Protein AF-A0A3D0XYB6-F1 (afdb_monomer_lite)

Sequence (465 aa):
MNREQIYNKLQGMYNEFTSLILTNTILEYQELFEEKYYNTDKVIESLMEVIPKGIVIYDDKDEKFDAICAISSGEFKVGKSILNEKDYFNYVFFHEFIHAISYKRHNNVQFMGFYTIEKDEDYEFKSKAFNEAFTEFITLKRNKMFNYEPENKYLSGYDVGAHEIEIITKIIPEEELIDSYFNYPNQLEEVFKKYKMNIDEIFYCFYALEGMENEVNALETRRGLEKPQNIFKIIDAERYLYYNLLDSFGEIESKVEFDNKWVILLSELNFKYNFYNIDGIFRYGELCRDIDKLNLEKEDFIEKKISIEKINKYRLLNSIFNTEDKKSILNELYNIYSEDFDKYWELFKDEFAILAYTFLDNIKNNYQLYDIEIYPRVFKYIKNENADIKEVDFEKVSCEEENIKFYIFNINNNKYIESNYDDTFIFKINNDEFEVKYGNESGILNIKNGTYEINNKKFLVKKLY

Structure (mmCIF, N/CA/C/O backbone):
data_AF-A0A3D0XYB6-F1
#
_entry.id   AF-A0A3D0XYB6-F1
#
loop_
_atom_site.group_PDB
_atom_site.id
_atom_site.type_symbol
_atom_site.label_atom_id
_atom_site.label_alt_id
_atom_site.label_comp_id
_atom_site.label_asym_id
_atom_site.label_entity_id
_atom_site.label_seq_id
_atom_site.pdbx_PDB_ins_code
_atom_site.Cartn_x
_atom_site.Cartn_y
_atom_site.Cartn_z
_atom_site.occupancy
_atom_site.B_iso_or_equiv
_atom_site.auth_seq_id
_atom_site.auth_comp_id
_atom_site.auth_asym_id
_atom_site.auth_atom_id
_atom_site.pdbx_PDB_model_num
ATOM 1 N N . MET A 1 1 ? -12.717 0.118 36.401 1.00 89.12 1 MET A N 1
ATOM 2 C CA . MET A 1 1 ? -13.475 -0.876 37.219 1.00 89.12 1 MET A CA 1
ATOM 3 C C . MET A 1 1 ? -12.615 -2.129 37.424 1.00 89.12 1 MET A C 1
ATOM 5 O O . MET A 1 1 ? -11.768 -2.372 36.578 1.00 89.12 1 MET A O 1
ATOM 9 N N . ASN A 1 2 ? -12.757 -2.906 38.509 1.00 91.88 2 ASN A N 1
ATOM 10 C CA . ASN A 1 2 ? -11.946 -4.125 38.690 1.00 91.88 2 ASN A CA 1
ATOM 11 C C . ASN A 1 2 ? -12.546 -5.353 37.968 1.00 91.88 2 ASN A C 1
ATOM 13 O O . ASN A 1 2 ? -13.724 -5.364 37.610 1.00 91.88 2 ASN A O 1
ATOM 17 N N . ARG A 1 3 ? -11.737 -6.404 37.776 1.00 96.00 3 ARG A N 1
ATOM 18 C CA . ARG A 1 3 ? -12.122 -7.634 37.058 1.00 96.00 3 ARG A CA 1
ATOM 19 C C . ARG A 1 3 ? -13.420 -8.270 37.565 1.00 96.00 3 ARG A C 1
ATOM 21 O O . ARG A 1 3 ? -14.263 -8.671 36.770 1.00 96.00 3 ARG A O 1
ATOM 28 N N . GLU A 1 4 ? -13.567 -8.391 38.881 1.00 96.12 4 GLU A N 1
ATOM 29 C CA . GLU A 1 4 ? -14.716 -9.056 39.507 1.00 96.12 4 GLU A CA 1
ATOM 30 C C . GLU A 1 4 ? -16.004 -8.245 39.319 1.00 96.12 4 GLU A C 1
ATOM 32 O O . GLU A 1 4 ? -17.060 -8.802 39.031 1.00 96.12 4 GLU A O 1
ATOM 37 N N . GLN A 1 5 ? -15.908 -6.918 39.401 1.00 96.06 5 GLN A N 1
ATOM 38 C CA . GLN A 1 5 ? -17.020 -6.010 39.126 1.00 96.06 5 GLN A CA 1
ATOM 39 C C . GLN A 1 5 ? -17.496 -6.113 37.669 1.00 96.06 5 GLN A C 1
ATOM 41 O O . GLN A 1 5 ? -18.702 -6.209 37.440 1.00 96.06 5 GLN A O 1
ATOM 46 N N . ILE A 1 6 ? -16.569 -6.153 36.702 1.00 96.25 6 ILE A N 1
ATOM 47 C CA . ILE A 1 6 ? -16.892 -6.324 35.273 1.00 96.25 6 ILE A CA 1
ATOM 48 C C . ILE A 1 6 ? -17.602 -7.663 35.050 1.00 96.25 6 ILE A C 1
ATOM 50 O O . ILE A 1 6 ? -18.696 -7.699 34.484 1.00 96.25 6 ILE A O 1
ATOM 54 N N . TYR A 1 7 ? -17.021 -8.752 35.561 1.00 97.31 7 TYR A N 1
ATOM 55 C CA . TYR A 1 7 ? -17.579 -10.097 35.434 1.00 97.31 7 TYR A CA 1
ATOM 56 C C . TYR A 1 7 ? -18.995 -10.194 36.013 1.00 97.31 7 TYR A C 1
ATOM 58 O O . TYR A 1 7 ? -19.906 -10.677 35.342 1.00 97.31 7 TYR A O 1
ATOM 66 N N . ASN A 1 8 ? -19.209 -9.669 37.223 1.00 95.62 8 ASN A N 1
ATOM 67 C CA . ASN A 1 8 ? -20.518 -9.683 37.877 1.00 95.62 8 ASN A CA 1
ATOM 68 C C . ASN A 1 8 ? -21.568 -8.877 37.101 1.00 95.62 8 ASN A C 1
ATOM 70 O O . ASN A 1 8 ? -22.728 -9.284 37.039 1.00 95.62 8 ASN A O 1
ATOM 74 N N . LYS A 1 9 ? -21.175 -7.756 36.479 1.00 95.19 9 LYS A N 1
ATOM 75 C CA . LYS A 1 9 ? -22.079 -6.962 35.637 1.00 95.19 9 LYS A CA 1
ATOM 76 C C . LYS A 1 9 ? -22.475 -7.725 34.366 1.00 95.19 9 LYS A C 1
ATOM 78 O O . LYS A 1 9 ? -23.643 -7.709 33.989 1.00 95.19 9 LYS A O 1
ATOM 83 N N . LEU A 1 10 ? -21.533 -8.437 33.745 1.00 96.00 10 LEU A N 1
ATOM 84 C CA . LEU A 1 10 ? -21.774 -9.240 32.538 1.00 96.00 10 LEU A CA 1
ATOM 85 C C . LEU A 1 10 ? -22.598 -10.508 32.809 1.00 96.00 10 LEU A C 1
ATOM 87 O O . LEU A 1 10 ? -23.439 -10.866 31.987 1.00 96.00 10 LEU A O 1
ATOM 91 N N . GLN A 1 11 ? -22.416 -11.155 33.964 1.00 93.31 11 GLN A N 1
ATOM 92 C CA . GLN A 1 11 ? -23.191 -12.336 34.381 1.00 93.31 11 GLN A CA 1
ATOM 93 C C . GLN A 1 11 ? -24.696 -12.071 34.498 1.00 93.31 11 GLN A C 1
ATOM 95 O O . GLN A 1 11 ? -25.496 -13.000 34.420 1.00 93.31 11 GLN A O 1
ATOM 100 N N . GLY A 1 12 ? -25.105 -10.809 34.664 1.00 86.00 12 GLY A N 1
ATOM 101 C CA . GLY A 1 12 ? -26.519 -10.434 34.657 1.00 86.00 12 GLY A CA 1
ATOM 102 C C . GLY A 1 12 ? -27.221 -10.673 33.313 1.00 86.00 12 GLY A C 1
ATOM 103 O O . GLY A 1 12 ? -28.449 -10.707 33.281 1.00 86.00 12 GLY A O 1
ATOM 104 N N . MET A 1 13 ? -26.466 -10.844 32.222 1.00 89.75 13 MET A N 1
ATOM 105 C CA . MET A 1 13 ? -26.992 -10.968 30.858 1.00 89.75 13 MET A CA 1
ATOM 106 C C . MET A 1 13 ? -26.424 -12.166 30.095 1.00 89.75 13 MET A C 1
ATOM 108 O O . MET A 1 13 ? -27.126 -12.779 29.293 1.00 89.75 13 MET A O 1
ATOM 112 N N . TYR A 1 14 ? -25.165 -12.512 30.347 1.00 96.38 14 TYR A N 1
ATOM 113 C CA . TYR A 1 14 ? -24.430 -13.503 29.576 1.00 96.38 14 TYR A CA 1
ATOM 114 C C . TYR A 1 14 ? -24.112 -14.763 30.382 1.00 96.38 14 TYR A C 1
ATOM 116 O O . TYR A 1 14 ? -24.051 -14.749 31.610 1.00 96.38 14 TYR A O 1
ATOM 124 N N . ASN A 1 15 ? -23.864 -15.869 29.674 1.00 95.19 15 ASN A N 1
ATOM 125 C CA . ASN A 1 15 ? -23.373 -17.102 30.289 1.00 95.19 15 ASN A CA 1
ATOM 126 C C . ASN A 1 15 ? -21.924 -16.950 30.803 1.00 95.19 15 ASN A C 1
ATOM 128 O O . ASN A 1 15 ? -21.207 -16.032 30.407 1.00 95.19 15 ASN A O 1
ATOM 132 N N . GLU A 1 16 ? -21.492 -17.871 31.673 1.00 96.00 16 GLU A N 1
ATOM 133 C CA . GLU A 1 16 ? -20.136 -17.908 32.258 1.00 96.00 16 GLU A CA 1
ATOM 134 C C . GLU A 1 16 ? -19.029 -17.755 31.213 1.00 96.00 16 GLU A C 1
ATOM 136 O O . GLU A 1 16 ? -18.151 -16.906 31.359 1.00 96.00 16 GLU A O 1
ATOM 141 N N . PHE A 1 17 ? -19.112 -18.526 30.129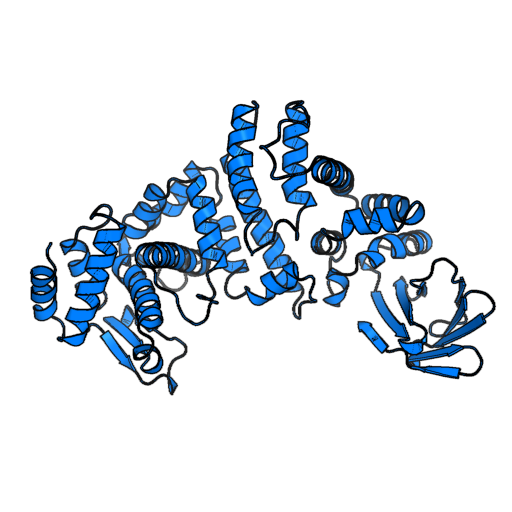 1.00 94.25 17 PHE A N 1
ATOM 142 C CA . PHE A 1 17 ? -18.134 -18.502 29.046 1.00 94.25 17 PHE A CA 1
ATOM 143 C C . PHE A 1 17 ? -17.995 -17.104 28.423 1.00 94.25 17 PHE A C 1
ATOM 145 O O . PHE A 1 17 ? -16.900 -16.545 28.371 1.00 94.25 17 PHE A O 1
ATOM 152 N N . THR A 1 18 ? -19.117 -16.504 28.025 1.00 96.38 18 THR A N 1
ATOM 153 C CA . THR A 1 18 ? -19.163 -15.165 27.430 1.00 96.38 18 THR A CA 1
ATOM 154 C C . THR A 1 18 ? -18.683 -14.106 28.415 1.00 96.38 18 THR A C 1
ATOM 156 O O . THR A 1 18 ? -17.868 -13.260 28.056 1.00 96.38 18 THR A O 1
ATOM 159 N N . SER A 1 19 ? -19.154 -14.146 29.667 1.00 97.81 19 SER A N 1
ATOM 160 C CA . SER A 1 19 ? -18.736 -13.174 30.681 1.00 97.81 19 SER A CA 1
ATOM 161 C C . SER A 1 19 ? -17.239 -13.238 30.942 1.00 97.81 19 SER A C 1
ATOM 163 O O . SER A 1 19 ? -16.617 -12.193 31.109 1.00 97.81 19 SER A O 1
ATOM 165 N N . LEU A 1 20 ? -16.648 -14.435 30.965 1.00 96.12 20 LEU A N 1
ATOM 166 C CA . LEU A 1 20 ? -15.220 -14.608 31.196 1.00 96.12 20 LEU A CA 1
ATOM 167 C C . LEU A 1 20 ? -14.387 -13.999 30.064 1.00 96.12 20 LEU A C 1
ATOM 169 O O . LEU A 1 20 ? -13.457 -13.242 30.344 1.00 96.12 20 LEU A O 1
ATOM 173 N N . ILE A 1 21 ? -14.738 -14.307 28.812 1.00 96.31 21 ILE A N 1
ATOM 174 C CA . ILE A 1 21 ? -14.035 -13.791 27.633 1.00 96.31 21 ILE A CA 1
ATOM 175 C C . ILE A 1 21 ? -14.161 -12.270 27.579 1.00 96.31 21 ILE A C 1
ATOM 177 O O . ILE A 1 21 ? -13.144 -11.582 27.628 1.00 96.31 21 ILE A O 1
ATOM 181 N N . LEU A 1 22 ? -15.390 -11.740 27.606 1.00 97.44 22 LEU A N 1
ATOM 182 C CA . LEU A 1 22 ? -15.625 -10.296 27.551 1.00 97.44 22 LEU A CA 1
ATOM 183 C C . LEU A 1 22 ? -14.941 -9.558 28.703 1.00 97.44 22 LEU A C 1
ATOM 185 O O . LEU A 1 22 ? -14.392 -8.487 28.486 1.00 97.44 22 LEU A O 1
ATOM 189 N N . THR A 1 23 ? -14.913 -10.119 29.915 1.00 98.00 23 THR A N 1
ATOM 190 C CA . THR A 1 23 ? -14.203 -9.488 31.039 1.00 98.00 23 THR A CA 1
ATOM 191 C C . THR A 1 23 ? -12.722 -9.301 30.730 1.00 98.00 23 THR A C 1
ATOM 193 O O . THR A 1 23 ? -12.180 -8.229 30.985 1.00 98.00 23 THR A O 1
ATOM 196 N N . ASN A 1 24 ? -12.063 -10.330 30.194 1.00 96.06 24 ASN A N 1
ATOM 197 C CA . ASN A 1 24 ? -10.642 -10.248 29.874 1.00 96.06 24 ASN A CA 1
ATOM 198 C C . ASN A 1 24 ? -10.403 -9.266 28.713 1.00 96.06 24 ASN A C 1
ATOM 200 O O . ASN A 1 24 ? -9.550 -8.396 28.835 1.00 96.06 24 ASN A O 1
ATOM 204 N N . THR A 1 25 ? -11.209 -9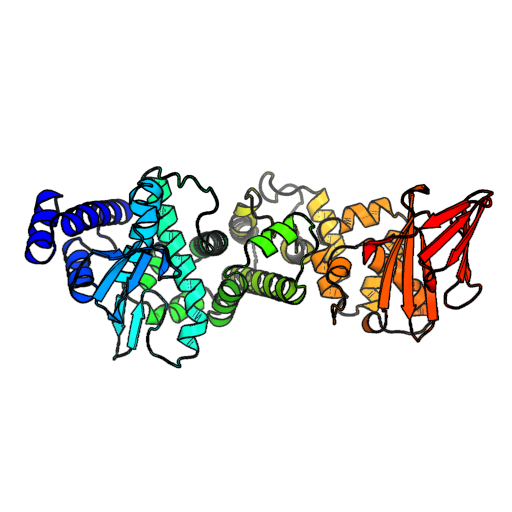.328 27.649 1.00 97.19 25 THR A N 1
ATOM 205 C CA . THR A 1 25 ? -11.108 -8.423 26.490 1.00 97.19 25 THR A CA 1
ATOM 206 C C . THR A 1 25 ? -11.351 -6.959 26.868 1.00 97.19 25 THR A C 1
ATOM 208 O O . THR A 1 25 ? -10.624 -6.075 26.425 1.00 97.19 25 THR A O 1
ATOM 211 N N . ILE A 1 26 ? -12.326 -6.685 27.743 1.00 97.62 26 ILE A N 1
ATOM 212 C CA . ILE A 1 26 ? -12.587 -5.334 28.257 1.00 97.62 26 ILE A CA 1
ATOM 213 C C . ILE A 1 26 ? -11.395 -4.836 29.072 1.00 97.62 26 ILE A C 1
ATOM 215 O O . ILE A 1 26 ? -11.013 -3.683 28.919 1.00 97.62 26 ILE A O 1
ATOM 219 N N . LEU A 1 27 ? -10.797 -5.671 29.926 1.00 96.62 27 LEU A N 1
ATOM 220 C CA . LEU A 1 27 ? -9.608 -5.273 30.685 1.00 96.62 27 LEU A CA 1
ATOM 221 C C . LEU A 1 27 ? -8.438 -4.926 29.763 1.00 96.62 27 LEU A C 1
ATOM 223 O O . LEU A 1 27 ? -7.811 -3.897 29.980 1.00 96.62 27 LEU A O 1
ATOM 227 N N . GLU A 1 28 ? -8.196 -5.720 28.719 1.00 96.38 28 GLU A N 1
ATOM 228 C CA . GLU A 1 28 ? -7.159 -5.426 27.723 1.00 96.38 28 GLU A CA 1
ATOM 229 C C . GLU A 1 28 ? -7.438 -4.112 26.977 1.00 96.38 28 GLU A C 1
ATOM 231 O O . GLU A 1 28 ? -6.530 -3.303 26.805 1.00 96.38 28 GLU A O 1
ATOM 236 N N . TYR A 1 29 ? -8.694 -3.851 26.594 1.00 96.88 29 TYR A N 1
ATOM 237 C CA . TYR A 1 29 ? -9.094 -2.565 26.009 1.00 96.88 29 TYR A CA 1
ATOM 238 C C . TYR A 1 29 ? -8.832 -1.395 26.969 1.00 96.88 29 TYR A C 1
ATOM 240 O O . TYR A 1 29 ? -8.334 -0.348 26.556 1.00 96.88 29 TYR A O 1
ATOM 248 N N . GLN A 1 30 ? -9.150 -1.562 28.257 1.00 95.38 30 GLN A N 1
ATOM 249 C CA . GLN A 1 30 ? -8.926 -0.515 29.253 1.00 95.38 30 GLN A CA 1
ATOM 250 C C . GLN A 1 30 ? -7.445 -0.302 29.565 1.00 95.38 30 GLN A C 1
ATOM 252 O O . GLN A 1 30 ? -7.057 0.819 29.868 1.00 95.38 30 GLN A O 1
ATOM 257 N N . GLU A 1 31 ? -6.612 -1.335 29.471 1.00 95.12 31 GLU A N 1
ATOM 258 C CA . GLU A 1 31 ? -5.160 -1.182 29.577 1.00 95.12 31 GLU A CA 1
ATOM 259 C C . GLU A 1 31 ? -4.590 -0.459 28.352 1.00 95.12 31 GLU A C 1
ATOM 261 O O . GLU A 1 31 ? -3.728 0.400 28.494 1.00 95.12 31 GLU A O 1
ATOM 266 N N . LEU A 1 32 ? -5.115 -0.760 27.159 1.00 95.19 32 LEU A N 1
ATOM 267 C CA . LEU A 1 32 ? -4.681 -0.142 25.908 1.00 95.19 32 LEU A CA 1
ATOM 268 C C . LEU A 1 32 ? -5.011 1.355 25.832 1.00 95.19 32 LEU A C 1
ATOM 270 O O . LEU A 1 32 ? -4.226 2.126 25.281 1.00 95.19 32 LEU A O 1
ATOM 274 N N . PHE A 1 33 ? -6.177 1.764 26.340 1.00 94.81 33 PHE A N 1
ATOM 275 C CA . PHE A 1 33 ? -6.690 3.127 26.165 1.00 94.81 33 PHE A CA 1
ATOM 276 C C . PHE A 1 33 ? -6.887 3.923 27.454 1.00 94.81 33 PHE A C 1
ATOM 278 O O . PHE A 1 33 ? -7.259 5.090 27.371 1.00 94.81 33 PHE A O 1
ATOM 285 N N . GLU A 1 34 ? -6.665 3.333 28.626 1.00 90.75 34 GLU A N 1
ATOM 286 C CA . GLU A 1 34 ? -6.754 4.007 29.931 1.00 90.75 34 GLU A CA 1
ATOM 287 C C . GLU A 1 34 ? -8.069 4.799 30.134 1.00 90.75 34 GLU A C 1
ATOM 289 O O . GLU A 1 34 ? -8.073 5.935 30.603 1.00 90.75 34 GLU A O 1
ATOM 294 N N . GLU A 1 35 ? -9.210 4.213 29.749 1.00 87.25 35 GLU A N 1
ATOM 295 C CA . GLU A 1 35 ? -10.551 4.833 29.751 1.00 87.25 35 GLU A CA 1
ATOM 296 C C . GLU A 1 35 ? -10.709 6.107 28.885 1.00 87.25 35 GLU A C 1
ATOM 298 O O . GLU A 1 35 ? -11.737 6.783 28.972 1.00 87.25 35 GLU A O 1
ATOM 303 N N . LYS A 1 36 ? -9.737 6.440 28.023 1.00 91.94 36 LYS A N 1
ATOM 304 C CA . LYS A 1 36 ? -9.711 7.696 27.253 1.00 91.94 36 LYS A CA 1
ATOM 305 C C . LYS A 1 36 ? -10.897 7.877 26.303 1.00 91.94 36 LYS A C 1
ATOM 307 O O . LYS A 1 36 ? -11.479 8.958 26.270 1.00 91.94 36 LYS A O 1
ATOM 312 N N . TYR A 1 37 ? -11.238 6.846 25.527 1.00 92.62 37 TYR A N 1
ATOM 313 C CA . TYR A 1 37 ? -12.319 6.916 24.531 1.00 92.62 37 TYR A CA 1
ATOM 314 C C . TYR A 1 37 ? -13.629 6.374 25.096 1.00 92.62 37 TYR A C 1
ATOM 316 O O . TYR A 1 37 ? -14.656 7.046 25.016 1.00 92.62 37 TYR A O 1
ATOM 324 N N . TYR A 1 38 ? -13.576 5.204 25.745 1.00 93.00 38 TYR A N 1
ATOM 325 C CA . TYR A 1 38 ? -14.665 4.673 26.557 1.00 93.00 38 TYR A CA 1
ATOM 326 C C . TYR A 1 38 ? -14.200 4.193 27.916 1.00 93.00 38 TYR A C 1
ATOM 328 O O . TYR A 1 38 ? -13.344 3.317 28.034 1.00 93.00 38 TYR A O 1
ATOM 336 N N . ASN A 1 39 ? -14.889 4.674 28.947 1.00 94.06 39 ASN A N 1
ATOM 337 C CA . ASN A 1 39 ? -14.828 4.044 30.252 1.00 94.06 39 ASN A CA 1
ATOM 338 C C . ASN A 1 39 ? -15.459 2.643 30.223 1.00 94.06 39 ASN A C 1
ATOM 340 O O . ASN A 1 39 ? -16.219 2.275 29.320 1.00 94.06 39 ASN A O 1
ATOM 344 N N . THR A 1 40 ? -15.158 1.863 31.258 1.00 95.56 40 THR A N 1
ATOM 345 C CA . THR A 1 40 ? -15.585 0.462 31.343 1.00 95.56 40 THR A CA 1
ATOM 346 C C . THR A 1 40 ? -17.110 0.287 31.243 1.00 95.56 40 THR A C 1
ATOM 348 O O . THR A 1 40 ? -17.591 -0.656 30.614 1.00 95.56 40 THR A O 1
ATOM 351 N N . ASP A 1 41 ? -17.886 1.187 31.854 1.00 94.94 41 ASP A N 1
ATOM 352 C CA . ASP A 1 41 ? -19.349 1.108 31.829 1.00 94.94 41 ASP A CA 1
ATOM 353 C C . ASP A 1 41 ? -19.899 1.296 30.418 1.00 94.94 41 ASP A C 1
ATOM 355 O O . ASP A 1 41 ? -20.768 0.528 30.002 1.00 94.94 41 ASP A O 1
ATOM 359 N N . LYS A 1 42 ? -19.350 2.258 29.670 1.00 94.38 42 LYS A N 1
ATOM 360 C CA . LYS A 1 42 ? -19.784 2.552 28.309 1.00 94.38 42 LYS A CA 1
ATOM 361 C C . LYS A 1 42 ? -19.483 1.407 27.350 1.00 94.38 42 LYS A C 1
ATOM 363 O O . LYS A 1 42 ? -20.323 1.089 26.515 1.00 94.38 42 LYS A O 1
ATOM 368 N N . VAL A 1 43 ? -18.329 0.755 27.509 1.00 95.94 43 VAL A N 1
ATOM 369 C CA . VAL A 1 43 ? -17.987 -0.459 26.754 1.00 95.94 43 VAL A CA 1
ATOM 370 C C . VAL A 1 43 ? -19.026 -1.556 26.994 1.00 95.94 43 VAL A C 1
ATOM 372 O O . VAL A 1 43 ? -19.552 -2.127 26.043 1.00 95.94 43 VAL A O 1
ATOM 375 N N . ILE A 1 44 ? -19.369 -1.823 28.259 1.00 95.75 44 ILE A N 1
ATOM 376 C CA . ILE A 1 44 ? -20.365 -2.845 28.614 1.00 95.75 44 ILE A CA 1
ATOM 377 C C . ILE A 1 44 ? -21.740 -2.496 28.034 1.00 95.75 44 ILE A C 1
ATOM 379 O O . ILE A 1 44 ? -22.390 -3.370 27.470 1.00 95.75 44 ILE A O 1
ATOM 383 N N . GLU A 1 45 ? -22.173 -1.238 28.143 1.00 93.94 45 GLU A N 1
ATOM 384 C CA . GLU A 1 45 ? -23.436 -0.772 27.558 1.00 93.94 45 GLU A CA 1
ATOM 385 C C . GLU A 1 45 ? -23.485 -0.998 26.044 1.00 93.94 45 GLU A C 1
ATOM 387 O O . GLU A 1 45 ? -24.459 -1.570 25.557 1.00 93.94 45 GLU A O 1
ATOM 392 N N . SER A 1 46 ? -22.428 -0.616 25.316 1.00 93.25 46 SER A N 1
ATOM 393 C CA . SER A 1 46 ? -22.341 -0.836 23.867 1.00 93.25 46 SER A CA 1
ATOM 394 C C . SER A 1 46 ? -22.450 -2.322 23.518 1.00 93.25 46 SER A C 1
ATOM 396 O O . SER A 1 46 ? -23.222 -2.694 22.640 1.00 93.25 46 SER A O 1
ATOM 398 N N . LEU A 1 47 ? -21.745 -3.201 24.237 1.00 94.81 47 LEU A N 1
ATOM 399 C CA . LEU A 1 47 ? -21.829 -4.646 23.997 1.00 94.81 47 LEU A CA 1
ATOM 400 C C . LEU A 1 47 ? -23.242 -5.179 24.253 1.00 94.81 47 LEU A C 1
ATOM 402 O O . LEU A 1 47 ? -23.759 -5.955 23.462 1.00 94.81 47 LEU A O 1
ATOM 406 N N . MET A 1 48 ? -23.892 -4.769 25.342 1.00 93.38 48 MET A N 1
ATOM 407 C CA . MET A 1 48 ? -25.263 -5.202 25.649 1.00 93.38 48 MET A CA 1
ATOM 408 C C . MET A 1 48 ? -26.275 -4.767 24.583 1.00 93.38 48 MET A C 1
ATOM 410 O O . MET A 1 48 ? -27.250 -5.477 24.341 1.00 93.38 48 MET A O 1
ATOM 414 N N . GLU A 1 49 ? -26.045 -3.621 23.942 1.00 92.06 49 GLU A N 1
ATOM 415 C CA . GLU A 1 49 ? -26.863 -3.148 22.826 1.00 92.06 49 GLU A CA 1
ATOM 416 C C . GLU A 1 49 ? -26.606 -3.950 21.541 1.00 92.06 49 GLU A C 1
ATOM 418 O O . GLU A 1 49 ? -27.556 -4.353 20.869 1.00 92.06 49 GLU A O 1
ATOM 423 N N . VAL A 1 50 ? -25.336 -4.189 21.207 1.00 92.12 50 VAL A N 1
ATOM 424 C CA . VAL A 1 50 ? -24.925 -4.710 19.892 1.00 92.12 50 VAL A CA 1
ATOM 425 C C . VAL A 1 50 ? -24.941 -6.234 19.827 1.00 92.12 50 VAL A C 1
ATOM 427 O O . VAL A 1 50 ? -25.326 -6.799 18.807 1.00 92.12 50 VAL A O 1
ATOM 430 N N . ILE A 1 51 ? -24.563 -6.913 20.910 1.00 94.81 51 ILE A N 1
ATOM 431 C CA . ILE A 1 51 ? -24.436 -8.375 20.976 1.00 94.81 51 ILE A CA 1
ATOM 432 C C . ILE A 1 51 ? -25.249 -8.989 22.132 1.00 94.81 51 ILE A C 1
ATOM 434 O O . ILE A 1 51 ? -24.709 -9.769 22.918 1.00 94.81 51 ILE A O 1
ATOM 438 N N . PRO A 1 52 ? -26.558 -8.709 22.266 1.00 94.69 52 PRO A N 1
ATOM 439 C CA . PRO A 1 52 ? -27.349 -9.120 23.427 1.00 94.69 52 PRO A CA 1
ATOM 440 C C . PRO A 1 52 ? -27.373 -10.633 23.711 1.00 94.69 52 PRO A C 1
ATOM 442 O O . PRO A 1 52 ? -27.719 -11.042 24.818 1.00 94.69 52 PRO A O 1
ATOM 445 N N . LYS A 1 53 ? -27.021 -11.488 22.746 1.00 94.69 53 LYS A N 1
ATOM 446 C CA . LYS A 1 53 ? -26.918 -12.941 22.949 1.00 94.69 53 LYS A CA 1
ATOM 447 C C . LYS A 1 53 ? -25.536 -13.410 23.413 1.00 94.69 53 LYS A C 1
ATOM 449 O O . LYS A 1 53 ? -25.406 -14.555 23.843 1.00 94.69 53 LYS A O 1
ATOM 454 N N . GLY A 1 54 ? -24.517 -12.558 23.340 1.00 94.94 54 GLY A N 1
ATOM 455 C CA . GLY A 1 54 ? -23.148 -12.897 23.705 1.00 94.94 54 GLY A CA 1
ATOM 456 C C . GLY A 1 54 ? -22.410 -13.675 22.616 1.00 94.94 54 GLY A C 1
ATOM 457 O O . GLY A 1 54 ? -22.576 -13.401 21.428 1.00 94.94 54 GLY A O 1
ATOM 458 N N . ILE A 1 55 ? -21.575 -14.631 23.035 1.00 96.06 55 ILE A N 1
ATOM 459 C CA . ILE A 1 55 ? -20.744 -15.443 22.138 1.00 96.06 55 ILE A CA 1
ATOM 460 C C . ILE A 1 55 ? -21.452 -16.761 21.814 1.00 96.06 55 ILE A C 1
ATOM 462 O O . ILE A 1 55 ? -21.844 -17.509 22.715 1.00 96.06 55 ILE A O 1
ATOM 466 N N . VAL A 1 56 ? -21.561 -17.065 20.523 1.00 93.88 56 VAL A N 1
ATOM 467 C CA . VAL A 1 56 ? -22.141 -18.290 19.970 1.00 93.88 56 VAL A CA 1
ATOM 468 C C . VAL A 1 56 ? -21.065 -19.048 19.195 1.00 93.88 56 VAL A C 1
ATOM 470 O O . VAL A 1 56 ? -20.432 -18.502 18.295 1.00 93.88 56 VAL A O 1
ATOM 473 N N . ILE A 1 57 ? -20.871 -20.323 19.540 1.00 92.50 57 ILE A N 1
ATOM 474 C CA . ILE A 1 57 ? -19.922 -21.206 18.852 1.00 92.50 57 ILE A CA 1
ATOM 475 C C . ILE A 1 57 ? -20.636 -21.953 17.723 1.00 92.50 57 ILE A C 1
ATOM 477 O O . ILE A 1 57 ? -21.677 -22.567 17.974 1.00 92.50 57 ILE A O 1
ATOM 481 N N . TYR A 1 58 ? -20.069 -21.949 16.516 1.00 89.06 58 TYR A N 1
ATOM 482 C CA . TYR A 1 58 ? -20.586 -22.699 15.361 1.00 89.06 58 TYR A CA 1
ATOM 483 C C . TYR A 1 58 ? -19.585 -23.744 14.843 1.00 89.06 58 TYR A C 1
ATOM 485 O O . TYR A 1 58 ? -18.430 -23.779 15.258 1.00 89.06 58 TYR A O 1
ATOM 493 N N . ASP A 1 59 ? -20.061 -24.656 13.989 1.00 85.06 59 ASP A N 1
ATOM 494 C CA . ASP A 1 59 ? -19.215 -25.628 13.282 1.00 85.06 59 ASP A CA 1
ATOM 495 C C . ASP A 1 59 ? -18.743 -25.002 11.962 1.00 85.06 59 ASP A C 1
ATOM 497 O O . ASP A 1 59 ? -19.561 -24.581 11.143 1.00 85.06 59 ASP A O 1
ATOM 501 N N . ASP A 1 60 ? -17.428 -24.936 11.760 1.00 74.31 60 ASP A N 1
ATOM 502 C CA . ASP A 1 60 ? -16.771 -24.132 10.713 1.00 74.31 60 ASP A CA 1
ATOM 503 C C . ASP A 1 60 ? -17.105 -24.586 9.286 1.00 74.31 60 ASP A C 1
ATOM 505 O O . ASP A 1 60 ? -16.794 -23.910 8.311 1.00 74.31 60 ASP A O 1
ATOM 509 N N . LYS A 1 61 ? -17.752 -25.745 9.136 1.00 68.81 61 LYS A N 1
ATOM 510 C CA . LYS A 1 61 ? -18.135 -26.303 7.832 1.00 68.81 61 LYS A CA 1
ATOM 511 C C . LYS A 1 61 ? -19.186 -25.476 7.089 1.00 68.81 61 LYS A C 1
ATOM 513 O O . LYS A 1 61 ? -19.318 -25.658 5.879 1.00 68.81 61 LYS A O 1
ATOM 518 N N . ASP A 1 62 ? -19.907 -24.608 7.796 1.00 58.91 62 ASP A N 1
ATOM 519 C CA . ASP A 1 62 ? -21.068 -23.891 7.265 1.00 58.91 62 ASP A CA 1
ATOM 520 C C . ASP A 1 62 ? -20.826 -22.386 7.019 1.00 58.91 62 ASP A C 1
ATOM 522 O O . ASP A 1 62 ? -21.642 -21.749 6.351 1.00 58.91 62 ASP A O 1
ATOM 526 N N . GLU A 1 63 ? -19.715 -21.804 7.494 1.00 62.19 63 GLU A N 1
ATOM 527 C CA . GLU A 1 63 ? -19.426 -20.367 7.348 1.00 62.19 63 GLU A CA 1
ATOM 528 C C . GLU A 1 63 ? -18.023 -20.081 6.774 1.00 62.19 63 GLU A C 1
ATOM 530 O O . GLU A 1 63 ? -17.146 -20.937 6.734 1.00 62.19 63 GLU A O 1
ATOM 535 N N . LYS A 1 64 ? -17.842 -18.862 6.246 1.00 69.81 64 LYS A N 1
ATOM 536 C CA . LYS A 1 64 ? -16.634 -18.415 5.521 1.00 69.81 64 LYS A CA 1
ATOM 537 C C . LYS A 1 64 ? -15.597 -17.692 6.387 1.00 69.81 64 LYS A C 1
ATOM 539 O O . LYS A 1 64 ? -14.541 -17.346 5.868 1.00 69.81 64 LYS A O 1
ATOM 544 N N . PHE A 1 65 ? -15.928 -17.407 7.639 1.00 76.50 65 PHE A N 1
ATOM 545 C CA . PHE A 1 65 ? -15.140 -16.571 8.542 1.00 76.50 65 PHE A CA 1
ATOM 546 C C . PHE A 1 65 ? -14.747 -17.386 9.776 1.00 76.50 65 PHE A C 1
ATOM 548 O O . PHE A 1 65 ? -15.405 -18.385 10.066 1.00 76.50 65 PHE A O 1
ATOM 555 N N . ASP A 1 66 ? -13.699 -16.968 10.486 1.00 85.12 66 ASP A N 1
ATOM 556 C CA . ASP A 1 66 ? -13.262 -17.587 11.748 1.00 85.12 66 ASP A CA 1
ATOM 557 C C . ASP A 1 66 ? -13.987 -16.991 12.967 1.00 85.12 66 ASP A C 1
ATOM 559 O O . ASP A 1 66 ? -14.277 -17.686 13.943 1.00 85.12 66 ASP A O 1
ATOM 563 N N . ALA A 1 67 ? -14.341 -15.707 12.893 1.00 88.56 67 ALA A N 1
ATOM 564 C CA . ALA A 1 67 ? -15.345 -15.080 13.739 1.00 88.56 67 ALA A CA 1
ATOM 565 C C . ALA A 1 67 ? -16.007 -13.910 13.002 1.00 88.56 67 ALA A C 1
ATOM 567 O O . ALA A 1 67 ? -15.516 -13.468 11.965 1.00 88.56 67 ALA A O 1
ATOM 568 N N . ILE A 1 68 ? -17.127 -13.424 13.537 1.00 90.81 68 ILE A N 1
ATOM 569 C CA . ILE A 1 68 ? -17.794 -12.216 13.047 1.00 90.81 68 ILE A CA 1
ATOM 570 C C . ILE A 1 68 ? -18.663 -11.563 14.133 1.00 90.81 68 ILE A C 1
ATOM 572 O O . ILE A 1 68 ? -19.411 -12.235 14.857 1.00 90.81 68 ILE A O 1
ATOM 576 N N . CYS A 1 69 ? -18.619 -10.233 14.206 1.00 91.31 69 CYS A N 1
ATOM 577 C CA . CYS A 1 69 ? -19.590 -9.390 14.890 1.00 91.31 69 CYS A CA 1
ATOM 578 C C . CYS A 1 69 ? -20.885 -9.312 14.074 1.00 91.31 69 CYS A C 1
ATOM 580 O O . CYS A 1 69 ? -21.079 -8.459 13.205 1.00 91.31 69 CYS A O 1
ATOM 582 N N . ALA A 1 70 ? -21.813 -10.229 14.335 1.00 88.44 70 ALA A N 1
ATOM 583 C CA . ALA A 1 70 ? -23.051 -10.314 13.581 1.00 88.44 70 ALA A CA 1
ATOM 584 C C . ALA A 1 70 ? -24.129 -9.404 14.195 1.00 88.44 70 ALA A C 1
ATOM 586 O O . ALA A 1 70 ? -25.053 -9.877 14.864 1.00 88.44 70 ALA A O 1
ATOM 587 N N . ILE A 1 71 ? -24.036 -8.093 13.924 1.00 85.06 71 ILE A N 1
ATOM 588 C CA . ILE A 1 71 ? -24.947 -7.047 14.444 1.00 85.06 71 ILE A CA 1
ATOM 589 C C . ILE A 1 71 ? -26.422 -7.406 14.203 1.00 85.06 71 ILE A C 1
ATOM 591 O O . ILE A 1 71 ? -27.258 -7.277 15.095 1.00 85.06 71 ILE A O 1
ATOM 595 N N . SER A 1 72 ? -26.756 -7.918 13.013 1.00 85.31 72 SER A N 1
ATOM 596 C CA . SER A 1 72 ? -28.139 -8.283 12.658 1.00 85.31 72 SER A CA 1
ATOM 597 C C . SER A 1 72 ? -28.729 -9.399 13.529 1.00 85.31 72 SER A C 1
ATOM 599 O O . SER A 1 72 ? -29.931 -9.404 13.800 1.00 85.31 72 SER A O 1
ATOM 601 N N . SER A 1 73 ? -27.898 -10.341 13.979 1.00 88.38 73 SER A N 1
ATOM 602 C CA . SER A 1 73 ? -28.297 -11.420 14.885 1.00 88.38 73 SER A CA 1
ATOM 603 C C . SER A 1 73 ? -28.030 -11.103 16.353 1.00 88.38 73 SER A C 1
ATOM 605 O O . SER A 1 73 ? -28.534 -11.837 17.204 1.00 88.38 73 SER A O 1
ATOM 607 N N . GLY A 1 74 ? -27.300 -10.030 16.656 1.00 93.0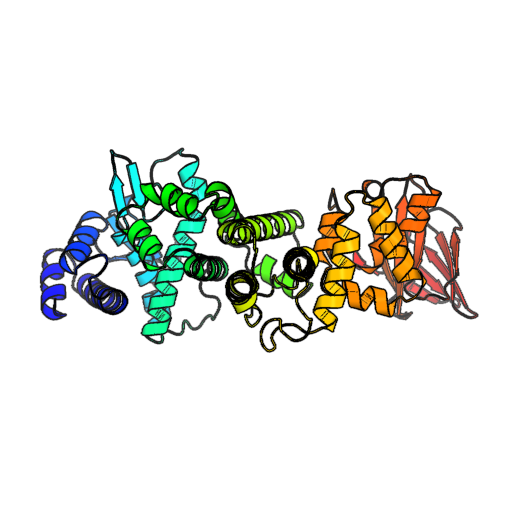0 74 GLY A N 1
ATOM 608 C CA . GLY A 1 74 ? -26.995 -9.599 18.012 1.00 93.00 74 GLY A CA 1
ATOM 609 C C . GLY A 1 74 ? -26.076 -10.560 18.765 1.00 93.00 74 GLY A C 1
ATOM 610 O O . GLY A 1 74 ? -26.333 -10.859 19.932 1.00 93.00 74 GLY A O 1
ATOM 611 N N . GLU A 1 75 ? -25.050 -11.092 18.101 1.00 95.00 75 GLU A N 1
ATOM 612 C CA . GLU A 1 75 ? -24.125 -12.084 18.665 1.00 95.00 75 GLU A CA 1
ATOM 613 C C . GLU A 1 75 ? -22.725 -11.975 18.052 1.00 95.00 75 GLU A C 1
ATOM 615 O O . GLU A 1 75 ? -22.575 -11.572 16.898 1.00 95.00 75 GLU A O 1
ATOM 620 N N . PHE A 1 76 ? -21.714 -12.399 18.811 1.00 94.88 76 PHE A N 1
ATOM 621 C CA . PHE A 1 76 ? -20.438 -12.808 18.231 1.00 94.88 76 PHE A CA 1
ATOM 622 C C . PHE A 1 76 ? -20.531 -14.262 17.821 1.00 94.88 76 PHE A C 1
ATOM 624 O O . PHE A 1 76 ? -20.763 -15.130 18.665 1.00 94.88 76 PHE A O 1
ATOM 631 N N . LYS A 1 77 ? -20.305 -14.537 16.544 1.00 93.56 77 LYS A N 1
ATOM 632 C CA . LYS A 1 77 ? -20.136 -15.904 16.068 1.00 93.56 77 LYS A CA 1
ATOM 633 C C . LYS A 1 77 ? -18.655 -16.230 16.067 1.00 93.56 77 LYS A C 1
ATOM 635 O O . LYS A 1 77 ? -17.875 -15.464 15.517 1.00 93.56 77 LYS A O 1
ATOM 640 N N . VAL A 1 78 ? -18.281 -17.350 16.675 1.00 92.62 78 VAL A N 1
ATOM 641 C CA . VAL A 1 78 ? -16.891 -17.814 16.756 1.00 92.62 78 VAL A CA 1
ATOM 642 C C . VAL A 1 78 ? -16.816 -19.260 16.284 1.00 92.62 78 VAL A C 1
ATOM 644 O O . VAL A 1 78 ? -17.554 -20.121 16.776 1.00 92.62 78 VAL A O 1
ATOM 647 N N . GLY A 1 79 ? -15.908 -19.519 15.351 1.00 91.38 79 GLY A N 1
ATOM 648 C CA . GLY A 1 79 ? -15.633 -20.846 14.835 1.00 91.38 79 GLY A CA 1
ATOM 649 C C . GLY A 1 79 ? -15.062 -21.777 15.901 1.00 91.38 79 GLY A C 1
ATOM 650 O O . GLY A 1 79 ? -14.303 -21.378 16.789 1.00 91.38 79 GLY A O 1
ATOM 651 N N . LYS A 1 80 ? -15.431 -23.055 15.852 1.00 90.88 80 LYS A N 1
ATOM 652 C CA . LYS A 1 80 ? -14.961 -24.040 16.832 1.00 90.88 80 LYS A CA 1
ATOM 653 C C . LYS A 1 80 ? -13.486 -24.389 16.631 1.00 90.88 80 LYS A C 1
ATOM 655 O O . LYS A 1 80 ? -12.822 -24.725 17.616 1.00 90.88 80 LYS A O 1
ATOM 660 N N . SER A 1 81 ? -12.981 -24.331 15.399 1.00 87.69 81 SER A N 1
ATOM 661 C CA . SER A 1 81 ? -11.580 -24.590 15.042 1.00 87.69 81 SER A CA 1
ATOM 662 C C . SER A 1 81 ? -10.612 -23.719 15.838 1.00 87.69 81 SER A C 1
ATOM 664 O O . SER A 1 81 ? -9.636 -24.238 16.384 1.00 87.69 81 SER A O 1
ATOM 666 N N . ILE A 1 82 ? -10.922 -22.427 15.970 1.00 87.69 82 ILE A N 1
ATOM 667 C CA . ILE A 1 82 ? -10.001 -21.431 16.524 1.00 87.69 82 ILE A CA 1
ATOM 668 C C . ILE A 1 82 ? -9.932 -21.444 18.052 1.00 87.69 82 ILE A C 1
ATOM 670 O O . ILE A 1 82 ? -8.963 -20.963 18.628 1.00 87.69 82 ILE A O 1
ATOM 674 N N . LEU A 1 83 ? -10.903 -22.063 18.736 1.00 87.88 83 LEU A N 1
ATOM 675 C CA . LEU A 1 83 ? -10.948 -22.121 20.206 1.00 87.88 83 LEU A CA 1
ATOM 676 C C . LEU A 1 83 ? -9.744 -22.837 20.840 1.00 87.88 83 LEU A C 1
ATOM 678 O O . LEU A 1 83 ? -9.480 -22.651 22.029 1.00 87.88 83 LEU A O 1
ATOM 682 N N . ASN A 1 84 ? -9.040 -23.677 20.078 1.00 85.88 84 ASN A N 1
ATOM 683 C CA . ASN A 1 84 ? -7.864 -24.400 20.564 1.00 85.88 84 ASN A CA 1
ATOM 684 C C . ASN A 1 84 ? -6.561 -23.595 20.418 1.00 85.88 84 ASN A C 1
ATOM 686 O O . ASN A 1 84 ? -5.566 -23.942 21.052 1.00 85.88 84 ASN A O 1
ATOM 690 N N . GLU A 1 85 ? -6.566 -22.519 19.630 1.00 86.88 85 GLU A N 1
ATOM 691 C CA . GLU A 1 85 ? -5.415 -21.652 19.381 1.00 86.88 85 GLU A CA 1
ATOM 692 C C . GLU A 1 85 ? -5.595 -20.350 20.160 1.00 86.88 85 GLU A C 1
ATOM 694 O O . GLU A 1 85 ? -6.124 -19.366 19.654 1.00 86.88 85 GLU A O 1
ATOM 699 N N . LYS A 1 86 ? -5.189 -20.349 21.435 1.00 87.19 86 LYS A N 1
ATOM 700 C CA . LYS A 1 86 ? -5.504 -19.263 22.379 1.00 87.19 86 LYS A CA 1
ATOM 701 C C . LYS A 1 86 ? -5.153 -17.866 21.849 1.00 87.19 86 LYS A C 1
ATOM 703 O O . LYS A 1 86 ? -5.980 -16.964 21.953 1.00 87.19 86 LYS A O 1
ATOM 708 N N . ASP A 1 87 ? -3.952 -17.690 21.308 1.00 87.31 87 ASP A N 1
ATOM 709 C CA . ASP A 1 87 ? -3.478 -16.379 20.851 1.00 87.31 87 ASP A CA 1
ATOM 710 C C . ASP A 1 87 ? -4.212 -15.933 19.583 1.00 87.31 87 ASP A C 1
ATOM 712 O O . ASP A 1 87 ? -4.599 -14.770 19.475 1.00 87.31 87 ASP A O 1
ATOM 716 N N . TYR A 1 88 ? -4.493 -16.867 18.670 1.00 87.38 88 TYR A N 1
ATOM 717 C CA . TYR A 1 88 ? -5.270 -16.591 17.466 1.00 87.38 88 TYR A CA 1
ATOM 718 C C . TYR A 1 88 ? -6.737 -16.274 17.789 1.00 87.38 88 TYR A C 1
ATOM 720 O O . TYR A 1 88 ? -7.262 -15.266 17.323 1.00 87.38 88 TYR A O 1
ATOM 728 N N . PHE A 1 89 ? -7.374 -17.051 18.671 1.00 90.06 89 PHE A N 1
ATOM 729 C CA . PHE A 1 89 ? -8.708 -16.749 19.189 1.00 90.06 89 PHE A CA 1
ATOM 730 C C . PHE A 1 89 ? -8.754 -15.365 19.841 1.00 90.06 89 PHE A C 1
ATOM 732 O O . PHE A 1 89 ? -9.642 -14.572 19.542 1.00 90.06 89 PHE A O 1
ATOM 739 N N . ASN A 1 90 ? -7.790 -15.052 20.711 1.00 90.62 90 ASN A N 1
ATOM 740 C CA . ASN A 1 90 ? -7.723 -13.752 21.370 1.00 90.62 90 ASN A CA 1
ATOM 741 C C . ASN A 1 90 ? -7.535 -12.610 20.368 1.00 90.62 90 ASN A C 1
ATOM 743 O O . ASN A 1 90 ? -8.066 -11.527 20.600 1.00 90.62 90 ASN A O 1
ATOM 747 N N . TYR A 1 91 ? -6.758 -12.814 19.305 1.00 90.44 91 TYR A N 1
ATOM 748 C CA . TYR A 1 91 ? -6.595 -11.863 18.208 1.00 90.44 91 TYR A CA 1
ATOM 749 C C . TYR A 1 91 ? -7.927 -11.626 17.478 1.00 90.44 91 TYR A C 1
ATOM 751 O O . TYR A 1 91 ? -8.448 -10.513 17.526 1.00 90.44 91 TYR A O 1
ATOM 759 N N . VAL A 1 92 ? -8.516 -12.679 16.902 1.00 89.88 92 VAL A N 1
ATOM 760 C CA . VAL A 1 92 ? -9.757 -12.594 16.116 1.00 89.88 92 VAL A CA 1
ATOM 761 C C . VAL A 1 92 ? -10.899 -12.026 16.961 1.00 89.88 92 VAL A C 1
ATOM 763 O O . VAL A 1 92 ? -11.641 -11.151 16.524 1.00 89.88 92 VAL A O 1
ATOM 766 N N . PHE A 1 93 ? -11.026 -12.474 18.212 1.00 93.88 93 PHE A N 1
ATOM 767 C CA . PHE A 1 93 ? -12.077 -11.993 19.100 1.00 93.88 93 PHE A CA 1
ATOM 768 C C . PHE A 1 93 ? -11.928 -10.506 19.435 1.00 93.88 93 PHE A C 1
ATOM 770 O O . PHE A 1 93 ? -12.930 -9.803 19.538 1.00 93.88 93 PHE A O 1
ATOM 777 N N . PHE A 1 94 ? -10.699 -10.014 19.621 1.00 95.50 94 PHE A N 1
ATOM 778 C CA . PHE A 1 94 ? -10.477 -8.596 19.895 1.00 95.50 94 PHE A CA 1
ATOM 779 C C . PHE A 1 94 ? -10.802 -7.729 18.676 1.00 95.50 94 PHE A C 1
ATOM 781 O O . PHE A 1 94 ? -11.420 -6.683 18.847 1.00 95.50 94 PHE A O 1
ATOM 788 N N . HIS A 1 95 ? -10.477 -8.188 17.464 1.00 94.19 95 HIS A N 1
ATOM 789 C CA . HIS A 1 95 ? -10.855 -7.511 16.218 1.00 94.19 95 HIS A CA 1
ATOM 790 C C . HIS A 1 95 ? -12.369 -7.299 16.127 1.00 94.19 95 HIS A C 1
ATOM 792 O O . HIS A 1 95 ? -12.850 -6.169 16.043 1.00 94.19 95 HIS A O 1
ATOM 798 N N . GLU A 1 96 ? -13.139 -8.378 16.284 1.00 94.75 96 GLU A N 1
ATOM 799 C CA . GLU A 1 96 ? -14.604 -8.307 16.272 1.00 94.75 96 GLU A CA 1
ATOM 800 C C . GLU A 1 96 ? -15.166 -7.510 17.457 1.00 94.75 96 GLU A C 1
ATOM 802 O O . GLU A 1 96 ? -16.186 -6.824 17.345 1.00 94.75 96 GLU A O 1
ATOM 807 N N . PHE A 1 97 ? -14.492 -7.557 18.607 1.00 97.19 97 PHE A N 1
ATOM 808 C CA . PHE A 1 97 ? -14.837 -6.738 19.760 1.00 97.19 97 PHE A CA 1
ATOM 809 C C . PHE A 1 97 ? -14.734 -5.242 19.456 1.00 97.19 97 PHE A C 1
ATOM 811 O O . PHE A 1 97 ? -15.650 -4.505 19.829 1.00 97.19 97 PHE A O 1
ATOM 818 N N . ILE A 1 98 ? -13.679 -4.797 18.765 1.00 97.00 98 ILE A N 1
ATOM 819 C CA . ILE A 1 98 ? -13.523 -3.396 18.354 1.00 97.00 98 ILE A CA 1
ATOM 820 C C . ILE A 1 98 ? -14.674 -2.969 17.438 1.00 97.00 98 ILE A C 1
ATOM 822 O O . ILE A 1 98 ? -15.290 -1.938 17.718 1.00 97.00 98 ILE A O 1
ATOM 826 N N . HIS A 1 99 ? -15.035 -3.791 16.444 1.00 94.31 99 HIS A N 1
ATOM 827 C CA . HIS A 1 99 ? -16.216 -3.566 15.595 1.00 94.31 99 HIS A CA 1
ATOM 828 C C . HIS A 1 99 ? -17.500 -3.397 16.415 1.00 94.31 99 HIS A C 1
ATOM 830 O O . HIS A 1 99 ? -18.288 -2.481 16.187 1.00 94.31 99 HIS A O 1
ATOM 836 N N . ALA A 1 100 ? -17.724 -4.252 17.416 1.00 94.50 100 ALA A N 1
ATOM 837 C CA . ALA A 1 100 ? -18.929 -4.161 18.237 1.00 94.50 100 ALA A CA 1
ATOM 838 C C . ALA A 1 100 ? -19.005 -2.860 19.046 1.00 94.50 100 ALA A C 1
ATOM 840 O O . ALA A 1 100 ? -20.068 -2.247 19.136 1.00 94.50 100 ALA A O 1
ATOM 841 N N . ILE A 1 101 ? -17.902 -2.429 19.661 1.00 95.50 101 ILE A N 1
ATOM 842 C CA . ILE A 1 101 ? -17.921 -1.253 20.544 1.00 95.50 101 ILE A CA 1
ATOM 843 C C . ILE A 1 101 ? -17.846 0.074 19.777 1.00 95.50 101 ILE A C 1
ATOM 845 O O . ILE A 1 101 ? -18.229 1.107 20.334 1.00 95.50 101 ILE A O 1
ATOM 849 N N . SER A 1 102 ? -17.388 0.052 18.521 1.00 94.31 102 SER A N 1
ATOM 850 C CA . SER A 1 102 ? -17.384 1.202 17.608 1.00 94.31 102 SER A CA 1
ATOM 851 C C . SER A 1 102 ? -18.730 1.433 16.922 1.00 94.31 102 SER A C 1
ATOM 853 O O . SER A 1 102 ? -18.906 2.432 16.225 1.00 94.31 102 SER A O 1
ATOM 855 N N . TYR A 1 103 ? -19.714 0.558 17.142 1.00 91.50 103 TYR A N 1
ATOM 856 C CA . TYR A 1 103 ? -21.046 0.739 16.590 1.00 91.50 103 TYR A CA 1
ATOM 857 C C . TYR A 1 103 ? -21.754 1.981 17.162 1.00 91.50 103 TYR A C 1
ATOM 859 O O . TYR A 1 103 ? -21.845 2.179 18.382 1.00 91.50 103 TYR A O 1
ATOM 867 N N . LYS A 1 104 ? -22.298 2.817 16.270 1.00 86.69 104 LYS A N 1
ATOM 868 C CA . LYS A 1 104 ? -23.015 4.059 16.586 1.00 86.69 104 LYS A CA 1
ATOM 869 C C . LYS A 1 104 ? -24.226 4.270 15.704 1.00 86.69 104 LYS A C 1
ATOM 871 O O . LYS A 1 104 ? -24.277 3.843 14.558 1.00 86.69 104 LYS A O 1
ATOM 876 N N . ARG A 1 105 ? -25.185 5.035 16.226 1.00 82.88 105 ARG A N 1
ATOM 877 C CA . ARG A 1 105 ? -26.273 5.609 15.436 1.00 82.88 105 ARG A CA 1
ATOM 878 C C . ARG A 1 105 ? -26.191 7.132 15.472 1.00 82.88 105 ARG A C 1
ATOM 880 O O . ARG A 1 105 ? -26.260 7.720 16.550 1.00 82.88 105 ARG A O 1
ATOM 887 N N . HIS A 1 106 ? -26.093 7.765 14.307 1.00 78.75 106 HIS A N 1
ATOM 888 C CA . HIS A 1 106 ? -26.075 9.218 14.148 1.00 78.75 106 HIS A CA 1
ATOM 889 C C . HIS A 1 106 ? -27.134 9.641 13.124 1.00 78.75 106 HIS A C 1
ATOM 891 O O . HIS A 1 106 ? -27.093 9.213 11.980 1.00 78.75 106 HIS A O 1
ATOM 897 N N . ASN A 1 107 ? -28.107 10.468 13.525 1.00 78.00 107 ASN A N 1
ATOM 898 C CA . ASN A 1 107 ? -29.195 10.944 12.649 1.00 78.00 107 ASN A CA 1
ATOM 899 C C . ASN A 1 107 ? -29.912 9.832 11.849 1.00 78.00 107 ASN A C 1
ATOM 901 O O . ASN A 1 107 ? -30.283 10.035 10.698 1.00 78.00 107 ASN A O 1
ATOM 905 N N . ASN A 1 108 ? -30.147 8.683 12.495 1.00 78.69 108 ASN A N 1
ATOM 906 C CA . ASN A 1 108 ? -30.688 7.424 11.950 1.00 78.69 108 ASN A CA 1
ATOM 907 C C . ASN A 1 108 ? -29.707 6.544 11.162 1.00 78.69 108 ASN A C 1
ATOM 909 O O . ASN A 1 108 ? -29.967 5.347 11.106 1.00 78.69 108 ASN A O 1
ATOM 913 N N . VAL A 1 109 ? -28.567 7.077 10.719 1.00 81.62 109 VAL A N 1
ATOM 914 C CA . VAL A 1 109 ? -27.510 6.304 10.053 1.00 81.62 109 VAL A CA 1
ATOM 915 C C . VAL A 1 109 ? -26.743 5.469 11.069 1.00 81.62 109 VAL A C 1
ATOM 917 O O . VAL A 1 109 ? -26.398 5.945 12.156 1.00 81.62 109 VAL A O 1
ATOM 920 N N . GLN A 1 110 ? -26.513 4.203 10.735 1.00 86.31 110 GLN A N 1
ATOM 921 C CA . GLN A 1 110 ? -25.766 3.256 11.556 1.00 86.31 110 GLN A CA 1
ATOM 922 C C . GLN A 1 110 ? -24.333 3.138 11.048 1.00 86.31 110 GLN A C 1
ATOM 924 O O . GLN A 1 110 ? -24.114 2.876 9.869 1.00 86.31 110 GLN A O 1
ATOM 929 N N . PHE A 1 111 ? -23.380 3.289 11.959 1.00 87.44 111 PHE A N 1
ATOM 930 C CA . PHE A 1 111 ? -21.953 3.169 11.707 1.00 87.44 111 PHE A CA 1
ATOM 931 C C . PHE A 1 111 ? -21.383 2.022 12.537 1.00 87.44 111 PHE A C 1
ATOM 933 O O . PHE A 1 111 ? -21.816 1.820 13.669 1.00 87.44 111 PHE A O 1
ATOM 940 N N . MET A 1 112 ? -20.409 1.306 11.995 1.00 89.81 112 MET A N 1
ATOM 941 C CA . MET A 1 112 ? -19.504 0.407 12.708 1.00 89.81 112 MET A CA 1
ATOM 942 C C . MET A 1 112 ? -18.101 0.932 12.455 1.00 89.81 112 MET A C 1
ATOM 944 O O . MET A 1 112 ? -17.559 0.728 11.371 1.00 89.81 112 MET A O 1
ATOM 948 N N . GLY A 1 113 ? -17.570 1.709 13.401 1.00 91.62 113 GLY A N 1
ATOM 949 C CA . GLY A 1 113 ? -16.380 2.506 13.136 1.00 91.62 113 GLY A CA 1
ATOM 950 C C . GLY A 1 113 ? -16.641 3.460 11.973 1.00 91.62 113 GLY A C 1
ATOM 951 O O . GLY A 1 113 ? -17.641 4.175 11.966 1.00 91.62 113 GLY A O 1
ATOM 952 N N . PHE A 1 114 ? -15.787 3.427 10.954 1.00 91.12 114 PHE A N 1
ATOM 953 C CA . PHE A 1 114 ? -15.922 4.274 9.765 1.00 91.12 114 PHE A CA 1
ATOM 954 C C . PHE A 1 114 ? -16.853 3.712 8.686 1.00 91.12 114 PHE A C 1
ATOM 956 O O . PHE A 1 114 ? -17.111 4.394 7.699 1.00 91.12 114 PHE A O 1
ATOM 963 N N . TYR A 1 115 ? -17.364 2.494 8.857 1.00 86.19 115 TYR A N 1
ATOM 964 C CA . TYR A 1 115 ? -18.232 1.838 7.883 1.00 86.19 115 TYR A CA 1
ATOM 965 C C . TYR A 1 115 ? -19.714 2.142 8.142 1.00 86.19 115 TYR A C 1
ATOM 967 O O . TYR A 1 115 ? -20.181 1.984 9.272 1.00 86.19 115 TYR A O 1
ATOM 975 N N . THR A 1 116 ? -20.474 2.544 7.115 1.00 83.44 116 THR A N 1
ATOM 976 C CA . THR A 1 116 ? -21.942 2.671 7.207 1.00 83.44 116 THR A CA 1
ATOM 977 C C . THR A 1 116 ? -22.617 1.323 6.963 1.00 83.44 116 THR A C 1
ATOM 979 O O . THR A 1 116 ? -22.224 0.575 6.079 1.00 83.44 116 THR A O 1
ATOM 982 N N . ILE A 1 117 ? -23.641 0.991 7.754 1.00 72.25 117 ILE A N 1
ATOM 983 C CA . ILE A 1 117 ? -24.373 -0.293 7.668 1.00 72.25 117 ILE A CA 1
ATOM 984 C C . ILE A 1 117 ? -25.692 -0.139 6.877 1.00 72.25 117 ILE A C 1
ATOM 986 O O . ILE A 1 117 ? -26.462 -1.091 6.712 1.00 72.25 117 ILE A O 1
ATOM 990 N N . GLU A 1 118 ? -25.998 1.069 6.399 1.00 70.19 118 GLU A N 1
ATOM 991 C CA . GLU A 1 118 ? -27.163 1.308 5.548 1.00 70.19 118 GLU A CA 1
ATOM 992 C C . GLU A 1 118 ? -26.896 0.808 4.126 1.00 70.19 118 GLU A C 1
ATOM 994 O O . GLU A 1 118 ? -25.901 1.168 3.509 1.00 70.19 118 GLU A O 1
ATOM 999 N N . LYS A 1 119 ? -27.802 -0.035 3.612 1.00 57.69 119 LYS A N 1
ATOM 1000 C CA . LYS A 1 119 ? -27.690 -0.609 2.267 1.00 57.69 119 LYS A CA 1
ATOM 1001 C C . LYS A 1 119 ? -27.823 0.472 1.197 1.00 57.69 119 LYS A C 1
ATOM 1003 O O . LYS A 1 119 ? -28.741 1.286 1.275 1.00 57.69 119 LYS A O 1
ATOM 1008 N N . ASP A 1 120 ? -27.007 0.347 0.153 1.00 58.97 120 ASP A N 1
ATOM 1009 C CA . ASP A 1 120 ? -27.040 1.137 -1.090 1.00 58.97 120 ASP A CA 1
ATOM 1010 C C . ASP A 1 120 ? -26.399 2.540 -0.997 1.00 58.97 120 ASP A C 1
ATOM 1012 O O . ASP A 1 120 ? -26.614 3.374 -1.881 1.00 58.97 120 ASP A O 1
ATOM 1016 N N . GLU A 1 121 ? -25.578 2.813 0.022 1.00 57.81 121 GLU A N 1
ATOM 1017 C CA . GLU A 1 121 ? -24.754 4.028 0.050 1.00 57.81 121 GLU A CA 1
ATOM 1018 C C . GLU A 1 121 ? -23.400 3.803 -0.639 1.00 57.81 121 GLU A C 1
ATOM 1020 O O . GLU A 1 121 ? -22.656 2.895 -0.287 1.00 57.81 121 GLU A O 1
ATOM 1025 N N . ASP A 1 122 ? -22.999 4.686 -1.561 1.00 61.84 122 ASP A N 1
ATOM 1026 C CA . ASP A 1 122 ? -21.645 4.645 -2.150 1.00 61.84 122 ASP A CA 1
ATOM 1027 C C . ASP A 1 122 ? -20.542 4.709 -1.072 1.00 61.84 122 ASP A C 1
ATOM 1029 O O . ASP A 1 122 ? -19.439 4.194 -1.260 1.00 61.84 122 ASP A O 1
ATOM 1033 N N . TYR A 1 123 ? -20.838 5.330 0.074 1.00 63.56 123 TYR A N 1
ATOM 1034 C CA . TYR A 1 123 ? -19.938 5.418 1.223 1.00 63.56 123 TYR A CA 1
ATOM 1035 C C . TYR A 1 123 ? -19.703 4.056 1.904 1.00 63.56 123 TYR A C 1
ATOM 1037 O O . TYR A 1 123 ? -18.588 3.799 2.368 1.00 63.56 123 TYR A O 1
ATOM 1045 N N . GLU A 1 124 ? -20.705 3.165 1.900 1.00 63.12 124 GLU A N 1
ATOM 1046 C CA . GLU A 1 124 ? -20.634 1.794 2.435 1.00 63.12 124 GLU A CA 1
ATOM 1047 C C . GLU A 1 124 ? -19.466 1.042 1.782 1.00 63.12 124 GLU A C 1
ATOM 1049 O O . GLU A 1 124 ? -18.576 0.506 2.445 1.00 63.12 124 GLU A O 1
ATOM 1054 N N . PHE A 1 125 ? -19.424 1.057 0.450 1.00 61.66 125 PHE A N 1
ATOM 1055 C CA . PHE A 1 125 ? -18.402 0.355 -0.318 1.00 61.66 125 PHE A CA 1
ATOM 1056 C C . PHE A 1 125 ? -17.011 0.977 -0.159 1.00 61.66 125 PHE A C 1
ATOM 1058 O O . PHE A 1 125 ? -16.019 0.257 -0.055 1.00 61.66 125 PHE A O 1
ATOM 1065 N N . LYS A 1 126 ? -16.932 2.311 -0.130 1.00 67.81 126 LYS A N 1
ATOM 1066 C CA . LYS A 1 126 ? -15.655 3.033 -0.080 1.00 67.81 126 LYS A CA 1
ATOM 1067 C C . LYS A 1 126 ? -14.946 2.888 1.271 1.00 67.81 126 LYS A C 1
ATOM 1069 O O . LYS A 1 126 ? -13.728 2.762 1.314 1.00 67.81 126 LYS A O 1
ATOM 1074 N N . SER A 1 127 ? -15.697 2.885 2.368 1.00 81.62 127 SER A N 1
ATOM 1075 C CA . SER A 1 127 ? -15.131 2.913 3.723 1.00 81.62 127 SER A CA 1
ATOM 1076 C C . SER A 1 127 ? -14.799 1.533 4.293 1.00 81.62 127 SER A C 1
ATOM 1078 O O . SER A 1 127 ? -14.008 1.451 5.229 1.00 81.62 127 SER A O 1
ATOM 1080 N N . LYS A 1 128 ? -15.356 0.444 3.743 1.00 86.88 128 LYS A N 1
ATOM 1081 C CA . LYS A 1 128 ? -15.216 -0.903 4.320 1.00 86.88 128 LYS A CA 1
ATOM 1082 C C . LYS A 1 128 ? -13.757 -1.335 4.503 1.00 86.88 128 LYS A C 1
ATOM 1084 O O . LYS A 1 128 ? -13.367 -1.690 5.611 1.00 86.88 128 LYS A O 1
ATOM 1089 N N . ALA A 1 129 ? -12.951 -1.281 3.443 1.00 87.88 129 ALA A N 1
ATOM 1090 C CA . ALA A 1 129 ? -11.550 -1.707 3.504 1.00 87.88 129 ALA A CA 1
ATOM 1091 C C . ALA A 1 129 ? -10.724 -0.833 4.466 1.00 87.88 129 ALA A C 1
ATOM 1093 O O . ALA A 1 129 ? -9.882 -1.341 5.204 1.00 87.88 129 ALA A O 1
ATOM 1094 N N . PHE A 1 130 ? -11.006 0.474 4.505 1.00 91.56 130 PHE A N 1
ATOM 1095 C CA . PHE A 1 130 ? -10.386 1.394 5.459 1.00 91.56 130 PHE A CA 1
ATOM 1096 C C . PHE A 1 130 ? -10.790 1.075 6.906 1.00 91.56 130 PHE A C 1
ATOM 1098 O O . PHE A 1 130 ? -9.947 1.077 7.799 1.00 91.56 130 PHE A O 1
ATOM 1105 N N . ASN A 1 131 ? -12.065 0.757 7.144 1.00 93.19 131 ASN A N 1
ATOM 1106 C CA . ASN A 1 131 ? -12.577 0.373 8.455 1.00 93.19 131 ASN A CA 1
ATOM 1107 C C . ASN A 1 131 ? -11.920 -0.912 8.976 1.00 93.19 131 ASN A C 1
ATOM 1109 O O . ASN A 1 131 ? -11.494 -0.950 10.130 1.00 93.19 131 ASN A O 1
ATOM 1113 N N . GLU A 1 132 ? -11.804 -1.946 8.140 1.00 90.38 132 GLU A N 1
ATOM 1114 C CA . GLU A 1 132 ? -11.109 -3.185 8.517 1.00 90.38 132 GLU A CA 1
ATOM 1115 C C . GLU A 1 132 ? -9.631 -2.930 8.819 1.00 90.38 132 GLU A C 1
ATOM 1117 O O . GLU A 1 132 ? -9.145 -3.350 9.865 1.00 90.38 132 GLU A O 1
ATOM 1122 N N . ALA A 1 133 ? -8.939 -2.157 7.978 1.00 90.69 133 ALA A N 1
ATOM 1123 C CA . ALA A 1 133 ? -7.544 -1.798 8.212 1.00 90.69 133 ALA A CA 1
ATOM 1124 C C . ALA A 1 133 ? -7.334 -0.993 9.506 1.00 90.69 133 ALA A C 1
ATOM 1126 O O . ALA A 1 133 ? -6.368 -1.225 10.232 1.00 90.69 133 ALA A O 1
ATOM 1127 N N . PHE A 1 134 ? -8.244 -0.070 9.834 1.00 94.88 134 PHE A N 1
ATOM 1128 C CA . PHE A 1 134 ? -8.183 0.685 11.088 1.00 94.88 134 PHE A CA 1
ATOM 1129 C C . PHE A 1 134 ? -8.449 -0.202 12.313 1.00 94.88 134 PHE A C 1
ATOM 1131 O O . PHE A 1 134 ? -7.813 -0.051 13.358 1.00 94.88 134 PHE A O 1
ATOM 1138 N N . THR A 1 135 ? -9.364 -1.162 12.175 1.00 94.81 135 THR A N 1
ATOM 1139 C CA . THR A 1 135 ? -9.662 -2.159 13.212 1.00 94.81 135 THR A CA 1
ATOM 1140 C C . THR A 1 135 ? -8.461 -3.077 13.439 1.00 94.81 135 THR A C 1
ATOM 1142 O O . THR A 1 135 ? -8.060 -3.298 14.584 1.00 94.81 135 THR A O 1
ATOM 1145 N N . GLU A 1 136 ? -7.821 -3.529 12.359 1.00 91.50 136 GLU A N 1
ATOM 1146 C CA . GLU A 1 136 ? -6.594 -4.325 12.401 1.00 91.50 136 GLU A CA 1
ATOM 1147 C C . GLU A 1 136 ? -5.454 -3.531 13.057 1.00 91.50 136 GLU A C 1
ATOM 1149 O O . GLU A 1 136 ? -4.796 -4.040 13.959 1.00 91.50 136 GLU A O 1
ATOM 1154 N N . PHE A 1 137 ? -5.282 -2.246 12.724 1.00 93.06 137 PHE A N 1
ATOM 1155 C CA . PHE A 1 137 ? -4.309 -1.361 13.379 1.00 93.06 137 PHE A CA 1
ATOM 1156 C C . PHE A 1 137 ? -4.478 -1.323 14.910 1.00 93.06 137 PHE A C 1
ATOM 1158 O O . PHE A 1 137 ? -3.505 -1.508 15.652 1.00 93.06 137 PHE A O 1
ATOM 1165 N N . ILE A 1 138 ? -5.708 -1.152 15.410 1.00 95.38 138 ILE A N 1
ATOM 1166 C CA . ILE A 1 138 ? -5.992 -1.181 16.855 1.00 95.38 138 ILE A CA 1
ATOM 1167 C C . ILE A 1 138 ? -5.685 -2.567 17.448 1.00 95.38 138 ILE A C 1
ATOM 1169 O O . ILE A 1 138 ? -5.089 -2.672 18.528 1.00 95.38 138 ILE A O 1
ATOM 1173 N N . THR A 1 139 ? -6.057 -3.634 16.745 1.00 93.44 139 THR A N 1
ATOM 1174 C CA . THR A 1 139 ? -5.843 -5.019 17.181 1.00 93.44 139 THR A CA 1
ATOM 1175 C C . THR A 1 139 ? -4.355 -5.375 17.259 1.00 93.44 139 THR A C 1
ATOM 1177 O O . THR A 1 139 ? -3.903 -5.951 18.253 1.00 93.44 139 THR A O 1
ATOM 1180 N N . LEU A 1 140 ? -3.552 -4.971 16.275 1.00 89.00 140 LEU A N 1
ATOM 1181 C CA . LEU A 1 140 ? -2.103 -5.167 16.276 1.00 89.00 140 LEU A CA 1
ATOM 1182 C C . LEU A 1 140 ? -1.422 -4.358 17.385 1.00 89.00 140 LEU A C 1
ATOM 1184 O O . LEU A 1 140 ? -0.503 -4.860 18.043 1.00 89.00 140 LEU A O 1
ATOM 1188 N N . LYS A 1 141 ? -1.911 -3.144 17.670 1.00 91.06 141 LYS A N 1
ATOM 1189 C CA . LYS A 1 141 ? -1.436 -2.340 18.804 1.00 91.06 141 LYS A CA 1
ATOM 1190 C C . LYS A 1 141 ? -1.654 -3.063 20.136 1.00 91.06 141 LYS A C 1
ATOM 1192 O O . LYS A 1 141 ? -0.724 -3.149 20.943 1.00 91.06 141 LYS A O 1
ATOM 1197 N N . ARG A 1 142 ? -2.837 -3.656 20.337 1.00 92.88 142 ARG A N 1
ATOM 1198 C CA . ARG A 1 142 ? -3.126 -4.542 21.478 1.00 92.88 142 ARG A CA 1
ATOM 1199 C C . ARG A 1 142 ? -2.170 -5.733 21.500 1.00 92.88 142 ARG A C 1
ATOM 1201 O O . ARG A 1 142 ? -1.538 -5.992 22.520 1.00 92.88 142 ARG A O 1
ATOM 1208 N N . ASN A 1 143 ? -2.016 -6.451 20.391 1.00 89.62 143 ASN A N 1
ATOM 1209 C CA . ASN A 1 143 ? -1.174 -7.650 20.345 1.00 89.62 143 ASN A CA 1
ATOM 1210 C C . ASN A 1 143 ? 0.279 -7.369 20.737 1.00 89.62 143 ASN A C 1
ATOM 1212 O O . ASN A 1 143 ? 0.856 -8.127 21.518 1.00 89.62 143 ASN A O 1
ATOM 1216 N N . LYS A 1 144 ? 0.841 -6.246 20.278 1.00 87.62 144 LYS A N 1
ATOM 1217 C CA . LYS A 1 144 ? 2.185 -5.795 20.659 1.00 87.62 144 LYS A CA 1
ATOM 1218 C C . LYS A 1 144 ? 2.310 -5.518 22.159 1.00 87.62 144 LYS A C 1
ATOM 1220 O O . LYS A 1 144 ? 3.339 -5.831 22.746 1.00 87.62 144 LYS A O 1
ATOM 1225 N N . MET A 1 145 ? 1.277 -4.949 22.780 1.00 91.00 145 MET A N 1
ATOM 1226 C CA . MET A 1 145 ? 1.257 -4.661 24.219 1.00 91.00 145 MET A CA 1
ATOM 1227 C C . MET A 1 145 ? 1.233 -5.939 25.071 1.00 91.00 145 MET A C 1
ATOM 1229 O O . MET A 1 145 ? 1.911 -6.012 26.095 1.00 91.00 145 MET A O 1
ATOM 1233 N N . PHE A 1 146 ? 0.501 -6.961 24.624 1.00 88.56 146 PHE A N 1
ATOM 1234 C CA . PHE A 1 146 ? 0.304 -8.214 25.364 1.00 88.56 146 PHE A CA 1
ATOM 1235 C C . PHE A 1 146 ? 1.214 -9.372 24.915 1.00 88.56 146 PHE A C 1
ATOM 1237 O O . PHE A 1 146 ? 1.144 -10.455 25.492 1.00 88.56 146 PHE A O 1
ATOM 1244 N N . ASN A 1 147 ? 2.111 -9.141 23.948 1.00 85.00 147 ASN A N 1
ATOM 1245 C CA . ASN A 1 147 ? 3.000 -10.142 23.338 1.00 85.00 147 ASN A CA 1
ATOM 1246 C C . ASN A 1 147 ? 2.254 -11.352 22.746 1.00 85.00 147 ASN A C 1
ATOM 1248 O O . ASN A 1 147 ? 2.689 -12.491 22.911 1.00 85.00 147 ASN A O 1
ATOM 1252 N N . TYR A 1 148 ? 1.129 -11.111 22.070 1.00 82.81 148 TYR A N 1
ATOM 1253 C CA . TYR A 1 148 ? 0.449 -12.163 21.314 1.00 82.81 148 TYR A CA 1
ATOM 1254 C C . TYR A 1 148 ? 1.212 -12.439 20.010 1.00 82.81 148 TYR A C 1
ATOM 1256 O O . TYR A 1 148 ? 1.388 -11.536 19.191 1.00 82.81 148 TYR A O 1
ATOM 1264 N N . GLU A 1 149 ? 1.651 -13.686 19.815 1.00 69.94 149 GLU A N 1
ATOM 1265 C CA . GLU A 1 149 ? 2.321 -14.158 18.597 1.00 69.94 149 GLU A CA 1
ATOM 1266 C C . GLU A 1 149 ? 1.427 -15.180 17.880 1.00 69.94 149 GLU A C 1
ATOM 1268 O O . GLU A 1 149 ? 1.493 -16.376 18.161 1.00 69.94 149 GLU A O 1
ATOM 1273 N N . PRO A 1 150 ? 0.566 -14.755 16.950 1.00 58.78 150 PRO A N 1
ATOM 1274 C CA . PRO A 1 150 ? -0.247 -15.695 16.191 1.00 58.78 150 PRO A CA 1
ATOM 1275 C C . PRO A 1 150 ? 0.654 -16.595 15.337 1.00 58.78 150 PRO A C 1
ATOM 1277 O O . PRO A 1 150 ? 1.487 -16.125 14.554 1.00 58.78 150 PRO A O 1
ATOM 1280 N N . GLU A 1 151 ? 0.481 -17.910 15.497 1.00 48.38 151 GLU A N 1
ATOM 1281 C CA . GLU A 1 151 ? 1.396 -18.946 14.992 1.00 48.38 151 GLU A CA 1
ATOM 1282 C C . GLU A 1 151 ? 1.585 -18.914 13.462 1.00 48.38 151 GLU A C 1
ATOM 1284 O O . GLU A 1 151 ? 2.610 -19.376 12.954 1.00 48.38 151 GLU A O 1
ATOM 1289 N N . ASN A 1 152 ? 0.653 -18.305 12.721 1.00 50.41 152 ASN A N 1
ATOM 1290 C CA . ASN A 1 152 ? 0.652 -18.303 11.261 1.00 50.41 152 ASN A CA 1
ATOM 1291 C C . ASN A 1 152 ? 1.373 -17.135 10.573 1.00 50.41 152 ASN A C 1
ATOM 1293 O O . ASN A 1 152 ? 1.393 -17.151 9.350 1.00 50.41 152 ASN A O 1
ATOM 1297 N N . LYS A 1 153 ? 2.005 -16.172 11.274 1.00 46.31 153 LYS A N 1
ATOM 1298 C CA . LYS A 1 153 ? 2.839 -15.058 10.716 1.00 46.31 153 LYS A CA 1
ATOM 1299 C C . LYS A 1 153 ? 2.261 -14.207 9.556 1.00 46.31 153 LYS A C 1
ATOM 1301 O O . LYS A 1 153 ? 2.917 -13.252 9.151 1.00 46.31 153 LYS A O 1
ATOM 1306 N N . TYR A 1 154 ? 1.096 -14.554 9.031 1.00 46.78 154 TYR A N 1
ATOM 1307 C CA . TYR A 1 154 ? 0.288 -13.864 8.039 1.00 46.78 154 TYR A CA 1
ATOM 1308 C C . TYR A 1 154 ? -1.000 -13.515 8.780 1.00 46.78 154 TYR A C 1
ATOM 1310 O O . TYR A 1 154 ? -1.907 -14.341 8.897 1.00 46.78 154 TYR A O 1
ATOM 1318 N N . LEU A 1 155 ? -0.991 -12.361 9.432 1.00 46.72 155 LEU A N 1
ATOM 1319 C CA . LEU A 1 155 ? -2.079 -11.887 10.269 1.00 46.72 155 LEU A CA 1
ATOM 1320 C C . LEU A 1 155 ? -3.026 -11.097 9.375 1.00 46.72 155 LEU A C 1
ATOM 1322 O O . LEU A 1 155 ? -2.739 -9.974 9.019 1.00 46.72 155 LEU A O 1
ATOM 1326 N N . SER A 1 156 ? -4.167 -11.671 9.006 1.00 54.06 156 SER A N 1
ATOM 1327 C CA . SER A 1 156 ? -5.200 -10.985 8.210 1.00 54.06 156 SER A CA 1
ATOM 1328 C C . SER A 1 156 ? -4.814 -10.592 6.774 1.00 54.06 156 SER A C 1
ATOM 1330 O O . SER A 1 156 ? -3.659 -10.375 6.418 1.00 54.06 156 SER A O 1
ATOM 1332 N N . GLY A 1 157 ? -5.831 -10.451 5.924 1.00 54.91 157 GLY A N 1
ATOM 1333 C CA . GLY A 1 157 ? -5.711 -9.757 4.636 1.00 54.91 157 GLY A CA 1
ATOM 1334 C C . GLY A 1 157 ? -5.746 -8.227 4.776 1.00 54.91 157 GLY A C 1
ATOM 1335 O O . GLY A 1 157 ? -6.305 -7.559 3.914 1.00 54.91 157 GLY A O 1
ATOM 1336 N N . TYR A 1 158 ? -5.280 -7.680 5.907 1.00 67.81 158 TYR A N 1
ATOM 1337 C CA . TYR A 1 158 ? -5.266 -6.241 6.189 1.00 67.81 158 TYR A CA 1
ATOM 1338 C C . TYR A 1 158 ? -3.978 -5.760 6.882 1.00 67.81 158 TYR A C 1
ATOM 1340 O O . TYR A 1 158 ? -3.891 -4.575 7.194 1.00 67.81 158 TYR A O 1
ATOM 1348 N N . ASP A 1 159 ? -2.952 -6.608 7.059 1.00 73.50 159 ASP A N 1
ATOM 1349 C CA . ASP A 1 159 ? -1.638 -6.223 7.619 1.00 73.50 159 ASP A CA 1
ATOM 1350 C C . ASP A 1 159 ? -1.045 -4.989 6.910 1.00 73.50 159 ASP A C 1
ATOM 1352 O O . ASP A 1 159 ? -0.547 -4.056 7.544 1.00 73.50 159 ASP A O 1
ATOM 1356 N N . VAL A 1 160 ? -1.124 -4.978 5.574 1.00 75.75 160 VAL A N 1
ATOM 1357 C CA . VAL A 1 160 ? -0.660 -3.856 4.744 1.00 75.75 160 VAL A CA 1
ATOM 1358 C C . VAL A 1 160 ? -1.488 -2.604 5.040 1.00 75.75 160 VAL A C 1
ATOM 1360 O O . VAL A 1 160 ? -0.932 -1.537 5.278 1.00 75.75 160 VAL A O 1
ATOM 1363 N N . GLY A 1 161 ? -2.815 -2.738 5.111 1.00 81.06 161 GLY A N 1
ATOM 1364 C CA . GLY A 1 161 ? -3.701 -1.628 5.451 1.00 81.06 161 GLY A CA 1
ATOM 1365 C C . GLY A 1 161 ? -3.413 -1.054 6.841 1.00 81.06 161 GLY A C 1
ATOM 1366 O O . GLY A 1 161 ? -3.299 0.158 6.992 1.00 81.06 161 GLY A O 1
ATOM 1367 N N . ALA A 1 162 ? -3.246 -1.898 7.860 1.00 85.62 162 ALA A N 1
ATOM 1368 C CA . ALA A 1 162 ? -2.935 -1.455 9.218 1.00 85.62 162 ALA A CA 1
ATOM 1369 C C . ALA A 1 162 ? -1.628 -0.647 9.287 1.00 85.62 162 ALA A C 1
ATOM 1371 O O . ALA A 1 162 ? -1.530 0.322 10.043 1.00 85.62 162 ALA A O 1
ATOM 1372 N N . HIS A 1 163 ? -0.640 -1.010 8.469 1.00 80.94 163 HIS A N 1
ATOM 1373 C CA . HIS A 1 163 ? 0.598 -0.252 8.345 1.00 80.94 163 HIS A CA 1
ATOM 1374 C C . HIS A 1 163 ? 0.389 1.122 7.697 1.00 80.94 163 HIS A C 1
ATOM 1376 O O . HIS A 1 163 ? 0.886 2.127 8.203 1.00 80.94 163 HIS A O 1
ATOM 1382 N N . GLU A 1 164 ? -0.404 1.195 6.628 1.00 83.50 164 GLU A N 1
ATOM 1383 C CA . GLU A 1 164 ? -0.743 2.479 6.010 1.00 83.50 164 GLU A CA 1
ATOM 1384 C C . GLU A 1 164 ? -1.504 3.402 6.981 1.00 83.50 164 GLU A C 1
ATOM 1386 O O . GLU A 1 164 ? -1.278 4.614 6.998 1.00 83.50 164 GLU A O 1
ATOM 1391 N N . ILE A 1 165 ? -2.332 2.847 7.878 1.00 90.69 165 ILE A N 1
ATOM 1392 C CA . ILE A 1 165 ? -2.922 3.616 8.987 1.00 90.69 165 ILE A CA 1
ATOM 1393 C C . ILE A 1 165 ? -1.839 4.166 9.927 1.00 90.69 165 ILE A C 1
ATOM 1395 O O . ILE A 1 165 ? -1.894 5.344 10.286 1.00 90.69 165 ILE A O 1
ATOM 1399 N N . GLU A 1 166 ? -0.836 3.368 10.308 1.00 86.94 166 GLU A N 1
ATOM 1400 C CA . GLU A 1 166 ? 0.283 3.825 11.147 1.00 86.94 166 GLU A CA 1
ATOM 1401 C C . GLU A 1 166 ? 1.026 5.008 10.504 1.00 86.94 166 GLU A C 1
ATOM 1403 O O . GLU A 1 166 ? 1.355 5.979 11.191 1.00 86.94 166 GLU A O 1
ATOM 1408 N N . ILE A 1 167 ? 1.220 4.994 9.184 1.00 83.31 167 ILE A N 1
ATOM 1409 C CA . ILE A 1 167 ? 1.811 6.122 8.452 1.00 83.31 167 ILE A CA 1
ATOM 1410 C C . ILE A 1 167 ? 0.912 7.361 8.531 1.00 83.31 167 ILE A C 1
ATOM 1412 O O . ILE A 1 167 ? 1.401 8.447 8.858 1.00 83.31 167 ILE A O 1
ATOM 1416 N N . ILE A 1 168 ? -0.397 7.213 8.303 1.00 90.38 168 ILE A N 1
ATOM 1417 C CA . ILE A 1 168 ? -1.358 8.320 8.430 1.00 90.38 168 ILE A CA 1
ATOM 1418 C C . ILE A 1 168 ? -1.303 8.915 9.850 1.00 90.38 168 ILE A C 1
ATOM 1420 O O . ILE A 1 168 ? -1.337 10.139 10.001 1.00 90.38 168 ILE A O 1
ATOM 1424 N N . THR A 1 169 ? -1.120 8.087 10.887 1.00 91.62 169 THR A N 1
ATOM 1425 C CA . THR A 1 169 ? -1.049 8.545 12.291 1.00 91.62 169 THR A CA 1
ATOM 1426 C C . THR A 1 169 ? 0.190 9.384 12.630 1.00 91.62 169 THR A C 1
ATOM 1428 O O . THR A 1 169 ? 0.230 10.066 13.657 1.00 91.62 169 THR A O 1
ATOM 1431 N N . LYS A 1 170 ? 1.216 9.375 11.766 1.00 85.56 170 LYS A N 1
ATOM 1432 C CA . LYS A 1 170 ? 2.389 10.257 11.902 1.00 85.56 170 LYS A CA 1
ATOM 1433 C C . LYS A 1 170 ? 2.097 11.689 11.452 1.00 85.56 170 LYS A C 1
ATOM 1435 O O . LYS A 1 170 ? 2.886 12.586 11.744 1.00 85.56 170 LYS A O 1
ATOM 1440 N N . ILE A 1 171 ? 0.989 11.895 10.744 1.00 88.75 171 ILE A N 1
ATOM 1441 C CA . ILE A 1 171 ? 0.560 13.185 10.199 1.00 88.75 171 ILE A CA 1
ATOM 1442 C C . ILE A 1 171 ? -0.682 13.671 10.943 1.00 88.75 171 ILE A C 1
ATOM 1444 O O . ILE A 1 171 ? -0.693 14.773 11.494 1.00 88.75 171 ILE A O 1
ATOM 1448 N N . ILE A 1 172 ? -1.717 12.834 10.984 1.00 93.00 172 ILE A N 1
ATOM 1449 C CA . ILE A 1 172 ? -2.928 13.072 11.763 1.00 93.00 172 ILE A CA 1
ATOM 1450 C C . ILE A 1 172 ? -2.695 12.468 13.149 1.00 93.00 172 ILE A C 1
ATOM 1452 O O . ILE A 1 172 ? -2.383 11.283 13.219 1.00 93.00 172 ILE A O 1
ATOM 1456 N N . PRO A 1 173 ? -2.849 13.217 14.255 1.00 93.25 173 PRO A N 1
ATOM 1457 C CA . PRO A 1 173 ? -2.667 12.669 15.591 1.00 93.25 173 PRO A CA 1
ATOM 1458 C C . PRO A 1 173 ? -3.473 11.382 15.773 1.00 93.25 173 PRO A C 1
ATOM 1460 O O . PRO A 1 173 ? -4.686 11.378 15.572 1.00 93.25 173 PRO A O 1
ATOM 1463 N N . GLU A 1 174 ? -2.804 10.304 16.191 1.00 94.44 174 GLU A N 1
ATOM 1464 C CA . GLU A 1 174 ? -3.437 8.996 16.417 1.00 94.44 174 GLU A CA 1
ATOM 1465 C C . GLU A 1 174 ? -4.706 9.123 17.277 1.00 94.44 174 GLU A C 1
ATOM 1467 O O . GLU A 1 174 ? -5.739 8.519 17.004 1.00 94.44 174 GLU A O 1
ATOM 1472 N N . GLU A 1 175 ? -4.638 9.989 18.287 1.00 94.19 175 GLU A N 1
ATOM 1473 C CA . GLU A 1 175 ? -5.732 10.248 19.213 1.00 94.19 175 GLU A CA 1
ATOM 1474 C C . GLU A 1 175 ? -6.982 10.819 18.537 1.00 94.19 175 GLU A C 1
ATOM 1476 O O . GLU A 1 175 ? -8.096 10.487 18.928 1.00 94.19 175 GLU A O 1
ATOM 1481 N N . GLU A 1 176 ? -6.794 11.660 17.521 1.00 95.12 176 GLU A N 1
ATOM 1482 C CA . GLU A 1 176 ? -7.873 12.286 16.757 1.00 95.12 176 GLU A CA 1
ATOM 1483 C C . GLU A 1 176 ? -8.564 11.261 15.850 1.00 95.12 176 GLU A C 1
ATOM 1485 O O . GLU A 1 176 ? -9.791 11.231 15.776 1.00 95.12 176 GLU A O 1
ATOM 1490 N N . LEU A 1 177 ? -7.793 10.365 15.223 1.00 94.81 177 LEU A N 1
ATOM 1491 C CA . LEU A 1 177 ? -8.346 9.286 14.402 1.00 94.81 177 LEU A CA 1
ATOM 1492 C C . LEU A 1 177 ? -9.108 8.258 15.239 1.00 94.81 177 LEU A C 1
ATOM 1494 O O . LEU A 1 177 ? -10.204 7.857 14.857 1.00 94.81 177 LEU A O 1
ATOM 1498 N N . ILE A 1 178 ? -8.558 7.842 16.383 1.00 95.69 178 ILE A N 1
ATOM 1499 C CA . ILE A 1 178 ? -9.218 6.862 17.256 1.00 95.69 178 ILE A CA 1
ATOM 1500 C C . ILE A 1 178 ? -10.476 7.464 17.898 1.00 95.69 178 ILE A C 1
ATOM 1502 O O . ILE A 1 178 ? -11.500 6.783 17.991 1.00 95.69 178 ILE A O 1
ATOM 1506 N N . ASP A 1 179 ? -10.443 8.740 18.297 1.00 94.25 179 ASP A N 1
ATOM 1507 C CA . ASP A 1 179 ? -11.642 9.423 18.788 1.00 94.25 179 ASP A CA 1
ATOM 1508 C C . ASP A 1 179 ? -12.708 9.540 17.693 1.00 94.25 179 ASP A C 1
ATOM 1510 O O . ASP A 1 179 ? -13.876 9.243 17.941 1.00 94.25 179 ASP A O 1
ATOM 1514 N N . SER A 1 180 ? -12.315 9.881 16.461 1.00 93.56 180 SER A N 1
ATOM 1515 C CA . SER A 1 180 ? -13.236 9.873 15.322 1.00 93.56 180 SER A CA 1
ATOM 1516 C C . SER A 1 180 ? -13.824 8.478 15.095 1.00 93.56 180 SER A C 1
ATOM 1518 O O . SER A 1 180 ? -15.036 8.360 14.965 1.00 93.56 180 SER A O 1
ATOM 1520 N N . TYR A 1 181 ? -13.018 7.417 15.149 1.00 95.19 181 TYR A N 1
ATOM 1521 C CA . TYR A 1 181 ? -13.477 6.039 14.953 1.00 95.19 181 TYR A CA 1
ATOM 1522 C C . TYR A 1 181 ? -14.541 5.607 15.969 1.00 95.19 181 TYR A C 1
ATOM 1524 O O . TYR A 1 181 ? -15.566 5.040 15.594 1.00 95.19 181 TYR A O 1
ATOM 1532 N N . PHE A 1 182 ? -14.330 5.885 17.259 1.00 94.00 182 PHE A N 1
ATOM 1533 C CA . PHE A 1 182 ? -15.281 5.483 18.296 1.00 94.00 182 PHE A CA 1
ATOM 1534 C C . PHE A 1 182 ? -16.450 6.465 18.435 1.00 94.00 182 PHE A C 1
ATOM 1536 O O . PHE A 1 182 ? -17.605 6.051 18.537 1.00 94.00 182 PHE A O 1
ATOM 1543 N N . ASN A 1 183 ? -16.182 7.769 18.479 1.00 91.12 183 ASN A N 1
ATOM 1544 C CA . ASN A 1 183 ? -17.151 8.769 18.928 1.00 91.12 183 ASN A CA 1
ATOM 1545 C C . ASN A 1 183 ? -17.793 9.573 17.795 1.00 91.12 183 ASN A C 1
ATOM 1547 O O . ASN A 1 183 ? -18.978 9.906 17.906 1.00 91.12 183 ASN A O 1
ATOM 1551 N N . TYR A 1 184 ? -17.055 9.856 16.720 1.00 90.75 184 TYR A N 1
ATOM 1552 C CA . TYR A 1 184 ? -17.495 10.762 15.652 1.00 90.75 184 TYR A CA 1
ATOM 1553 C C . TYR A 1 184 ? -17.144 10.244 14.246 1.00 90.75 184 TYR A C 1
ATOM 1555 O O . TYR A 1 184 ? -16.446 10.930 13.491 1.00 90.75 184 TYR A O 1
ATOM 1563 N N . PRO A 1 185 ? -17.617 9.046 13.852 1.00 89.25 185 PRO A N 1
ATOM 1564 C CA . PRO A 1 185 ? -17.197 8.442 12.586 1.00 89.25 185 PRO A CA 1
ATOM 1565 C C . PRO A 1 185 ? -17.682 9.233 11.368 1.00 89.25 185 PRO A C 1
ATOM 1567 O O . PRO A 1 185 ? -17.006 9.305 10.346 1.00 89.25 185 PRO A O 1
ATOM 1570 N N . ASN A 1 186 ? -18.812 9.929 11.502 1.00 86.94 186 ASN A N 1
ATOM 1571 C CA . ASN A 1 186 ? -19.363 10.813 10.478 1.00 86.94 186 ASN A CA 1
ATOM 1572 C C . ASN A 1 186 ? -18.539 12.097 10.243 1.00 86.94 186 ASN A C 1
ATOM 1574 O O . ASN A 1 186 ? -18.867 12.856 9.335 1.00 86.94 186 ASN A O 1
ATOM 1578 N N . GLN A 1 187 ? -17.514 12.364 11.059 1.00 89.06 187 GLN A N 1
ATOM 1579 C CA . GLN A 1 187 ? -16.615 13.517 10.919 1.00 89.06 187 GLN A CA 1
ATOM 1580 C C . GLN A 1 187 ? -15.269 13.153 10.281 1.00 89.06 187 GLN A C 1
ATOM 1582 O O . GLN A 1 187 ? -14.431 14.033 10.098 1.00 89.06 187 GLN A O 1
ATOM 1587 N N . LEU A 1 188 ? -15.048 11.890 9.899 1.00 91.31 188 LEU A N 1
ATOM 1588 C CA . LEU A 1 188 ? -13.769 11.442 9.338 1.00 91.31 188 LEU A CA 1
ATOM 1589 C C . LEU A 1 188 ? -13.327 12.278 8.122 1.00 91.31 188 LEU A C 1
ATOM 1591 O O . LEU A 1 188 ? -12.154 12.617 7.984 1.00 91.31 188 LEU A O 1
ATOM 1595 N N . GLU A 1 189 ? -14.266 12.666 7.257 1.00 91.69 189 GLU A N 1
ATOM 1596 C CA . GLU A 1 189 ? -13.969 13.531 6.109 1.00 91.69 189 GLU A CA 1
ATOM 1597 C C . GLU A 1 189 ? -13.464 14.916 6.542 1.00 91.69 189 GLU A C 1
ATOM 1599 O O . GLU A 1 189 ? -12.557 15.468 5.920 1.00 91.69 189 GLU A O 1
ATOM 1604 N N . GLU A 1 190 ? -14.012 15.481 7.619 1.00 93.50 190 GLU A N 1
ATOM 1605 C CA . GLU A 1 190 ? -13.555 16.759 8.171 1.00 93.50 190 GLU A CA 1
ATOM 1606 C C . GLU A 1 190 ? -12.147 16.630 8.766 1.00 93.50 190 GLU A C 1
ATOM 1608 O O . GLU A 1 190 ? -11.320 17.526 8.569 1.00 93.50 190 GLU A O 1
ATOM 1613 N N . VAL A 1 191 ? -11.853 15.496 9.417 1.00 94.94 191 VAL A N 1
ATOM 1614 C CA . VAL A 1 191 ? -10.513 15.168 9.922 1.00 94.94 191 VAL A CA 1
ATOM 1615 C C . VAL A 1 191 ? -9.514 15.117 8.767 1.00 94.94 191 VAL A C 1
ATOM 1617 O O . VAL A 1 191 ? -8.532 15.851 8.793 1.00 94.94 191 VAL A O 1
ATOM 1620 N N . PHE A 1 192 ? -9.769 14.354 7.701 1.00 94.88 192 PHE A N 1
ATOM 1621 C CA . PHE A 1 192 ? -8.853 14.307 6.552 1.00 94.88 192 PHE A CA 1
ATOM 1622 C C . PHE A 1 192 ? -8.689 15.670 5.863 1.00 94.88 192 PHE A C 1
ATOM 1624 O O . PHE A 1 192 ? -7.563 16.092 5.583 1.00 94.88 192 PHE A O 1
ATOM 1631 N N . LYS A 1 193 ? -9.781 16.424 5.674 1.00 94.44 193 LYS A N 1
ATOM 1632 C CA . LYS A 1 193 ? -9.736 17.772 5.079 1.00 94.44 193 LYS A CA 1
ATOM 1633 C C . LYS A 1 193 ? -8.871 18.744 5.878 1.00 94.44 193 LYS A C 1
ATOM 1635 O O . LYS A 1 193 ? -8.161 19.551 5.276 1.00 94.44 193 LYS A O 1
ATOM 1640 N N . LYS A 1 194 ? -8.892 18.672 7.214 1.00 95.06 194 LYS A N 1
ATOM 1641 C CA . LYS A 1 194 ? -8.032 19.489 8.092 1.00 95.06 194 LYS A CA 1
ATOM 1642 C C . LYS A 1 194 ? -6.543 19.295 7.782 1.00 95.06 194 LYS A C 1
ATOM 1644 O O . LYS A 1 194 ? -5.778 20.250 7.894 1.00 95.06 194 LYS A O 1
ATOM 1649 N N . TYR A 1 195 ? -6.158 18.100 7.337 1.00 93.88 195 TYR A N 1
ATOM 1650 C CA . TYR A 1 195 ? -4.792 17.740 6.951 1.00 93.88 195 TYR A CA 1
ATOM 1651 C C . TYR A 1 195 ? -4.588 17.702 5.431 1.00 93.88 195 TYR A C 1
ATOM 1653 O O . TYR A 1 195 ? -3.625 17.108 4.963 1.00 93.88 195 TYR A O 1
ATOM 1661 N N . LYS A 1 196 ? -5.464 18.365 4.660 1.00 94.81 196 LYS A N 1
ATOM 1662 C CA . LYS A 1 196 ? -5.393 18.473 3.191 1.00 94.81 196 LYS A CA 1
ATOM 1663 C C . LYS A 1 196 ? -5.394 17.125 2.457 1.00 94.81 196 LYS A C 1
ATOM 1665 O O . LYS A 1 196 ? -4.886 17.040 1.347 1.00 94.81 196 LYS A O 1
ATOM 1670 N N . MET A 1 197 ? -5.989 16.098 3.055 1.00 94.38 197 MET A N 1
ATOM 1671 C CA . MET A 1 197 ? -6.152 14.788 2.432 1.00 94.38 197 MET A CA 1
ATOM 1672 C C . MET A 1 197 ? -7.559 14.640 1.840 1.00 94.38 197 MET A C 1
ATOM 1674 O O . MET A 1 197 ? -8.551 15.114 2.404 1.00 94.38 197 MET A O 1
ATOM 1678 N N . ASN A 1 198 ? -7.645 13.966 0.700 1.00 93.44 198 ASN A N 1
ATOM 1679 C CA . ASN A 1 198 ? -8.861 13.587 0.004 1.00 93.44 198 ASN A CA 1
ATOM 1680 C C . ASN A 1 198 ? -9.325 12.195 0.461 1.00 93.44 198 ASN A C 1
ATOM 1682 O O . ASN A 1 198 ? -8.711 11.177 0.146 1.00 93.44 198 ASN A O 1
ATOM 1686 N N . ILE A 1 199 ? -10.453 12.147 1.172 1.00 91.88 199 ILE A N 1
ATOM 1687 C CA . ILE A 1 199 ? -10.992 10.897 1.719 1.00 91.88 199 ILE A CA 1
ATOM 1688 C C . ILE A 1 199 ? -11.350 9.864 0.640 1.00 91.88 199 ILE A C 1
ATOM 1690 O O . ILE A 1 199 ? -11.170 8.674 0.873 1.00 91.88 199 ILE A O 1
ATOM 1694 N N . ASP A 1 200 ? -11.821 10.289 -0.539 1.00 90.94 200 ASP A N 1
ATOM 1695 C CA . ASP A 1 200 ? -12.198 9.363 -1.614 1.00 90.94 200 ASP A CA 1
ATOM 1696 C C . ASP A 1 200 ? -10.969 8.642 -2.177 1.00 90.94 200 ASP A C 1
ATOM 1698 O O . ASP A 1 200 ? -11.022 7.445 -2.460 1.00 90.94 200 ASP A O 1
ATOM 1702 N N . GLU A 1 201 ? -9.854 9.361 -2.308 1.00 92.12 201 GLU A N 1
ATOM 1703 C CA . GLU A 1 201 ? -8.580 8.787 -2.736 1.00 92.12 201 GLU A CA 1
ATOM 1704 C C . GLU A 1 201 ? -8.033 7.847 -1.669 1.00 92.12 201 GLU A C 1
ATOM 1706 O O . GLU A 1 201 ? -7.705 6.711 -1.995 1.00 92.12 201 GLU A O 1
ATOM 1711 N N . ILE A 1 202 ? -8.025 8.259 -0.394 1.00 91.44 202 ILE A N 1
ATOM 1712 C CA . ILE A 1 202 ? -7.629 7.386 0.721 1.00 91.44 202 ILE A CA 1
ATOM 1713 C C . ILE A 1 202 ? -8.455 6.097 0.703 1.00 91.44 202 ILE A C 1
ATOM 1715 O O . ILE A 1 202 ? -7.892 5.009 0.668 1.00 91.44 202 ILE A O 1
ATOM 1719 N N . PHE A 1 203 ? -9.780 6.184 0.635 1.00 91.06 203 PHE A N 1
ATOM 1720 C CA . PHE A 1 203 ? -10.653 5.012 0.568 1.00 91.06 203 PHE A CA 1
ATOM 1721 C C . PHE A 1 203 ? -10.371 4.118 -0.643 1.00 91.06 203 PHE A C 1
ATOM 1723 O O . PHE A 1 203 ? -10.303 2.894 -0.501 1.00 91.06 203 PHE A O 1
ATOM 1730 N N . TYR A 1 204 ? -10.130 4.708 -1.817 1.00 88.19 204 TYR A N 1
ATOM 1731 C CA . TYR A 1 204 ? -9.698 3.955 -2.992 1.00 88.19 204 TYR A CA 1
ATOM 1732 C C . TYR A 1 204 ? -8.392 3.189 -2.740 1.00 88.19 204 TYR A C 1
ATOM 1734 O O . TYR A 1 204 ? -8.291 2.035 -3.160 1.00 88.19 204 TYR A O 1
ATOM 1742 N N . CYS A 1 205 ? -7.429 3.779 -2.022 1.00 87.94 205 CYS A N 1
ATOM 1743 C CA . CYS A 1 205 ? -6.155 3.127 -1.717 1.00 87.94 205 CYS A CA 1
ATOM 1744 C C . CYS A 1 205 ? -6.361 1.822 -0.946 1.00 87.94 205 CYS A C 1
ATOM 1746 O O . CYS A 1 205 ? -5.897 0.763 -1.362 1.00 87.94 205 CYS A O 1
ATOM 1748 N N . PHE A 1 206 ? -7.136 1.872 0.136 1.00 87.75 206 PHE A N 1
ATOM 1749 C CA . PHE A 1 206 ? -7.402 0.698 0.967 1.00 87.75 206 PHE A CA 1
ATOM 1750 C C . PHE A 1 206 ? -8.232 -0.350 0.220 1.00 87.75 206 PHE A C 1
ATOM 1752 O O . PHE A 1 206 ? -7.943 -1.542 0.297 1.00 87.75 206 PHE A O 1
ATOM 1759 N N . TYR A 1 207 ? -9.207 0.080 -0.584 1.00 85.81 207 TYR A N 1
ATOM 1760 C CA . TYR A 1 207 ? -9.972 -0.822 -1.448 1.00 85.81 207 TYR A CA 1
ATOM 1761 C C . TYR A 1 207 ? -9.114 -1.486 -2.545 1.00 85.81 207 TYR A C 1
ATOM 1763 O O . TYR A 1 207 ? -9.415 -2.579 -3.036 1.00 85.81 207 TYR A O 1
ATOM 1771 N N . ALA A 1 208 ? -8.057 -0.822 -3.003 1.00 81.31 208 ALA A N 1
ATOM 1772 C CA . ALA A 1 208 ? -7.134 -1.391 -3.974 1.00 81.31 208 ALA A CA 1
ATOM 1773 C C . ALA A 1 208 ? -6.215 -2.454 -3.384 1.00 81.31 208 ALA A C 1
ATOM 1775 O O . ALA A 1 208 ? -5.881 -3.389 -4.110 1.00 81.31 208 ALA A O 1
ATOM 1776 N N . LEU A 1 209 ? -5.858 -2.316 -2.109 1.00 76.25 209 LEU A N 1
ATOM 1777 C CA . LEU A 1 209 ? -4.964 -3.221 -1.392 1.00 76.25 209 LEU A CA 1
ATOM 1778 C C . LEU A 1 209 ? -5.694 -4.403 -0.735 1.00 76.25 209 LEU A C 1
ATOM 1780 O O . LEU A 1 209 ? -5.064 -5.424 -0.481 1.00 76.25 209 LEU A O 1
ATOM 1784 N N . GLU A 1 210 ? -7.006 -4.294 -0.502 1.00 78.00 210 GLU A N 1
ATOM 1785 C CA . GLU A 1 210 ? -7.819 -5.332 0.147 1.00 78.00 210 GLU A CA 1
ATOM 1786 C C . GLU A 1 210 ? -7.659 -6.713 -0.517 1.00 78.00 210 GLU A C 1
ATOM 1788 O O . GLU A 1 210 ? -8.058 -6.922 -1.670 1.00 78.00 210 GLU A O 1
ATOM 1793 N N . GLY A 1 211 ? -7.102 -7.672 0.234 1.00 70.19 211 GLY A N 1
ATOM 1794 C CA . GLY A 1 211 ? -6.924 -9.057 -0.209 1.00 70.19 211 GLY A CA 1
ATOM 1795 C C . GLY A 1 211 ? -5.896 -9.237 -1.331 1.00 70.19 211 GLY A C 1
ATOM 1796 O O . GLY A 1 211 ? -5.947 -10.244 -2.043 1.00 70.19 211 GLY A O 1
ATOM 1797 N N . MET A 1 212 ? -5.011 -8.254 -1.530 1.00 72.38 212 MET A N 1
ATOM 1798 C CA . MET A 1 212 ? -3.982 -8.235 -2.576 1.00 72.38 212 MET A CA 1
ATOM 1799 C C . MET A 1 212 ? -2.572 -8.472 -2.013 1.00 72.38 212 MET A C 1
ATOM 1801 O O . MET A 1 212 ? -1.579 -8.156 -2.668 1.00 72.38 212 MET A O 1
ATOM 1805 N N . GLU A 1 213 ? -2.436 -9.038 -0.811 1.00 71.31 213 GLU A N 1
ATOM 1806 C CA . GLU A 1 213 ? -1.140 -9.217 -0.138 1.00 71.31 213 GLU A CA 1
ATOM 1807 C C . GLU A 1 213 ? -0.193 -10.083 -0.970 1.00 71.31 213 GLU A C 1
ATOM 1809 O O . GLU A 1 213 ? 1.013 -9.840 -1.028 1.00 71.31 213 GLU A O 1
ATOM 1814 N N . ASN A 1 214 ? -0.724 -11.108 -1.640 1.00 69.44 214 ASN A N 1
ATOM 1815 C CA . ASN A 1 214 ? 0.067 -11.963 -2.520 1.00 69.44 214 ASN A CA 1
ATOM 1816 C C . ASN A 1 214 ? 0.566 -11.191 -3.744 1.00 69.44 214 ASN A C 1
ATOM 1818 O O . ASN A 1 214 ? 1.726 -11.346 -4.128 1.00 69.44 214 ASN A O 1
ATOM 1822 N N . GLU A 1 215 ? -0.286 -10.354 -4.337 1.00 73.56 215 GLU A N 1
ATOM 1823 C CA . GLU A 1 215 ? 0.059 -9.493 -5.459 1.00 73.56 215 GLU A CA 1
ATOM 1824 C C . GLU A 1 215 ? 1.136 -8.468 -5.089 1.00 73.56 215 GLU A C 1
ATOM 1826 O O . GLU A 1 215 ? 2.121 -8.329 -5.819 1.00 73.56 215 GLU A O 1
ATOM 1831 N N . VAL A 1 216 ? 0.996 -7.818 -3.931 1.00 69.81 216 VAL A N 1
ATOM 1832 C CA . VAL A 1 216 ? 1.990 -6.888 -3.373 1.00 69.81 216 VAL A CA 1
ATOM 1833 C C . VAL A 1 216 ? 3.330 -7.604 -3.163 1.00 69.81 216 VAL A C 1
ATOM 1835 O O . VAL A 1 216 ? 4.351 -7.182 -3.705 1.00 69.81 216 VAL A O 1
ATOM 1838 N N . ASN A 1 217 ? 3.332 -8.761 -2.494 1.00 69.19 217 ASN A N 1
ATOM 1839 C CA . ASN A 1 217 ? 4.547 -9.559 -2.277 1.00 69.19 217 ASN A CA 1
ATOM 1840 C C . ASN A 1 217 ? 5.212 -10.018 -3.593 1.00 69.19 217 ASN A C 1
ATOM 1842 O O . ASN A 1 217 ? 6.439 -10.144 -3.694 1.00 69.19 217 ASN A O 1
ATOM 1846 N N . ALA A 1 218 ? 4.424 -10.325 -4.623 1.00 68.62 218 ALA A N 1
ATOM 1847 C CA . ALA A 1 218 ? 4.962 -10.731 -5.916 1.00 68.62 218 ALA A CA 1
ATOM 1848 C C . ALA A 1 218 ? 5.540 -9.550 -6.709 1.00 68.62 218 ALA A C 1
ATOM 1850 O O . ALA A 1 218 ? 6.595 -9.727 -7.323 1.00 68.62 218 ALA A O 1
ATOM 1851 N N . LEU A 1 219 ? 4.950 -8.352 -6.624 1.00 68.81 219 LEU A N 1
ATOM 1852 C CA . LEU A 1 219 ? 5.566 -7.126 -7.143 1.00 68.81 219 LEU A CA 1
ATOM 1853 C C . LEU A 1 219 ? 6.946 -6.888 -6.512 1.00 68.81 219 LEU A C 1
ATOM 1855 O O . LEU A 1 219 ? 7.928 -6.686 -7.226 1.00 68.81 219 LEU A O 1
ATOM 1859 N N . GLU A 1 220 ? 7.049 -7.007 -5.188 1.00 64.56 220 GLU A N 1
ATOM 1860 C CA . GLU A 1 220 ? 8.307 -6.814 -4.451 1.00 64.56 220 GLU A CA 1
ATOM 1861 C C . GLU A 1 220 ? 9.392 -7.809 -4.853 1.00 64.56 220 GLU A C 1
ATOM 1863 O O . GLU A 1 220 ? 10.566 -7.470 -5.015 1.00 64.56 220 GLU A O 1
ATOM 1868 N N . THR A 1 221 ? 8.998 -9.070 -5.021 1.00 61.75 221 THR A N 1
ATOM 1869 C CA . THR A 1 221 ? 9.924 -10.155 -5.351 1.00 61.75 221 THR A CA 1
ATOM 1870 C C . THR A 1 221 ? 10.177 -10.290 -6.852 1.00 61.75 221 THR A C 1
ATOM 1872 O O . THR A 1 221 ? 10.813 -11.261 -7.271 1.00 61.75 221 THR A O 1
ATOM 1875 N N . ARG A 1 222 ? 9.719 -9.317 -7.661 1.00 64.38 222 ARG A N 1
ATOM 1876 C CA . ARG A 1 222 ? 9.839 -9.296 -9.132 1.00 64.38 222 ARG A CA 1
ATOM 1877 C C . ARG A 1 222 ? 9.273 -10.563 -9.774 1.00 64.38 222 ARG A C 1
ATOM 1879 O O . ARG A 1 222 ? 9.793 -11.069 -10.770 1.00 64.38 222 ARG A O 1
ATOM 1886 N N . ARG A 1 223 ? 8.234 -11.126 -9.161 1.00 59.62 223 ARG A N 1
ATOM 1887 C CA . ARG A 1 223 ? 7.530 -12.305 -9.656 1.00 59.62 223 ARG A CA 1
ATOM 1888 C C . ARG A 1 223 ? 6.402 -11.842 -10.570 1.00 59.62 223 ARG A C 1
ATOM 1890 O O . ARG A 1 223 ? 5.632 -10.948 -10.232 1.00 59.62 223 ARG A O 1
ATOM 1897 N N . GLY A 1 224 ? 6.310 -12.465 -11.744 1.00 58.75 224 GLY A N 1
ATOM 1898 C CA . GLY A 1 224 ? 5.217 -12.213 -12.679 1.00 58.75 224 GLY A CA 1
ATOM 1899 C C . GLY A 1 224 ? 3.869 -12.485 -12.012 1.00 58.75 224 GLY A C 1
ATOM 1900 O O . GLY A 1 224 ? 3.686 -13.548 -11.421 1.00 58.75 224 GLY A O 1
ATOM 1901 N N . LEU A 1 225 ? 2.941 -11.531 -12.102 1.00 59.50 225 LEU A N 1
ATOM 1902 C CA . LEU A 1 225 ? 1.584 -11.700 -11.584 1.00 59.50 225 LEU A CA 1
ATOM 1903 C C . LEU A 1 225 ? 0.676 -12.376 -12.597 1.00 59.50 225 LEU A C 1
ATOM 1905 O O . LEU A 1 225 ? 0.900 -12.288 -13.797 1.00 59.50 225 LEU A O 1
ATOM 1909 N N . GLU A 1 226 ? -0.381 -13.029 -12.118 1.00 59.59 226 GLU A N 1
ATOM 1910 C CA . GLU A 1 226 ? -1.402 -13.663 -12.964 1.00 59.59 226 GLU A CA 1
ATOM 1911 C C . GLU A 1 226 ? -2.472 -12.671 -13.454 1.00 59.59 226 GLU A C 1
ATOM 1913 O O . GLU A 1 226 ? -3.180 -12.957 -14.423 1.00 59.59 226 GLU A O 1
ATOM 1918 N N . LYS A 1 227 ? -2.548 -11.471 -12.858 1.00 65.25 227 LYS A N 1
ATOM 1919 C CA . LYS A 1 227 ? -3.508 -10.417 -13.223 1.00 65.25 227 LYS A CA 1
ATOM 1920 C C . LYS A 1 227 ? -2.826 -9.043 -13.290 1.00 65.25 227 LYS A C 1
ATOM 1922 O O . LYS A 1 227 ? -2.535 -8.457 -12.253 1.00 65.25 227 LYS A O 1
ATOM 1927 N N . PRO A 1 228 ? -2.611 -8.484 -14.487 1.00 65.31 228 PRO A N 1
ATOM 1928 C CA . PRO A 1 228 ? -1.866 -7.242 -14.657 1.00 65.31 228 PRO A CA 1
ATOM 1929 C C . PRO A 1 228 ? -2.705 -6.007 -14.300 1.00 65.31 228 PRO A C 1
ATOM 1931 O O . PRO A 1 228 ? -2.176 -5.006 -13.839 1.00 65.31 228 PRO A O 1
ATOM 1934 N N . GLN A 1 229 ? -4.030 -6.117 -14.434 1.00 68.50 229 GLN A N 1
ATOM 1935 C CA . GLN A 1 229 ? -5.004 -5.104 -14.017 1.00 68.50 229 GLN A CA 1
ATOM 1936 C C . GLN A 1 229 ? -4.857 -4.781 -12.514 1.00 68.50 229 GLN A C 1
ATOM 1938 O O . GLN A 1 229 ? -4.936 -3.625 -12.111 1.00 68.50 229 GLN A O 1
ATOM 1943 N N . ASN A 1 230 ? -4.606 -5.810 -11.690 1.00 73.94 230 ASN A N 1
ATOM 1944 C CA . ASN A 1 230 ? -4.438 -5.661 -10.243 1.00 73.94 230 ASN A CA 1
ATOM 1945 C C . ASN A 1 230 ? -3.174 -4.858 -9.912 1.00 73.94 230 ASN A C 1
ATOM 1947 O O . ASN A 1 230 ? -3.201 -4.055 -8.991 1.00 73.94 230 ASN A O 1
ATOM 1951 N N . ILE A 1 231 ? -2.097 -5.013 -10.690 1.00 74.44 231 ILE A N 1
ATOM 1952 C CA . ILE A 1 231 ? -0.845 -4.268 -10.483 1.00 74.44 231 ILE A CA 1
ATOM 1953 C C . ILE A 1 231 ? -1.067 -2.778 -10.625 1.00 74.44 231 ILE A C 1
ATOM 1955 O O . ILE A 1 231 ? -0.650 -2.013 -9.766 1.00 74.44 231 ILE A O 1
ATOM 1959 N N . PHE A 1 232 ? -1.713 -2.363 -11.711 1.00 76.38 232 PHE A N 1
ATOM 1960 C CA . PHE A 1 232 ? -1.964 -0.948 -11.936 1.00 76.38 232 PHE A CA 1
ATOM 1961 C C . PHE A 1 232 ? -2.896 -0.370 -10.887 1.00 76.38 232 PHE A C 1
ATOM 1963 O O . PHE A 1 232 ? -2.609 0.702 -10.373 1.00 76.38 232 PHE A O 1
ATOM 1970 N N . LYS A 1 233 ? -3.924 -1.127 -10.481 1.00 79.69 233 LYS A N 1
ATOM 1971 C CA . LYS A 1 233 ? -4.785 -0.744 -9.358 1.00 79.69 233 LYS A CA 1
ATOM 1972 C C . LYS A 1 233 ? -3.963 -0.481 -8.087 1.00 79.69 233 LYS A C 1
ATOM 1974 O O . LYS A 1 233 ? -4.178 0.538 -7.443 1.00 79.69 233 LYS A O 1
ATOM 1979 N N . ILE A 1 234 ? -3.017 -1.370 -7.763 1.00 78.50 234 ILE A N 1
ATOM 1980 C CA . ILE A 1 234 ? -2.119 -1.240 -6.605 1.00 78.50 234 ILE A CA 1
ATOM 1981 C C . ILE A 1 234 ? -1.185 -0.027 -6.765 1.00 78.50 234 ILE A C 1
ATOM 1983 O O . ILE A 1 234 ? -1.081 0.774 -5.846 1.00 78.50 234 ILE A O 1
ATOM 1987 N N . ILE A 1 235 ? -0.541 0.154 -7.925 1.00 79.00 235 ILE A N 1
ATOM 1988 C CA . ILE A 1 235 ? 0.352 1.301 -8.184 1.00 79.00 235 ILE A CA 1
ATOM 1989 C C . ILE A 1 235 ? -0.402 2.628 -8.089 1.00 79.00 235 ILE A C 1
ATOM 1991 O O . ILE A 1 235 ? 0.086 3.558 -7.452 1.00 79.00 235 ILE A O 1
ATOM 1995 N N . ASP A 1 236 ? -1.585 2.722 -8.695 1.00 83.00 236 ASP A N 1
ATOM 1996 C CA . ASP A 1 236 ? -2.413 3.927 -8.645 1.00 83.00 236 ASP A CA 1
ATOM 1997 C C . ASP A 1 236 ? -2.816 4.252 -7.208 1.00 83.00 236 ASP A C 1
ATOM 1999 O O . ASP A 1 236 ? -2.674 5.390 -6.773 1.00 83.00 236 ASP A O 1
ATOM 2003 N N . ALA A 1 237 ? -3.271 3.252 -6.454 1.00 83.00 237 ALA A N 1
ATOM 2004 C CA . ALA A 1 237 ? -3.600 3.400 -5.043 1.00 83.00 237 ALA A CA 1
ATOM 2005 C C . ALA A 1 237 ? -2.420 3.902 -4.213 1.00 83.00 237 ALA A C 1
ATOM 2007 O O . ALA A 1 237 ? -2.530 4.894 -3.506 1.00 83.00 237 ALA A O 1
ATOM 2008 N N . GLU A 1 238 ? -1.259 3.281 -4.355 1.00 81.31 238 GLU A N 1
ATOM 2009 C CA . GLU A 1 238 ? -0.055 3.694 -3.639 1.00 81.31 238 GLU A CA 1
ATOM 2010 C C . GLU A 1 238 ? 0.392 5.112 -4.000 1.00 81.31 238 GLU A C 1
ATOM 2012 O O . GLU A 1 238 ? 0.854 5.867 -3.140 1.00 81.31 238 GLU A O 1
ATOM 2017 N N . ARG A 1 239 ? 0.223 5.516 -5.264 1.00 84.06 239 ARG A N 1
ATOM 2018 C CA . ARG A 1 239 ? 0.448 6.902 -5.686 1.00 84.06 239 ARG A CA 1
ATOM 2019 C C . ARG A 1 239 ? -0.544 7.853 -5.041 1.00 84.06 239 ARG A C 1
ATOM 2021 O O . ARG A 1 239 ? -0.111 8.878 -4.523 1.00 84.06 239 ARG A O 1
ATOM 2028 N N . TYR A 1 240 ? -1.836 7.529 -5.051 1.00 88.38 240 TYR A N 1
ATOM 2029 C CA . TYR A 1 240 ? -2.866 8.342 -4.404 1.00 88.38 240 TYR A CA 1
ATOM 2030 C C . TYR A 1 240 ? -2.580 8.522 -2.918 1.00 88.38 240 TYR A C 1
ATOM 2032 O O . TYR A 1 240 ? -2.604 9.652 -2.428 1.00 88.38 240 TYR A O 1
ATOM 2040 N N . LEU A 1 241 ? -2.234 7.445 -2.216 1.00 86.88 241 LEU A N 1
ATOM 2041 C CA . LEU A 1 241 ? -1.877 7.518 -0.808 1.00 86.88 241 LEU A CA 1
ATOM 2042 C C . LEU A 1 241 ? -0.663 8.422 -0.616 1.00 86.88 241 LEU A C 1
ATOM 2044 O O . LEU A 1 241 ? -0.714 9.366 0.166 1.00 86.88 241 LEU A O 1
ATOM 2048 N N . TYR A 1 242 ? 0.397 8.211 -1.393 1.00 86.12 242 TYR A N 1
ATOM 2049 C CA . TYR A 1 242 ? 1.597 9.030 -1.297 1.00 86.12 242 TYR A CA 1
ATOM 2050 C C . TYR A 1 242 ? 1.352 10.511 -1.614 1.00 86.12 242 TYR A C 1
ATOM 2052 O O . TYR A 1 242 ? 1.877 11.360 -0.901 1.00 86.12 242 TYR A O 1
ATOM 2060 N N . TYR A 1 243 ? 0.540 10.845 -2.619 1.00 88.69 243 TYR A N 1
ATOM 2061 C CA . TYR A 1 243 ? 0.152 12.231 -2.900 1.00 88.69 243 TYR A CA 1
ATOM 2062 C C . TYR A 1 243 ? -0.608 12.854 -1.732 1.00 88.69 243 TYR A C 1
ATOM 2064 O O . TYR A 1 243 ? -0.273 13.959 -1.320 1.00 88.69 243 TYR A O 1
ATOM 2072 N N . ASN A 1 244 ? -1.545 12.124 -1.125 1.00 91.38 244 ASN A N 1
ATOM 2073 C CA . ASN A 1 244 ? -2.246 12.588 0.071 1.00 91.38 244 ASN A CA 1
ATOM 2074 C C . ASN A 1 244 ? -1.279 12.858 1.231 1.00 91.38 244 ASN A C 1
ATOM 2076 O O . ASN A 1 244 ? -1.381 13.881 1.913 1.00 91.38 244 ASN A O 1
ATOM 2080 N N . LEU A 1 245 ? -0.299 11.973 1.432 1.00 88.69 245 LEU A N 1
ATOM 2081 C CA . LEU A 1 245 ? 0.749 12.188 2.422 1.00 88.69 245 LEU A CA 1
ATOM 2082 C C . LEU A 1 245 ? 1.590 13.424 2.066 1.00 88.69 245 LEU A C 1
ATOM 2084 O O . LEU A 1 245 ? 1.815 14.257 2.936 1.00 88.69 245 LEU A O 1
ATOM 2088 N N . LEU A 1 246 ? 2.018 13.596 0.811 1.00 88.31 246 LEU A N 1
ATOM 2089 C CA . LEU A 1 246 ? 2.779 14.768 0.362 1.00 88.31 246 LEU A CA 1
ATOM 2090 C C . LEU A 1 246 ? 2.013 16.080 0.578 1.00 88.31 246 LEU A C 1
ATOM 2092 O O . LEU A 1 246 ? 2.566 17.017 1.158 1.00 88.31 246 LEU A O 1
ATOM 2096 N N . ASP A 1 247 ? 0.755 16.136 0.145 1.00 89.94 247 ASP A N 1
ATOM 2097 C CA . ASP A 1 247 ? -0.095 17.329 0.194 1.00 89.94 247 ASP A CA 1
ATOM 2098 C C . ASP A 1 247 ? -0.357 17.788 1.630 1.00 89.94 247 ASP A C 1
ATOM 2100 O O . ASP A 1 247 ? -0.444 18.993 1.903 1.00 89.94 247 ASP A O 1
ATOM 2104 N N . SER A 1 248 ? -0.393 16.842 2.572 1.00 90.75 248 SER A N 1
ATOM 2105 C CA . SER A 1 248 ? -0.551 17.136 3.996 1.00 90.75 248 SER A CA 1
ATOM 2106 C C . SER A 1 248 ? 0.598 17.963 4.586 1.00 90.75 248 SER A C 1
ATOM 2108 O O . SER A 1 248 ? 0.367 18.798 5.465 1.00 90.75 248 SER A O 1
ATOM 2110 N N . PHE A 1 249 ? 1.819 17.808 4.060 1.00 87.69 249 PHE A N 1
ATOM 2111 C CA . PHE A 1 249 ? 2.978 18.616 4.453 1.00 87.69 249 PHE A CA 1
ATOM 2112 C C . PHE A 1 249 ? 3.010 19.978 3.749 1.00 87.69 249 PHE A C 1
ATOM 2114 O O . PHE A 1 249 ? 3.666 20.899 4.231 1.00 87.69 249 PHE A O 1
ATOM 2121 N N . GLY A 1 250 ? 2.274 20.136 2.645 1.00 85.94 250 GLY A N 1
ATOM 2122 C CA . GLY A 1 250 ? 2.275 21.345 1.829 1.00 85.94 250 GLY A CA 1
ATOM 2123 C C . GLY A 1 250 ? 3.611 21.608 1.128 1.00 85.94 250 GLY A C 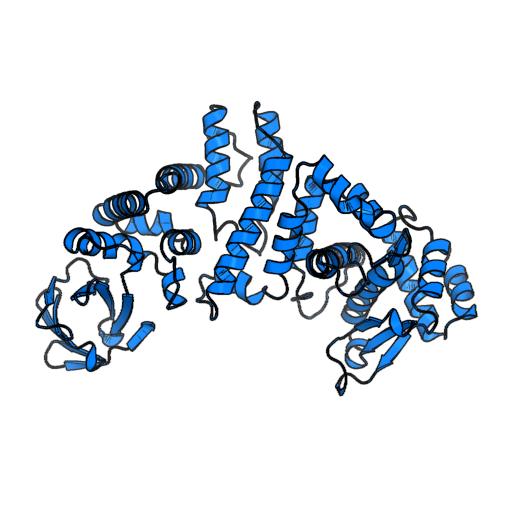1
ATOM 2124 O O . GLY A 1 250 ? 4.450 20.722 0.955 1.00 85.94 250 GLY A O 1
ATOM 2125 N N . GLU A 1 251 ? 3.797 22.853 0.688 1.00 86.50 251 GLU A N 1
ATOM 2126 C CA . GLU A 1 251 ? 5.060 23.274 0.093 1.00 86.50 251 GLU A CA 1
ATOM 2127 C C . GLU A 1 251 ? 6.157 23.402 1.147 1.00 86.50 251 GLU A C 1
ATOM 2129 O O . GLU A 1 251 ? 5.952 23.972 2.214 1.00 86.50 251 GLU A O 1
ATOM 2134 N N . ILE A 1 252 ? 7.349 22.925 0.800 1.00 87.19 252 ILE A N 1
ATOM 2135 C CA . ILE A 1 252 ? 8.536 23.092 1.630 1.00 87.19 252 ILE A CA 1
ATOM 2136 C C . ILE A 1 252 ? 9.243 24.389 1.242 1.00 87.19 252 ILE A C 1
ATOM 2138 O O . ILE A 1 252 ? 9.566 24.596 0.064 1.00 87.19 252 ILE A O 1
ATOM 2142 N N . GLU A 1 253 ? 9.513 25.238 2.231 1.00 90.88 253 GLU A N 1
ATOM 2143 C CA . GLU A 1 253 ? 10.212 26.517 2.072 1.00 90.88 253 GLU A CA 1
ATOM 2144 C C . GLU A 1 253 ? 11.512 26.585 2.893 1.00 90.88 253 GLU A C 1
ATOM 2146 O O . GLU A 1 253 ? 12.329 27.488 2.704 1.00 90.88 253 GLU A O 1
ATOM 2151 N N . SER A 1 254 ? 11.747 25.614 3.781 1.00 90.25 254 SER A N 1
ATOM 2152 C CA . SER A 1 254 ? 12.918 25.569 4.659 1.00 90.25 254 SER A CA 1
ATOM 2153 C C . SER A 1 254 ? 13.497 24.161 4.845 1.00 90.25 254 SER A C 1
ATOM 2155 O O . SER A 1 254 ? 12.817 23.152 4.670 1.00 90.25 254 SER A O 1
ATOM 2157 N N . LYS A 1 255 ? 14.764 24.084 5.282 1.00 86.62 255 LYS A N 1
ATOM 2158 C CA . LYS A 1 255 ? 15.415 22.810 5.649 1.00 86.62 255 LYS A CA 1
ATOM 2159 C C . LYS A 1 255 ? 14.680 22.081 6.784 1.00 86.62 255 LYS A C 1
ATOM 2161 O O . LYS A 1 255 ? 14.597 20.865 6.771 1.00 86.62 255 LYS A O 1
ATOM 2166 N N . VAL A 1 256 ? 14.110 22.811 7.744 1.00 87.69 256 VAL A N 1
ATOM 2167 C CA . VAL A 1 256 ? 13.386 22.204 8.876 1.00 87.69 256 VAL A CA 1
ATOM 2168 C C . VAL A 1 256 ? 12.111 21.503 8.404 1.00 87.69 256 VAL A C 1
ATOM 2170 O O . VAL A 1 256 ? 11.825 20.387 8.824 1.00 87.69 256 VAL A O 1
ATOM 2173 N N . GLU A 1 257 ? 11.350 22.138 7.514 1.00 88.94 257 GLU A N 1
ATOM 2174 C CA . GLU A 1 257 ? 10.162 21.528 6.904 1.00 88.94 257 GLU A CA 1
ATOM 2175 C C . GLU A 1 257 ? 10.535 20.332 6.025 1.00 88.94 257 GLU A C 1
ATOM 2177 O O . GLU A 1 257 ? 9.857 19.305 6.071 1.00 88.94 257 GLU A O 1
ATOM 2182 N N . PHE A 1 258 ? 11.644 20.441 5.285 1.00 88.81 258 PHE A N 1
ATOM 2183 C CA . PHE A 1 258 ? 12.212 19.336 4.520 1.00 88.81 258 PHE A CA 1
ATOM 2184 C C . PHE A 1 258 ? 12.505 18.132 5.420 1.00 88.81 258 PHE A C 1
ATOM 2186 O O . PHE A 1 258 ? 12.024 17.030 5.151 1.00 88.81 258 PHE A O 1
ATOM 2193 N N . ASP A 1 259 ? 13.251 18.354 6.504 1.00 85.00 259 ASP A N 1
ATOM 2194 C CA . ASP A 1 259 ? 13.646 17.309 7.444 1.00 85.00 259 ASP A CA 1
ATOM 2195 C C . ASP A 1 259 ? 12.408 16.661 8.081 1.00 85.00 259 ASP A C 1
ATOM 2197 O O . ASP A 1 259 ? 12.307 15.438 8.113 1.00 85.00 259 ASP A O 1
ATOM 2201 N N . ASN A 1 260 ? 11.417 17.451 8.507 1.00 83.50 260 ASN A N 1
ATOM 2202 C CA . ASN A 1 260 ? 10.181 16.928 9.099 1.00 83.50 260 ASN A CA 1
ATOM 2203 C C . ASN A 1 260 ? 9.390 16.034 8.129 1.00 83.50 260 ASN A C 1
ATOM 2205 O O . ASN A 1 260 ? 9.016 14.917 8.495 1.00 83.50 260 ASN A O 1
ATOM 2209 N N . LYS A 1 261 ? 9.162 16.499 6.892 1.00 87.44 261 LYS A N 1
ATOM 2210 C CA . LYS A 1 261 ? 8.440 15.739 5.858 1.00 87.44 261 LYS A CA 1
ATOM 2211 C C . LYS A 1 261 ? 9.152 14.425 5.555 1.00 87.44 261 LYS A C 1
ATOM 2213 O O . LYS A 1 261 ? 8.557 13.349 5.618 1.00 87.44 261 LYS A O 1
ATOM 2218 N N . TRP A 1 262 ? 10.441 14.499 5.236 1.00 85.19 262 TRP A N 1
ATOM 2219 C CA . TRP A 1 262 ? 11.175 13.347 4.727 1.00 85.19 262 TRP A CA 1
ATOM 2220 C C . TRP A 1 262 ? 11.613 12.374 5.825 1.00 85.19 262 TRP A C 1
ATOM 2222 O O . TRP A 1 262 ? 11.705 11.181 5.551 1.00 85.19 262 TRP A O 1
ATOM 2232 N N . VAL A 1 263 ? 11.772 12.802 7.083 1.00 81.19 263 VAL A N 1
ATOM 2233 C CA . VAL A 1 263 ? 11.926 11.870 8.218 1.00 81.19 263 VAL A CA 1
ATOM 2234 C C . VAL A 1 263 ? 10.700 10.969 8.359 1.00 81.19 263 VAL A C 1
ATOM 2236 O O . VAL A 1 263 ? 10.865 9.766 8.568 1.00 81.19 263 VAL A O 1
ATOM 2239 N N . ILE A 1 264 ? 9.489 11.516 8.209 1.00 78.56 264 ILE A N 1
ATOM 2240 C CA . ILE A 1 264 ? 8.243 10.743 8.289 1.00 78.56 264 ILE A CA 1
ATOM 2241 C C . ILE A 1 264 ? 8.105 9.837 7.061 1.00 78.56 264 ILE A C 1
ATOM 2243 O O . ILE A 1 264 ? 8.027 8.618 7.219 1.00 78.56 264 ILE A O 1
ATOM 2247 N N . LEU A 1 265 ? 8.182 10.394 5.847 1.00 80.38 265 LEU A N 1
ATOM 2248 C CA . LEU A 1 265 ? 7.972 9.641 4.599 1.00 80.38 265 LEU A CA 1
ATOM 2249 C C . LEU A 1 265 ? 9.061 8.597 4.298 1.00 80.38 265 LEU A C 1
ATOM 2251 O O . LEU A 1 265 ? 8.826 7.679 3.513 1.00 80.38 265 LEU A O 1
ATOM 2255 N N . LEU A 1 266 ? 10.248 8.712 4.905 1.00 76.06 266 LEU A N 1
ATOM 2256 C CA . LEU A 1 266 ? 11.347 7.742 4.777 1.00 76.06 266 LEU A CA 1
ATOM 2257 C C . LEU A 1 266 ? 11.545 6.894 6.040 1.00 76.06 266 LEU A C 1
ATOM 2259 O O . LEU A 1 266 ? 12.485 6.089 6.113 1.00 76.06 266 LEU A O 1
ATOM 2263 N N . SER A 1 267 ? 10.696 7.062 7.060 1.00 70.12 267 SER A N 1
ATOM 2264 C CA . SER A 1 267 ? 10.779 6.254 8.278 1.00 70.12 267 SER A CA 1
ATOM 2265 C C . SER A 1 267 ? 10.625 4.753 7.983 1.00 70.12 267 SER A C 1
ATOM 2267 O O . SER A 1 267 ? 11.296 3.961 8.649 1.00 70.12 267 SER A O 1
ATOM 2269 N N . GLU A 1 268 ? 9.927 4.405 6.897 1.00 57.44 268 GLU A N 1
ATOM 2270 C CA . GLU A 1 268 ? 9.530 3.043 6.517 1.00 57.44 268 GLU A CA 1
ATOM 2271 C C . GLU A 1 268 ? 10.500 2.268 5.612 1.00 57.44 268 GLU A C 1
ATOM 2273 O O . GLU A 1 268 ? 10.280 1.093 5.330 1.00 57.44 268 GLU A O 1
ATOM 2278 N N . LEU A 1 269 ? 11.633 2.856 5.207 1.00 53.53 269 LEU A N 1
ATOM 2279 C CA . LEU A 1 269 ? 12.605 2.198 4.308 1.00 53.53 269 LEU A CA 1
ATOM 2280 C C . LEU A 1 269 ? 13.194 0.864 4.821 1.00 53.53 269 LEU A C 1
ATOM 2282 O O . LEU A 1 269 ? 13.892 0.181 4.074 1.00 53.53 269 LEU A O 1
ATOM 2286 N N . ASN A 1 270 ? 12.950 0.506 6.084 1.00 44.22 270 ASN A N 1
ATOM 2287 C CA . ASN A 1 270 ? 13.459 -0.708 6.725 1.00 44.22 270 ASN A CA 1
ATOM 2288 C C . ASN A 1 270 ? 12.413 -1.827 6.872 1.00 44.22 270 ASN A C 1
ATOM 2290 O O . ASN A 1 270 ? 12.752 -2.877 7.425 1.00 44.22 270 ASN A O 1
ATOM 2294 N N . PHE A 1 271 ? 11.168 -1.631 6.430 1.00 51.75 271 PHE A N 1
ATOM 2295 C CA . PHE A 1 271 ? 10.132 -2.650 6.577 1.00 51.75 271 PHE A CA 1
ATOM 2296 C C . PHE A 1 271 ? 10.094 -3.642 5.415 1.00 51.75 271 PHE A C 1
ATOM 2298 O O . PHE A 1 271 ? 10.614 -3.421 4.323 1.00 51.75 271 PHE A O 1
ATOM 2305 N N . LYS A 1 272 ? 9.525 -4.809 5.728 1.00 44.25 272 LYS A N 1
ATOM 2306 C CA . LYS A 1 272 ? 9.480 -6.003 4.880 1.00 44.25 272 LYS A CA 1
ATOM 2307 C C . LYS A 1 272 ? 8.597 -5.813 3.639 1.00 44.25 272 LYS A C 1
ATOM 2309 O O . LYS A 1 272 ? 8.784 -6.574 2.699 1.00 44.25 272 LYS A O 1
ATOM 2314 N N . TYR A 1 273 ? 7.723 -4.801 3.649 1.00 51.81 273 TYR A N 1
ATOM 2315 C CA . TYR A 1 273 ? 6.929 -4.366 2.507 1.00 51.81 273 TYR A CA 1
ATOM 2316 C C . TYR A 1 273 ? 7.660 -3.238 1.772 1.00 51.81 273 TYR A C 1
ATOM 2318 O O . TYR A 1 273 ? 7.843 -2.147 2.309 1.00 51.81 273 TYR A O 1
ATOM 2326 N N . ASN A 1 274 ? 8.168 -3.510 0.573 1.00 51.81 274 ASN A N 1
ATOM 2327 C CA . ASN A 1 274 ? 9.114 -2.636 -0.118 1.00 51.81 274 ASN A CA 1
ATOM 2328 C C . ASN A 1 274 ? 8.521 -2.019 -1.388 1.00 51.81 274 ASN A C 1
ATOM 2330 O O . ASN A 1 274 ? 9.111 -2.094 -2.469 1.00 51.81 274 ASN A O 1
ATOM 2334 N N . PHE A 1 275 ? 7.373 -1.350 -1.246 1.00 54.28 275 PHE A N 1
ATOM 2335 C CA . PHE A 1 275 ? 6.798 -0.528 -2.317 1.00 54.28 275 PHE A CA 1
ATOM 2336 C C . PHE A 1 275 ? 7.732 0.609 -2.768 1.00 54.28 275 PHE A C 1
ATOM 2338 O O . PHE A 1 275 ? 7.689 1.055 -3.915 1.00 54.28 275 PHE A O 1
ATOM 2345 N N . TYR A 1 276 ? 8.678 1.008 -1.911 1.00 52.75 276 TYR A N 1
ATOM 2346 C CA . TYR A 1 276 ? 9.775 1.921 -2.253 1.00 52.75 276 TYR A CA 1
ATOM 2347 C C . TYR A 1 276 ? 10.671 1.430 -3.404 1.00 52.75 276 TYR A C 1
ATOM 2349 O O . TYR A 1 276 ? 11.377 2.246 -3.995 1.00 52.75 276 TYR A O 1
ATOM 2357 N N . ASN A 1 277 ? 10.641 0.132 -3.728 1.00 56.72 277 ASN A N 1
ATOM 2358 C CA . ASN A 1 277 ? 11.330 -0.466 -4.875 1.00 56.72 277 ASN A CA 1
ATOM 2359 C C . ASN A 1 277 ? 10.387 -0.786 -6.050 1.00 56.72 277 ASN A C 1
ATOM 2361 O O . ASN A 1 277 ? 10.786 -1.503 -6.961 1.00 56.72 277 ASN A O 1
ATOM 2365 N N . ILE A 1 278 ? 9.120 -0.368 -5.996 1.00 60.22 278 ILE A N 1
ATOM 2366 C CA . ILE A 1 278 ? 8.142 -0.572 -7.076 1.00 60.22 278 ILE A CA 1
ATOM 2367 C C . ILE A 1 278 ? 7.926 0.745 -7.832 1.00 60.22 278 ILE A C 1
ATOM 2369 O O . ILE A 1 278 ? 7.783 0.716 -9.054 1.00 60.22 278 ILE A O 1
ATOM 2373 N N . ASP A 1 279 ? 7.971 1.887 -7.130 1.00 74.75 279 ASP A N 1
ATOM 2374 C CA . ASP A 1 279 ? 7.839 3.223 -7.727 1.00 74.75 279 ASP A CA 1
ATOM 2375 C C . ASP A 1 279 ? 8.847 4.252 -7.166 1.00 74.75 279 ASP A C 1
ATOM 2377 O O . ASP A 1 279 ? 8.497 5.289 -6.585 1.00 74.75 279 ASP A O 1
ATOM 2381 N N . GLY A 1 280 ? 10.139 3.937 -7.283 1.00 78.31 280 GLY A N 1
ATOM 2382 C CA . GLY A 1 280 ? 11.211 4.766 -6.748 1.00 78.31 280 GLY A CA 1
ATOM 2383 C C . GLY A 1 280 ? 11.348 6.099 -7.482 1.00 78.31 280 GLY A C 1
ATOM 2384 O O . GLY A 1 280 ? 11.590 7.121 -6.836 1.00 78.31 280 GLY A O 1
ATOM 2385 N N . ILE A 1 281 ? 11.167 6.117 -8.812 1.00 83.69 281 ILE A N 1
ATOM 2386 C CA . ILE A 1 281 ? 11.254 7.355 -9.615 1.00 83.69 281 ILE A CA 1
ATOM 2387 C C . ILE A 1 281 ? 10.259 8.390 -9.110 1.00 83.69 281 ILE A C 1
ATOM 2389 O O . ILE A 1 281 ? 10.643 9.543 -8.932 1.00 83.69 281 ILE A O 1
ATOM 2393 N N . PHE A 1 282 ? 9.023 7.985 -8.829 1.00 80.88 282 PHE A N 1
ATOM 2394 C CA . PHE A 1 282 ? 8.009 8.890 -8.314 1.00 80.88 282 PHE A CA 1
ATOM 2395 C C . PHE A 1 282 ? 8.362 9.403 -6.911 1.00 80.88 282 PHE A C 1
ATOM 2397 O O . PHE A 1 282 ? 8.497 10.609 -6.698 1.00 80.88 282 PHE A O 1
ATOM 2404 N N . ARG A 1 283 ? 8.607 8.502 -5.951 1.00 81.44 283 ARG A N 1
ATOM 2405 C CA . ARG A 1 283 ? 8.819 8.895 -4.546 1.00 81.44 283 ARG A CA 1
ATOM 2406 C C . ARG A 1 283 ? 10.123 9.668 -4.336 1.00 81.44 283 ARG A C 1
ATOM 2408 O O . ARG A 1 283 ? 10.116 10.771 -3.784 1.00 81.44 283 ARG A O 1
ATOM 2415 N N . TYR A 1 284 ? 11.246 9.119 -4.799 1.00 83.75 284 TYR A N 1
ATOM 2416 C CA . TYR A 1 284 ? 12.549 9.781 -4.686 1.00 83.75 284 TYR A CA 1
ATOM 2417 C C . TYR A 1 284 ? 12.702 10.944 -5.666 1.00 83.75 284 TYR A C 1
ATOM 2419 O O . TYR A 1 284 ? 13.534 11.823 -5.431 1.00 83.75 284 TYR A O 1
ATOM 2427 N N . GLY A 1 285 ? 11.914 10.978 -6.742 1.00 85.38 285 GLY A N 1
ATOM 2428 C CA . GLY A 1 285 ? 11.838 12.118 -7.647 1.00 85.38 285 GLY A CA 1
ATOM 2429 C C . GLY A 1 285 ? 11.371 13.378 -6.929 1.00 85.38 285 GLY A C 1
ATOM 2430 O O . GLY A 1 285 ? 12.042 14.405 -7.043 1.00 85.38 285 GLY A O 1
ATOM 2431 N N . GLU A 1 286 ? 10.299 13.292 -6.135 1.00 86.12 286 GLU A N 1
ATOM 2432 C CA . GLU A 1 286 ? 9.821 14.419 -5.317 1.00 86.12 286 GLU A CA 1
ATOM 2433 C C . GLU A 1 286 ? 10.851 14.842 -4.261 1.00 86.12 286 GLU A C 1
ATOM 2435 O O . GLU A 1 286 ? 11.134 16.031 -4.123 1.00 86.12 286 GLU A O 1
ATOM 2440 N N . LEU A 1 287 ? 11.514 13.884 -3.598 1.00 88.12 287 LEU A N 1
ATOM 2441 C CA . LEU A 1 287 ? 12.629 14.183 -2.686 1.00 88.12 287 LEU A CA 1
ATOM 2442 C C . LEU A 1 287 ? 13.727 14.976 -3.399 1.00 88.12 287 LEU A C 1
ATOM 2444 O O . LEU A 1 287 ? 14.196 15.992 -2.892 1.00 88.12 287 LEU A O 1
ATOM 2448 N N . CYS A 1 288 ? 14.135 14.530 -4.588 1.00 87.50 288 CYS A N 1
ATOM 2449 C CA . CYS A 1 288 ? 15.161 15.211 -5.370 1.00 87.50 288 CYS A CA 1
ATOM 2450 C C . CYS A 1 288 ? 14.731 16.626 -5.774 1.00 87.50 288 CYS A C 1
ATOM 2452 O O . CYS A 1 288 ? 15.568 17.527 -5.746 1.00 87.50 288 CYS A O 1
ATOM 2454 N N . ARG A 1 289 ? 13.452 16.835 -6.115 1.00 88.00 289 ARG A N 1
ATOM 2455 C CA . ARG A 1 289 ? 12.918 18.168 -6.430 1.00 88.00 289 ARG A CA 1
ATOM 2456 C C . ARG A 1 289 ? 12.966 19.093 -5.221 1.00 88.00 289 ARG A C 1
ATOM 2458 O O . ARG A 1 289 ? 13.424 20.222 -5.364 1.00 88.00 289 ARG A O 1
ATOM 2465 N N . ASP A 1 290 ? 12.562 18.618 -4.046 1.00 89.19 290 ASP A N 1
ATOM 2466 C CA . ASP A 1 290 ? 12.616 19.404 -2.809 1.00 89.19 290 ASP A CA 1
ATOM 2467 C C . ASP A 1 290 ? 14.066 19.764 -2.428 1.00 89.19 290 ASP A C 1
ATOM 2469 O O . ASP A 1 290 ? 14.352 20.905 -2.058 1.00 89.19 290 ASP A O 1
ATOM 2473 N N . ILE A 1 291 ? 15.004 18.822 -2.599 1.00 87.31 291 ILE A N 1
ATOM 2474 C CA . ILE A 1 291 ? 16.448 19.058 -2.425 1.00 87.31 291 ILE A CA 1
ATOM 2475 C C . ILE A 1 291 ? 16.932 20.185 -3.342 1.00 87.31 291 ILE A C 1
ATOM 2477 O O . ILE A 1 291 ? 17.620 21.105 -2.892 1.00 87.31 291 ILE A O 1
ATOM 2481 N N . ASP A 1 292 ? 16.590 20.099 -4.629 1.00 87.38 292 ASP A N 1
ATOM 2482 C CA . ASP A 1 292 ? 17.048 21.048 -5.641 1.00 87.38 292 ASP A CA 1
ATOM 2483 C C . ASP A 1 292 ? 16.389 22.428 -5.447 1.00 87.38 292 ASP A C 1
ATOM 2485 O O . ASP A 1 292 ? 17.072 23.446 -5.573 1.00 87.38 292 ASP A O 1
ATOM 2489 N N . LYS A 1 293 ? 15.106 22.479 -5.048 1.00 88.94 293 LYS A N 1
ATOM 2490 C CA . LYS A 1 293 ? 14.368 23.714 -4.705 1.00 88.94 293 LYS A CA 1
ATOM 2491 C C . LYS A 1 293 ? 15.064 24.493 -3.589 1.00 88.94 293 LYS A C 1
ATOM 2493 O O . LYS A 1 293 ? 15.169 25.715 -3.662 1.00 88.94 293 LYS A O 1
ATOM 2498 N N . LEU A 1 294 ? 15.533 23.790 -2.563 1.00 89.00 294 LEU A N 1
ATOM 2499 C CA . LEU A 1 294 ? 16.140 24.386 -1.372 1.00 89.00 294 LEU A CA 1
ATOM 2500 C C . LEU A 1 294 ? 17.666 24.530 -1.468 1.00 89.00 294 LEU A C 1
ATOM 2502 O O . LEU A 1 294 ? 18.283 25.060 -0.544 1.00 89.00 294 LEU A O 1
ATOM 2506 N N . ASN A 1 295 ? 18.276 24.070 -2.568 1.00 87.00 295 ASN A N 1
ATOM 2507 C CA . ASN A 1 295 ? 19.725 24.036 -2.772 1.00 87.00 295 ASN A CA 1
ATOM 2508 C C . ASN A 1 295 ? 20.476 23.420 -1.575 1.00 87.00 295 ASN A C 1
ATOM 2510 O O . ASN A 1 295 ? 21.489 23.947 -1.109 1.00 87.00 295 ASN A O 1
ATOM 2514 N N . LEU A 1 296 ? 19.935 22.325 -1.040 1.00 83.12 296 LEU A N 1
ATOM 2515 C CA . LEU A 1 296 ? 20.510 21.646 0.115 1.00 83.12 296 LEU A CA 1
ATOM 2516 C C . LEU A 1 296 ? 21.749 20.835 -0.302 1.00 83.12 296 LEU A C 1
ATOM 2518 O O . LEU A 1 296 ? 21.795 20.243 -1.385 1.00 83.12 296 LEU A O 1
ATOM 2522 N N . GLU A 1 297 ? 22.763 20.790 0.562 1.00 72.50 297 GLU A N 1
ATOM 2523 C CA . GLU A 1 297 ? 23.980 20.019 0.299 1.00 72.50 297 GLU A CA 1
ATOM 2524 C C . GLU A 1 297 ? 23.739 18.512 0.486 1.00 72.50 297 GLU A C 1
ATOM 2526 O O . GLU A 1 297 ? 23.082 18.077 1.430 1.00 72.50 297 GLU A O 1
ATOM 2531 N N . LYS A 1 298 ? 24.312 17.696 -0.415 1.00 62.91 298 LYS A N 1
ATOM 2532 C CA . LYS A 1 298 ? 24.133 16.225 -0.488 1.00 62.91 298 LYS A CA 1
ATOM 2533 C C . LYS A 1 298 ? 24.499 15.442 0.763 1.00 62.91 298 LYS A C 1
ATOM 2535 O O . LYS A 1 298 ? 24.126 14.277 0.881 1.00 62.91 298 LYS A O 1
ATOM 2540 N N . GLU A 1 299 ? 25.216 16.080 1.666 1.00 56.38 299 GLU A N 1
ATOM 2541 C CA . GLU A 1 299 ? 25.791 15.481 2.858 1.00 56.38 299 GLU A CA 1
ATOM 2542 C C . GLU A 1 299 ? 24.789 15.443 4.032 1.00 56.38 299 GLU A C 1
ATOM 2544 O O . GLU A 1 299 ? 25.016 14.698 4.981 1.00 56.38 299 GLU A O 1
ATOM 2549 N N . ASP A 1 300 ? 23.641 16.133 3.927 1.00 59.59 300 ASP A N 1
ATOM 2550 C CA . ASP A 1 300 ? 22.707 16.376 5.042 1.00 59.59 300 ASP A CA 1
ATOM 2551 C C . ASP A 1 300 ? 21.404 15.539 5.062 1.00 59.59 300 ASP A C 1
ATOM 2553 O O . ASP A 1 300 ? 20.585 15.705 5.963 1.00 59.59 300 ASP A O 1
ATOM 2557 N N . PHE A 1 301 ? 21.148 14.632 4.117 1.00 62.34 301 PHE A N 1
ATOM 2558 C CA . PHE A 1 301 ? 19.770 14.178 3.835 1.00 62.34 301 PHE A CA 1
ATOM 2559 C C . PHE A 1 301 ? 19.198 13.038 4.704 1.00 62.34 301 PHE A C 1
ATOM 2561 O O . PHE A 1 301 ? 18.509 12.165 4.184 1.00 62.34 301 PHE A O 1
ATOM 2568 N N . ILE A 1 302 ? 19.408 13.099 6.029 1.00 55.88 302 ILE A N 1
ATOM 2569 C CA . ILE A 1 302 ? 18.976 12.166 7.101 1.00 55.88 302 ILE A CA 1
ATOM 2570 C C . ILE A 1 302 ? 20.023 11.061 7.361 1.00 55.88 302 ILE A C 1
ATOM 2572 O O . ILE A 1 302 ? 19.995 10.005 6.729 1.00 55.88 302 ILE A O 1
ATOM 2576 N N . GLU A 1 303 ? 20.972 11.266 8.285 1.00 47.75 303 GLU A N 1
ATOM 2577 C CA . GLU A 1 303 ? 22.055 10.309 8.613 1.00 47.75 303 GLU A CA 1
ATOM 2578 C C . GLU A 1 303 ? 21.523 8.867 8.856 1.00 47.75 303 GLU A C 1
ATOM 2580 O O . GLU A 1 303 ? 21.002 8.565 9.921 1.00 47.75 303 GLU A O 1
ATOM 2585 N N . LYS A 1 304 ? 21.581 7.844 7.994 1.00 52.84 304 LYS A N 1
ATOM 2586 C CA . LYS A 1 304 ? 22.124 7.610 6.650 1.00 52.84 304 LYS A CA 1
ATOM 2587 C C . LYS A 1 304 ? 21.198 6.617 5.915 1.00 52.84 304 LYS A C 1
ATOM 2589 O O . LYS A 1 304 ? 21.614 5.500 5.603 1.00 52.84 304 LYS A O 1
ATOM 2594 N N . LYS A 1 305 ? 19.918 6.941 5.711 1.00 66.69 305 LYS A N 1
ATOM 2595 C CA . LYS A 1 305 ? 18.979 5.976 5.087 1.00 66.69 305 LYS A CA 1
ATOM 2596 C C . LYS A 1 305 ? 19.056 5.921 3.553 1.00 66.69 305 LYS A C 1
ATOM 2598 O O . LYS A 1 305 ? 18.628 4.933 2.963 1.00 66.69 305 LYS A O 1
ATOM 2603 N N . ILE A 1 306 ? 19.609 6.947 2.898 1.00 74.06 306 ILE A N 1
ATOM 2604 C CA . ILE A 1 306 ? 19.688 7.051 1.429 1.00 74.06 306 ILE A CA 1
ATOM 2605 C C . ILE A 1 306 ? 21.115 7.429 1.015 1.00 74.06 306 ILE A C 1
ATOM 2607 O O . ILE A 1 306 ? 21.700 8.353 1.574 1.00 74.06 306 ILE A O 1
ATOM 2611 N N . SER A 1 307 ? 21.688 6.725 0.033 1.00 78.62 307 SER A N 1
ATOM 2612 C CA . SER A 1 307 ? 23.031 7.022 -0.480 1.00 78.62 307 SER A CA 1
ATOM 2613 C C . SER A 1 307 ? 23.022 8.152 -1.518 1.00 78.62 307 SER A C 1
ATOM 2615 O O . SER A 1 307 ? 22.044 8.353 -2.239 1.00 78.62 307 SER A O 1
ATOM 2617 N N . ILE A 1 308 ? 24.155 8.850 -1.661 1.00 80.75 308 ILE A N 1
ATOM 2618 C CA . ILE A 1 308 ? 24.363 9.843 -2.733 1.00 80.75 308 ILE A CA 1
ATOM 2619 C C . ILE A 1 308 ? 24.160 9.207 -4.117 1.00 80.75 308 ILE A C 1
ATOM 2621 O O . ILE A 1 308 ? 23.600 9.836 -5.013 1.00 80.75 308 ILE A O 1
ATOM 2625 N N . GLU A 1 309 ? 24.576 7.950 -4.287 1.00 84.00 309 GLU A N 1
ATOM 2626 C CA . GLU A 1 309 ? 24.339 7.172 -5.507 1.00 84.00 309 GLU A CA 1
ATOM 2627 C C . GLU A 1 309 ? 22.843 7.023 -5.792 1.00 84.00 309 GLU A C 1
ATOM 2629 O O . GLU A 1 309 ? 22.417 7.251 -6.923 1.00 84.00 309 GLU A O 1
ATOM 2634 N N . LYS A 1 310 ? 22.036 6.732 -4.762 1.00 83.81 310 LYS A N 1
ATOM 2635 C CA . LYS A 1 310 ? 20.578 6.623 -4.880 1.00 83.81 310 LYS A CA 1
ATOM 2636 C C . LYS A 1 310 ? 19.954 7.966 -5.278 1.00 83.81 310 LYS A C 1
ATOM 2638 O O . LYS A 1 310 ? 19.169 8.006 -6.219 1.00 83.81 310 LYS A O 1
ATOM 2643 N N . ILE A 1 311 ? 20.365 9.076 -4.656 1.00 85.06 311 ILE A N 1
ATOM 2644 C CA . ILE A 1 311 ? 19.911 10.428 -5.046 1.00 85.06 311 ILE A CA 1
ATOM 2645 C C . ILE A 1 311 ? 20.288 10.754 -6.496 1.00 85.06 311 ILE A C 1
ATOM 2647 O O . ILE A 1 311 ? 19.458 11.241 -7.257 1.00 85.06 311 ILE A O 1
ATOM 2651 N N . ASN A 1 312 ? 21.525 10.471 -6.910 1.00 86.56 312 ASN A N 1
ATOM 2652 C CA . ASN A 1 312 ? 21.966 10.726 -8.282 1.00 86.56 312 ASN A CA 1
ATOM 2653 C C . ASN A 1 312 ? 21.186 9.877 -9.298 1.00 86.56 312 ASN A C 1
ATOM 2655 O O . ASN A 1 312 ? 20.772 10.409 -10.328 1.00 86.56 312 ASN A O 1
ATOM 2659 N N . LYS A 1 313 ? 20.949 8.592 -8.989 1.00 88.69 313 LYS A N 1
ATOM 2660 C CA . LYS A 1 313 ? 20.103 7.689 -9.784 1.00 88.69 313 LYS A CA 1
ATOM 2661 C C . LYS A 1 313 ? 18.717 8.300 -9.974 1.00 88.69 313 LYS A C 1
ATOM 2663 O O . LYS A 1 313 ? 18.300 8.506 -11.109 1.00 88.69 313 LYS A O 1
ATOM 2668 N N . TYR A 1 314 ? 18.029 8.659 -8.892 1.00 89.50 314 TYR A N 1
ATOM 2669 C CA . TYR A 1 314 ? 16.651 9.144 -8.990 1.00 89.50 314 TYR A CA 1
ATOM 2670 C C . TYR A 1 314 ? 16.516 10.556 -9.533 1.00 89.50 314 TYR A C 1
ATOM 2672 O O . TYR A 1 314 ? 15.533 10.838 -10.204 1.00 89.50 314 TYR A O 1
ATOM 2680 N N . ARG A 1 315 ? 17.511 11.426 -9.355 1.00 88.56 315 ARG A N 1
ATOM 2681 C CA . ARG A 1 315 ? 17.532 12.719 -10.044 1.00 88.56 315 ARG A CA 1
ATOM 2682 C C . ARG A 1 315 ? 17.614 12.544 -11.561 1.00 88.56 315 ARG A C 1
ATOM 2684 O O . ARG A 1 315 ? 16.867 13.199 -12.285 1.00 88.56 315 ARG A O 1
ATOM 2691 N N . LEU A 1 316 ? 18.481 11.644 -12.036 1.00 91.00 316 LEU A N 1
ATOM 2692 C CA . LEU A 1 316 ? 18.583 11.315 -13.460 1.00 91.00 316 LEU A CA 1
ATOM 2693 C C . LEU A 1 316 ? 17.271 10.718 -13.973 1.00 91.00 316 LEU A C 1
ATOM 2695 O O . LEU A 1 316 ? 16.713 11.218 -14.946 1.00 91.00 316 LEU A O 1
ATOM 2699 N N . LEU A 1 317 ? 16.753 9.693 -13.299 1.00 90.75 317 LEU A N 1
ATOM 2700 C CA . LEU A 1 317 ? 15.520 9.033 -13.715 1.00 90.75 317 LEU A CA 1
ATOM 2701 C C . LEU A 1 317 ? 14.330 10.000 -13.703 1.00 90.75 317 LEU A C 1
ATOM 2703 O O . LEU A 1 317 ? 13.610 10.087 -14.688 1.00 90.75 317 LEU A O 1
ATOM 2707 N N . ASN A 1 318 ? 14.171 10.810 -12.658 1.00 89.00 318 ASN A N 1
ATOM 2708 C CA . ASN A 1 318 ? 13.108 11.810 -12.598 1.00 89.00 318 ASN A CA 1
ATOM 2709 C C . ASN A 1 318 ? 13.211 12.820 -13.755 1.00 89.00 318 ASN A C 1
ATOM 2711 O O . ASN A 1 318 ? 12.202 13.182 -14.345 1.00 89.00 318 ASN A O 1
ATOM 2715 N N . SER A 1 319 ? 14.421 13.236 -14.152 1.00 89.56 319 SER A N 1
ATOM 2716 C CA . SER A 1 319 ? 14.588 14.126 -15.314 1.00 89.56 319 SER A CA 1
ATOM 2717 C C . SER A 1 319 ? 14.118 13.504 -16.635 1.00 89.56 319 SER A C 1
ATOM 2719 O O . SER A 1 319 ? 13.612 14.219 -17.494 1.00 89.56 319 SER A O 1
ATOM 2721 N N . ILE A 1 320 ? 14.228 12.179 -16.770 1.00 90.75 320 ILE A N 1
ATOM 2722 C CA . ILE A 1 320 ? 13.767 11.436 -17.945 1.00 90.75 320 ILE A CA 1
ATOM 2723 C C . ILE A 1 320 ? 12.232 11.332 -17.926 1.00 90.75 320 ILE A C 1
ATOM 2725 O O . ILE A 1 320 ? 11.576 11.697 -18.902 1.00 90.75 320 ILE A O 1
ATOM 2729 N N . PHE A 1 321 ? 11.654 10.886 -16.805 1.00 88.00 321 PHE A N 1
ATOM 2730 C CA . PHE A 1 321 ? 10.220 10.575 -16.686 1.00 88.00 321 PHE A CA 1
ATOM 2731 C C . PHE A 1 321 ? 9.323 11.786 -16.396 1.00 88.00 321 PHE A C 1
ATOM 2733 O O . PHE A 1 321 ? 8.107 11.671 -16.500 1.00 88.00 321 PHE A O 1
ATOM 2740 N N . ASN A 1 322 ? 9.894 12.963 -16.124 1.00 83.75 322 ASN A N 1
ATOM 2741 C CA . ASN A 1 322 ? 9.150 14.230 -16.129 1.00 83.75 322 ASN A CA 1
ATOM 2742 C C . ASN A 1 322 ? 8.723 14.674 -17.538 1.00 83.75 322 ASN A C 1
ATOM 2744 O O . ASN A 1 322 ? 8.002 15.659 -17.683 1.00 83.75 322 ASN A O 1
ATOM 2748 N N . THR A 1 323 ? 9.180 13.981 -18.582 1.00 77.25 323 THR A N 1
ATOM 2749 C CA . THR A 1 323 ? 8.754 14.226 -19.960 1.00 77.25 323 THR A CA 1
ATOM 2750 C C . THR A 1 323 ? 7.465 13.454 -20.234 1.00 77.25 323 THR A C 1
ATOM 2752 O O . THR A 1 323 ? 7.450 12.241 -20.084 1.00 77.25 323 THR A O 1
ATOM 2755 N N . GLU A 1 324 ? 6.394 14.109 -20.688 1.00 73.81 324 GLU A N 1
ATOM 2756 C CA . GLU A 1 324 ? 5.129 13.405 -20.989 1.00 73.81 324 GLU A CA 1
ATOM 2757 C C . GLU A 1 324 ? 5.195 12.564 -22.280 1.00 73.81 324 GLU A C 1
ATOM 2759 O O . GLU A 1 324 ? 4.421 11.622 -22.468 1.00 73.81 324 GLU A O 1
ATOM 2764 N N . ASP A 1 325 ? 6.121 12.882 -23.191 1.00 87.00 325 ASP A N 1
ATOM 2765 C CA . ASP A 1 325 ? 6.249 12.171 -24.462 1.00 87.00 325 ASP A CA 1
ATOM 2766 C C . ASP A 1 325 ? 6.984 10.833 -24.304 1.00 87.00 325 ASP A C 1
ATOM 2768 O O . ASP A 1 325 ? 8.209 10.772 -24.168 1.00 87.00 325 ASP A O 1
ATOM 2772 N N . LYS A 1 326 ? 6.230 9.737 -24.426 1.00 86.06 326 LYS A N 1
ATOM 2773 C CA . LYS A 1 326 ? 6.745 8.361 -24.380 1.00 86.06 326 LYS A CA 1
ATOM 2774 C C . LYS A 1 326 ? 7.873 8.114 -25.386 1.00 86.06 326 LYS A C 1
ATOM 2776 O O . LYS A 1 326 ? 8.804 7.373 -25.075 1.00 86.06 326 LYS A O 1
ATOM 2781 N N . LYS A 1 327 ? 7.832 8.722 -26.581 1.00 85.50 327 LYS A N 1
ATOM 2782 C CA . LYS A 1 327 ? 8.910 8.561 -27.575 1.00 85.50 327 LYS A CA 1
ATOM 2783 C C . LYS A 1 327 ? 10.206 9.220 -27.107 1.00 85.50 327 LYS A C 1
ATOM 2785 O O . LYS A 1 327 ? 11.264 8.617 -27.270 1.00 85.50 327 LYS A O 1
ATOM 2790 N N . SER A 1 328 ? 10.128 10.400 -26.496 1.00 89.12 328 SER A N 1
ATOM 2791 C CA . SER A 1 328 ? 11.268 11.061 -25.858 1.00 89.12 328 SER A CA 1
ATOM 2792 C C . SER A 1 328 ? 11.846 10.224 -24.718 1.00 89.12 328 SER A C 1
ATOM 2794 O O . SER A 1 328 ? 13.058 10.024 -24.683 1.00 89.12 328 SER A O 1
ATOM 2796 N N . ILE A 1 329 ? 11.003 9.667 -23.837 1.00 90.56 329 ILE A N 1
ATOM 2797 C CA . ILE A 1 329 ? 11.471 8.770 -22.768 1.00 90.56 329 ILE A CA 1
ATOM 2798 C C . ILE A 1 329 ? 12.206 7.569 -23.386 1.00 90.56 329 ILE A C 1
ATOM 2800 O O . ILE A 1 329 ? 13.358 7.324 -23.044 1.00 90.56 329 ILE A O 1
ATOM 2804 N N . LEU A 1 330 ? 11.596 6.855 -24.344 1.00 89.56 330 LEU A N 1
ATOM 2805 C CA . LEU A 1 330 ? 12.230 5.703 -25.007 1.00 89.56 330 LEU A CA 1
ATOM 2806 C C . LEU A 1 330 ? 13.558 6.056 -25.685 1.00 89.56 330 LEU A C 1
ATOM 2808 O O . LEU A 1 330 ? 14.476 5.241 -25.671 1.00 89.56 330 LEU A O 1
ATOM 2812 N N . ASN A 1 331 ? 13.673 7.254 -26.261 1.00 90.94 331 ASN A N 1
ATOM 2813 C CA . ASN A 1 331 ? 14.916 7.728 -26.857 1.00 90.94 331 ASN A CA 1
ATOM 2814 C C . ASN A 1 331 ? 16.028 7.875 -25.811 1.00 90.94 331 ASN A C 1
ATOM 2816 O O . ASN A 1 331 ? 17.133 7.390 -26.035 1.00 90.94 331 ASN A O 1
ATOM 2820 N N . GLU A 1 332 ? 15.737 8.492 -24.663 1.00 93.25 332 GLU A N 1
ATOM 2821 C CA . GLU A 1 332 ? 16.699 8.610 -23.558 1.00 93.25 332 GLU A CA 1
ATOM 2822 C C . GLU A 1 332 ? 17.095 7.236 -23.002 1.00 93.25 332 GLU A C 1
ATOM 2824 O O . GLU A 1 332 ? 18.281 6.957 -22.813 1.00 93.25 332 GLU A O 1
ATOM 2829 N N . LEU A 1 333 ? 16.121 6.336 -22.820 1.00 92.00 333 LEU A N 1
ATOM 2830 C CA . LEU A 1 333 ? 16.382 4.955 -22.403 1.00 92.00 333 LEU A CA 1
ATOM 2831 C C . LEU A 1 333 ? 17.289 4.224 -23.398 1.00 92.00 333 LEU A C 1
ATOM 2833 O O . LEU A 1 333 ? 18.242 3.559 -22.991 1.00 92.00 333 LEU A O 1
ATOM 2837 N N . TYR A 1 334 ? 17.010 4.363 -24.697 1.00 92.62 334 TYR A N 1
ATOM 2838 C CA . TYR A 1 334 ? 17.805 3.763 -25.762 1.00 92.62 334 TYR A CA 1
ATOM 2839 C C . TYR A 1 334 ? 19.226 4.329 -25.809 1.00 92.62 334 TYR A C 1
ATOM 2841 O O . TYR A 1 334 ? 20.163 3.556 -25.979 1.00 92.62 334 TYR A O 1
ATOM 2849 N N . ASN A 1 335 ? 19.408 5.639 -25.618 1.00 93.56 335 ASN A N 1
ATOM 2850 C CA . ASN A 1 335 ? 20.736 6.253 -25.592 1.00 93.56 335 ASN A CA 1
ATOM 2851 C C . ASN A 1 335 ? 21.593 5.643 -24.476 1.00 93.56 335 ASN A C 1
ATOM 2853 O O . ASN A 1 335 ? 22.681 5.147 -24.759 1.00 93.56 335 ASN A O 1
ATOM 2857 N N . ILE A 1 336 ? 21.063 5.582 -23.246 1.00 93.81 336 ILE A N 1
ATOM 2858 C CA . ILE A 1 336 ? 21.756 4.971 -22.099 1.00 93.81 336 ILE A CA 1
ATOM 2859 C C . ILE A 1 336 ? 22.092 3.506 -22.397 1.00 93.81 336 ILE A C 1
ATOM 2861 O O . ILE A 1 336 ? 23.238 3.099 -22.236 1.00 93.81 336 ILE A O 1
ATOM 2865 N N . TYR A 1 337 ? 21.108 2.738 -22.873 1.00 92.06 337 TYR A N 1
ATOM 2866 C CA . TYR A 1 337 ? 21.273 1.328 -23.233 1.00 92.06 337 TYR A CA 1
ATOM 2867 C C . TYR A 1 337 ? 22.353 1.111 -24.302 1.00 92.06 337 TYR A C 1
ATOM 2869 O O . TYR A 1 337 ? 23.163 0.198 -24.185 1.00 92.06 337 TYR A O 1
ATOM 2877 N N . SER A 1 338 ? 22.365 1.940 -25.348 1.00 89.81 338 SER A N 1
ATOM 2878 C CA . SER A 1 338 ? 23.277 1.792 -26.487 1.00 89.81 338 SER A CA 1
ATOM 2879 C C . SER A 1 338 ? 24.723 2.169 -26.164 1.00 89.81 338 SER A C 1
ATOM 2881 O O . SER A 1 338 ? 25.638 1.697 -26.836 1.00 89.81 338 SER A O 1
ATOM 2883 N N . GLU A 1 339 ? 24.925 3.019 -25.156 1.00 92.62 339 GLU A N 1
ATOM 2884 C CA . GLU A 1 339 ? 26.248 3.394 -24.662 1.00 92.62 339 GLU A CA 1
ATOM 2885 C C . GLU A 1 339 ? 26.790 2.368 -23.661 1.00 92.62 339 GLU A C 1
ATOM 2887 O O . GLU A 1 339 ? 27.965 2.009 -23.736 1.00 92.62 339 GLU A O 1
ATOM 2892 N N . ASP A 1 340 ? 25.949 1.921 -22.721 1.00 91.44 340 ASP A N 1
ATOM 2893 C CA . ASP A 1 340 ? 26.333 1.037 -21.620 1.00 91.44 340 ASP A CA 1
ATOM 2894 C C . ASP A 1 340 ? 25.110 0.268 -21.077 1.00 91.44 340 ASP A C 1
ATOM 2896 O O . ASP A 1 340 ? 24.277 0.801 -20.330 1.00 91.44 340 ASP A O 1
ATOM 2900 N N . PHE A 1 341 ? 25.014 -1.015 -21.442 1.00 87.69 341 PHE A N 1
ATOM 2901 C CA . PHE A 1 341 ? 23.940 -1.899 -20.990 1.00 87.69 341 PHE A CA 1
ATOM 2902 C C . PHE A 1 341 ? 23.940 -2.105 -19.471 1.00 87.69 341 PHE A C 1
ATOM 2904 O O . PHE A 1 341 ? 22.871 -2.086 -18.859 1.00 87.69 341 PHE A O 1
ATOM 2911 N N . ASP A 1 342 ? 25.109 -2.268 -18.848 1.00 89.31 342 ASP A N 1
ATOM 2912 C CA . ASP A 1 342 ? 25.206 -2.520 -17.407 1.00 89.31 342 ASP A CA 1
ATOM 2913 C C . ASP A 1 342 ? 24.705 -1.302 -16.626 1.00 89.31 342 ASP A C 1
ATOM 2915 O O . ASP A 1 342 ? 23.943 -1.430 -15.666 1.00 89.31 342 ASP A O 1
ATOM 2919 N N . LYS A 1 343 ? 25.049 -0.096 -17.091 1.00 91.31 343 LYS A N 1
ATOM 2920 C CA . LYS A 1 343 ? 24.513 1.151 -16.536 1.00 91.31 343 LYS A CA 1
ATOM 2921 C C . LYS A 1 343 ? 22.999 1.248 -16.701 1.00 91.31 343 LYS A C 1
ATOM 2923 O O . LYS A 1 343 ? 22.322 1.645 -15.751 1.00 91.31 343 LYS A O 1
ATOM 2928 N N . TYR A 1 344 ? 22.456 0.907 -17.873 1.00 91.62 344 TYR A N 1
ATOM 2929 C CA . TYR A 1 344 ? 21.005 0.850 -18.072 1.00 91.62 344 TYR A CA 1
ATOM 2930 C C . TYR A 1 344 ? 20.362 -0.111 -17.064 1.00 91.62 344 TYR A C 1
ATOM 2932 O O . TYR A 1 344 ? 19.457 0.271 -16.320 1.00 91.62 344 TYR A O 1
ATOM 2940 N N . TRP A 1 345 ? 20.872 -1.339 -16.982 1.00 88.25 345 TRP A N 1
ATOM 2941 C CA . TRP A 1 345 ? 20.346 -2.357 -16.086 1.00 88.25 345 TRP A CA 1
ATOM 2942 C C . TRP A 1 345 ? 20.363 -1.897 -14.623 1.00 88.25 345 TRP A C 1
ATOM 2944 O O . TRP A 1 345 ? 19.344 -1.965 -13.940 1.00 88.25 345 TRP A O 1
ATOM 2954 N N . GLU A 1 346 ? 21.476 -1.345 -14.142 1.00 88.00 346 GLU A N 1
ATOM 2955 C CA . GLU A 1 346 ? 21.608 -0.860 -12.764 1.00 88.00 346 GLU A CA 1
ATOM 2956 C C . GLU A 1 346 ? 20.667 0.313 -12.433 1.00 88.00 346 GLU A C 1
ATOM 2958 O O . GLU A 1 346 ? 20.138 0.407 -11.315 1.00 88.00 346 GLU A O 1
ATOM 2963 N N . LEU A 1 347 ? 20.401 1.192 -13.404 1.00 89.50 347 LEU A N 1
ATOM 2964 C CA . LEU A 1 347 ? 19.432 2.276 -13.248 1.00 89.50 347 LEU A CA 1
ATOM 2965 C C . LEU A 1 347 ? 17.997 1.742 -13.137 1.00 89.50 347 LEU A C 1
ATOM 2967 O O . LEU A 1 347 ? 17.244 2.227 -12.296 1.00 89.50 347 LEU A O 1
ATOM 2971 N N . PHE A 1 348 ? 17.629 0.727 -13.921 1.00 86.38 348 PHE A N 1
ATOM 2972 C CA . PHE A 1 348 ? 16.232 0.303 -14.077 1.00 86.38 348 PHE A CA 1
ATOM 2973 C C . PHE A 1 348 ? 15.839 -0.978 -13.343 1.00 86.38 348 PHE A C 1
ATOM 2975 O O . PHE A 1 348 ? 14.648 -1.262 -13.226 1.00 86.38 348 PHE A O 1
ATOM 2982 N N . LYS A 1 349 ? 16.793 -1.726 -12.780 1.00 80.56 349 LYS A N 1
ATOM 2983 C CA . LYS A 1 349 ? 16.519 -2.982 -12.065 1.00 80.56 349 LYS A CA 1
ATOM 2984 C C . LYS A 1 349 ? 15.610 -2.836 -10.846 1.00 80.56 349 LYS A C 1
ATOM 2986 O O . LYS A 1 349 ? 15.214 -3.846 -10.300 1.00 80.56 349 LYS A O 1
ATOM 2991 N N . ASP A 1 350 ? 15.314 -1.636 -10.368 1.00 77.44 350 ASP A N 1
ATOM 2992 C CA . ASP A 1 350 ? 14.375 -1.436 -9.254 1.00 77.44 350 ASP A CA 1
ATOM 2993 C C . ASP A 1 350 ? 13.114 -0.688 -9.711 1.00 77.44 350 ASP A C 1
ATOM 2995 O O . ASP A 1 350 ? 12.292 -0.326 -8.895 1.00 77.44 350 ASP A O 1
ATOM 2999 N N . GLU A 1 351 ? 12.945 -0.443 -11.014 1.00 81.19 351 GLU A N 1
ATOM 3000 C CA . GLU A 1 351 ? 11.888 0.427 -11.556 1.00 81.19 351 GLU A CA 1
ATOM 3001 C C . GLU A 1 351 ? 11.065 -0.283 -12.647 1.00 81.19 351 GLU A C 1
ATOM 3003 O O . GLU A 1 351 ? 10.492 0.346 -13.540 1.00 81.19 351 GLU A O 1
ATOM 3008 N N . PHE A 1 352 ? 11.022 -1.620 -12.596 1.00 77.38 352 PHE A N 1
ATOM 3009 C CA . PHE A 1 352 ? 10.319 -2.473 -13.562 1.00 77.38 352 PHE A CA 1
ATOM 3010 C C . PHE A 1 352 ? 8.850 -2.072 -13.734 1.00 77.38 352 PHE A C 1
ATOM 3012 O O . PHE A 1 352 ? 8.380 -1.861 -14.852 1.00 77.38 352 PHE A O 1
ATOM 3019 N N . ALA A 1 353 ? 8.142 -1.927 -12.612 1.00 72.25 353 ALA A N 1
ATOM 3020 C CA . ALA A 1 353 ? 6.720 -1.625 -12.593 1.00 72.25 353 ALA A CA 1
ATOM 3021 C C . ALA A 1 353 ? 6.412 -0.226 -13.154 1.00 72.25 353 ALA A C 1
ATOM 3023 O O . ALA A 1 353 ? 5.405 -0.061 -13.838 1.00 72.25 353 ALA A O 1
ATOM 3024 N N . ILE A 1 354 ? 7.298 0.758 -12.958 1.00 76.25 354 ILE A N 1
ATOM 3025 C CA . ILE A 1 354 ? 7.149 2.095 -13.553 1.00 76.25 354 ILE A CA 1
ATOM 3026 C C . ILE A 1 354 ? 7.320 2.051 -15.060 1.00 76.25 354 ILE A C 1
ATOM 3028 O O . ILE A 1 354 ? 6.529 2.658 -15.779 1.00 76.25 354 ILE A O 1
ATOM 3032 N N . LEU A 1 355 ? 8.358 1.375 -15.560 1.00 79.00 355 LEU A N 1
ATOM 3033 C CA . LEU A 1 355 ? 8.568 1.260 -17.003 1.00 79.00 355 LEU A CA 1
ATOM 3034 C C . LEU A 1 355 ? 7.346 0.627 -17.663 1.00 79.00 355 LEU A C 1
ATOM 3036 O O . LEU A 1 355 ? 6.842 1.120 -18.671 1.00 79.00 355 LEU A O 1
ATOM 3040 N N . ALA A 1 356 ? 6.818 -0.406 -17.023 1.00 74.50 356 ALA A N 1
ATOM 3041 C CA . ALA A 1 356 ? 5.597 -1.053 -17.436 1.00 74.50 356 ALA A CA 1
ATOM 3042 C C . ALA A 1 356 ? 4.386 -0.120 -17.407 1.00 74.50 356 ALA A C 1
ATOM 3044 O O . ALA A 1 356 ? 3.699 0.002 -18.415 1.00 74.50 356 ALA A O 1
ATOM 3045 N N . TYR A 1 357 ? 4.166 0.597 -16.306 1.00 76.31 357 TYR A N 1
ATOM 3046 C CA . TYR A 1 357 ? 3.111 1.606 -16.191 1.00 76.31 357 TYR A CA 1
ATOM 3047 C C . TYR A 1 357 ? 3.234 2.697 -17.261 1.00 76.31 357 TYR A C 1
ATOM 3049 O O . TYR A 1 357 ? 2.249 3.130 -17.850 1.00 76.31 357 TYR A O 1
ATOM 3057 N N . THR A 1 358 ? 4.462 3.115 -17.563 1.00 80.62 358 THR A N 1
ATOM 3058 C CA . THR A 1 358 ? 4.746 4.172 -18.536 1.00 80.62 358 THR A CA 1
ATOM 3059 C C . THR A 1 358 ? 4.450 3.717 -19.964 1.00 80.62 358 THR A C 1
ATOM 3061 O O . THR A 1 358 ? 3.975 4.514 -20.772 1.00 80.62 358 THR A O 1
ATOM 3064 N N . PHE A 1 359 ? 4.704 2.452 -20.313 1.00 78.62 359 PHE A N 1
ATOM 3065 C CA . PHE A 1 359 ? 4.710 2.005 -21.713 1.00 78.62 359 PHE A CA 1
ATOM 3066 C C . PHE A 1 359 ? 3.671 0.940 -22.084 1.00 78.62 359 PHE A C 1
ATOM 3068 O O . PHE A 1 359 ? 3.417 0.757 -23.274 1.00 78.62 359 PHE A O 1
ATOM 3075 N N . LEU A 1 360 ? 3.025 0.276 -21.123 1.00 72.06 360 LEU A N 1
ATOM 3076 C CA . LEU A 1 360 ? 2.033 -0.772 -21.377 1.00 72.06 360 LEU A CA 1
ATOM 3077 C C . LEU A 1 360 ? 0.607 -0.248 -21.166 1.00 72.06 360 LEU A C 1
ATOM 3079 O O . LEU A 1 360 ? -0.054 -0.573 -20.188 1.00 72.06 360 LEU A O 1
ATOM 3083 N N . ASP A 1 361 ? 0.096 0.518 -22.132 1.00 59.34 361 ASP A N 1
ATOM 3084 C CA . ASP A 1 361 ? -1.282 1.046 -22.073 1.00 59.34 361 ASP A CA 1
ATOM 3085 C C . ASP A 1 361 ? -2.368 -0.031 -22.273 1.00 59.34 361 ASP A C 1
ATOM 3087 O O . ASP A 1 361 ? -3.549 0.243 -22.090 1.00 59.34 361 ASP A O 1
ATOM 3091 N N . ASN A 1 362 ? -1.991 -1.249 -22.674 1.00 51.88 362 ASN A N 1
ATOM 3092 C CA . ASN A 1 362 ? -2.871 -2.414 -22.770 1.00 51.88 362 ASN A CA 1
ATOM 3093 C C . ASN A 1 362 ? -2.040 -3.677 -22.539 1.00 51.88 362 ASN A C 1
ATOM 3095 O O . ASN A 1 362 ? -1.449 -4.222 -23.474 1.00 51.88 362 ASN A O 1
ATOM 3099 N N . ILE A 1 363 ? -1.972 -4.146 -21.294 1.00 53.53 363 ILE A N 1
ATOM 3100 C CA . ILE A 1 363 ? -1.235 -5.370 -20.982 1.00 53.53 363 ILE A CA 1
ATOM 3101 C C . ILE A 1 363 ? -1.974 -6.558 -21.588 1.00 53.53 363 ILE A C 1
ATOM 3103 O O . ILE A 1 363 ? -2.966 -7.040 -21.042 1.00 53.53 363 ILE A O 1
ATOM 3107 N N . LYS A 1 364 ? -1.469 -7.053 -22.718 1.00 50.59 364 LYS A N 1
ATOM 3108 C CA . LYS A 1 364 ? -1.896 -8.348 -23.250 1.00 50.59 364 LYS A CA 1
ATOM 3109 C C . LYS A 1 364 ? -1.286 -9.502 -22.446 1.00 50.59 364 LYS A C 1
ATOM 3111 O O . LYS A 1 364 ? -1.939 -10.532 -22.333 1.00 50.59 364 LYS A O 1
ATOM 3116 N N . ASN A 1 365 ? -0.089 -9.322 -21.864 1.00 56.88 365 ASN A N 1
ATOM 3117 C CA . ASN A 1 365 ? 0.651 -10.365 -21.143 1.00 56.88 365 ASN A CA 1
ATOM 3118 C C . ASN A 1 365 ? 1.382 -9.833 -19.898 1.00 56.88 365 ASN A C 1
ATOM 3120 O O . ASN A 1 365 ? 2.205 -8.924 -19.980 1.00 56.88 365 ASN A O 1
ATOM 3124 N N . ASN A 1 366 ? 1.173 -10.473 -18.750 1.00 57.59 366 ASN A N 1
ATOM 3125 C CA . ASN A 1 366 ? 1.628 -9.973 -17.445 1.00 57.59 366 ASN A CA 1
ATOM 3126 C C . ASN A 1 366 ? 3.146 -10.006 -17.246 1.00 57.59 366 ASN A C 1
ATOM 3128 O O . ASN A 1 366 ? 3.681 -9.374 -16.343 1.00 57.59 366 ASN A O 1
ATOM 3132 N N . TYR A 1 367 ? 3.849 -10.769 -18.074 1.00 60.00 367 TYR A N 1
ATOM 3133 C CA . TYR A 1 367 ? 5.297 -10.914 -18.004 1.00 60.00 367 TYR A CA 1
ATOM 3134 C C . TYR A 1 367 ? 6.038 -9.724 -18.633 1.00 60.00 367 TYR A C 1
ATOM 3136 O O . TYR A 1 367 ? 7.182 -9.464 -18.274 1.00 60.00 367 TYR A O 1
ATOM 3144 N N . GLN A 1 368 ? 5.372 -8.958 -19.508 1.00 65.88 368 GLN A N 1
ATOM 3145 C CA . GLN A 1 368 ? 5.916 -7.724 -20.091 1.00 65.88 368 GLN A CA 1
ATOM 3146 C C . GLN A 1 368 ? 6.142 -6.638 -19.027 1.00 65.88 368 GLN A C 1
ATOM 3148 O O . GLN A 1 368 ? 7.006 -5.784 -19.196 1.00 65.88 368 GLN A O 1
ATOM 3153 N N . LEU A 1 369 ? 5.422 -6.712 -17.901 1.00 64.50 369 LEU A N 1
ATOM 3154 C CA . LEU A 1 369 ? 5.550 -5.778 -16.781 1.00 64.50 369 LEU A CA 1
ATOM 3155 C C . LEU A 1 369 ? 6.947 -5.759 -16.143 1.00 64.50 369 LEU A C 1
ATOM 3157 O O . LEU A 1 369 ? 7.317 -4.778 -15.511 1.00 64.50 369 LEU A O 1
ATOM 3161 N N . TYR A 1 370 ? 7.722 -6.835 -16.284 1.00 68.38 370 TYR A N 1
ATOM 3162 C CA . TYR A 1 370 ? 8.980 -7.004 -15.551 1.00 68.38 370 TYR A CA 1
ATOM 3163 C C . TYR A 1 370 ? 10.192 -7.232 -16.449 1.00 68.38 370 TYR A C 1
ATOM 3165 O O . TYR A 1 370 ? 11.250 -7.619 -15.959 1.00 68.38 370 TYR A O 1
ATOM 3173 N N . ASP A 1 371 ? 10.077 -6.999 -17.753 1.00 77.19 371 ASP A N 1
ATOM 3174 C CA . ASP A 1 371 ? 11.223 -7.127 -18.650 1.00 77.19 371 ASP A CA 1
ATOM 3175 C C . ASP A 1 371 ? 11.724 -5.741 -19.061 1.00 77.19 371 ASP A C 1
ATOM 3177 O O . ASP A 1 371 ? 11.298 -5.167 -20.065 1.00 77.19 371 ASP A O 1
ATOM 3181 N N . ILE A 1 372 ? 12.639 -5.193 -18.249 1.00 80.75 372 ILE A N 1
ATOM 3182 C CA . ILE A 1 372 ? 13.280 -3.906 -18.550 1.00 80.75 372 ILE A CA 1
ATOM 3183 C C . ILE A 1 372 ? 14.072 -3.937 -19.856 1.00 80.75 372 ILE A C 1
ATOM 3185 O O . ILE A 1 372 ? 14.283 -2.888 -20.450 1.00 80.75 372 ILE A O 1
ATOM 3189 N N . GLU A 1 373 ? 14.487 -5.105 -20.355 1.00 84.00 373 GLU A N 1
ATOM 3190 C CA . GLU A 1 373 ? 15.264 -5.166 -21.594 1.00 84.00 373 GLU A CA 1
ATOM 3191 C C . GLU A 1 373 ? 14.417 -4.797 -22.821 1.00 84.00 373 GLU A C 1
ATOM 3193 O O . GLU A 1 373 ? 14.960 -4.344 -23.825 1.00 84.00 373 GLU A O 1
ATOM 3198 N N . ILE A 1 374 ? 13.090 -4.951 -22.756 1.00 84.12 374 ILE A N 1
ATOM 3199 C CA . ILE A 1 374 ? 12.177 -4.692 -23.881 1.00 84.12 374 ILE A CA 1
ATOM 3200 C C . ILE A 1 374 ? 12.214 -3.224 -24.311 1.00 84.12 374 ILE A C 1
ATOM 3202 O O . ILE A 1 374 ? 12.310 -2.930 -25.507 1.00 84.12 374 ILE A O 1
ATOM 3206 N N . TYR A 1 375 ? 12.103 -2.306 -23.348 1.00 85.25 375 TYR A N 1
ATOM 3207 C CA . TYR A 1 375 ? 11.812 -0.894 -23.610 1.00 85.25 375 TYR A CA 1
ATOM 3208 C C . TYR A 1 375 ? 12.869 -0.198 -24.484 1.00 85.25 375 TYR A C 1
ATOM 3210 O O . TYR A 1 375 ? 12.492 0.397 -25.493 1.00 85.25 375 TYR A O 1
ATOM 3218 N N . PRO A 1 376 ? 14.182 -0.281 -24.204 1.00 88.00 376 PRO A N 1
ATOM 3219 C CA . PRO A 1 376 ? 15.171 0.312 -25.098 1.00 88.00 376 PRO A CA 1
ATOM 3220 C C . PRO A 1 376 ? 15.281 -0.449 -26.430 1.00 88.00 376 PRO A C 1
ATOM 3222 O O . PRO A 1 376 ? 15.405 0.180 -27.480 1.00 88.00 376 PRO A O 1
ATOM 3225 N N . ARG A 1 377 ? 15.186 -1.788 -26.430 1.00 87.94 377 ARG A N 1
ATOM 3226 C CA . ARG A 1 377 ? 15.388 -2.622 -27.635 1.00 87.94 377 ARG A CA 1
ATOM 3227 C C . ARG A 1 377 ? 14.365 -2.345 -28.735 1.00 87.94 377 ARG A C 1
ATOM 3229 O O . ARG A 1 377 ? 14.705 -2.287 -29.917 1.00 87.94 377 ARG A O 1
ATOM 3236 N N . VAL A 1 378 ? 13.107 -2.126 -28.360 1.00 87.38 378 VAL A N 1
ATOM 3237 C CA . VAL A 1 378 ? 12.024 -1.910 -29.329 1.00 87.38 378 VAL A CA 1
ATOM 3238 C C . VAL A 1 378 ? 12.121 -0.555 -30.049 1.00 87.38 378 VAL A C 1
ATOM 3240 O O . VAL A 1 378 ? 11.654 -0.418 -31.185 1.00 87.38 378 VAL A O 1
ATOM 3243 N N . PHE A 1 379 ? 12.758 0.450 -29.436 1.00 90.25 379 PHE A N 1
ATOM 3244 C CA . PHE A 1 379 ? 12.696 1.842 -29.891 1.00 90.25 379 PHE A CA 1
ATOM 3245 C C . PHE A 1 379 ? 13.177 2.045 -31.336 1.00 90.25 379 PHE A C 1
ATOM 3247 O O . PHE A 1 379 ? 12.518 2.732 -32.124 1.00 90.25 379 PHE A O 1
ATOM 3254 N N . LYS A 1 380 ? 14.285 1.406 -31.735 1.00 89.69 380 LYS A N 1
ATOM 3255 C CA . LYS A 1 380 ? 14.812 1.536 -33.106 1.00 89.69 380 LYS A CA 1
ATOM 3256 C C . LYS A 1 380 ? 13.837 1.006 -34.162 1.00 89.69 380 LYS A C 1
ATOM 3258 O O . LYS A 1 380 ? 13.750 1.571 -35.250 1.00 89.69 380 LYS A O 1
ATOM 3263 N N . TYR A 1 381 ? 13.076 -0.040 -33.841 1.00 89.94 381 TYR A N 1
ATOM 3264 C CA . TYR A 1 381 ? 12.090 -0.620 -34.751 1.00 89.94 381 TYR A CA 1
ATOM 3265 C C . TYR A 1 381 ? 10.840 0.254 -34.848 1.00 89.94 381 TYR A C 1
ATOM 3267 O O . TYR A 1 381 ? 10.364 0.504 -35.950 1.00 89.94 381 TYR A O 1
ATOM 3275 N N . ILE A 1 382 ? 10.379 0.815 -33.726 1.00 88.75 382 ILE A N 1
ATOM 3276 C CA . ILE A 1 382 ? 9.285 1.800 -33.709 1.00 88.75 382 ILE A CA 1
ATOM 3277 C C . ILE A 1 382 ? 9.630 3.011 -34.579 1.00 88.75 382 ILE A C 1
ATOM 3279 O O . ILE A 1 382 ? 8.795 3.471 -35.358 1.00 88.75 382 ILE A O 1
ATOM 3283 N N . LYS A 1 383 ? 10.867 3.515 -34.481 1.00 89.56 383 LYS A N 1
ATOM 3284 C CA . LYS A 1 383 ? 11.347 4.635 -35.301 1.00 89.56 383 LYS A CA 1
ATOM 3285 C C . LYS A 1 383 ? 11.367 4.288 -36.791 1.00 89.56 383 LYS A C 1
ATOM 3287 O O . LYS A 1 383 ? 10.947 5.109 -37.601 1.00 89.56 383 LYS A O 1
ATOM 3292 N N . ASN A 1 384 ? 11.831 3.088 -37.139 1.00 89.50 384 ASN A N 1
ATOM 3293 C CA . ASN A 1 384 ? 11.888 2.621 -38.526 1.00 89.50 384 ASN A CA 1
ATOM 3294 C C . ASN A 1 384 ? 10.492 2.440 -39.138 1.00 89.50 384 ASN A C 1
ATOM 3296 O O . ASN A 1 384 ? 10.277 2.820 -40.285 1.00 89.50 384 ASN A O 1
ATOM 3300 N N . GLU A 1 385 ? 9.546 1.902 -38.368 1.00 90.81 385 GLU A N 1
ATOM 3301 C CA . GLU A 1 385 ? 8.173 1.640 -38.817 1.00 90.81 385 GLU A CA 1
ATOM 3302 C C . GLU A 1 385 ? 7.230 2.841 -38.651 1.00 90.81 385 GLU A C 1
ATOM 3304 O O . GLU A 1 385 ? 6.068 2.760 -39.045 1.00 90.81 385 GLU A O 1
ATOM 3309 N N . ASN A 1 386 ? 7.703 3.946 -38.060 1.00 90.00 386 ASN A N 1
ATOM 3310 C CA . ASN A 1 386 ? 6.885 5.089 -37.642 1.00 90.00 386 ASN A CA 1
ATOM 3311 C C . ASN A 1 386 ? 5.634 4.668 -36.837 1.00 90.00 386 ASN A C 1
ATOM 3313 O O . ASN A 1 386 ? 4.539 5.186 -37.051 1.00 90.00 386 ASN A O 1
ATOM 3317 N N . ALA A 1 387 ? 5.811 3.714 -35.925 1.00 86.62 387 ALA A N 1
ATOM 3318 C CA . ALA A 1 387 ? 4.737 3.133 -35.123 1.00 86.62 387 ALA A CA 1
ATOM 3319 C C . ALA A 1 387 ? 4.560 3.848 -33.769 1.00 86.62 387 ALA A C 1
ATOM 3321 O O . ALA A 1 387 ? 5.344 4.734 -33.390 1.00 86.62 387 ALA A O 1
ATOM 3322 N N . ASP A 1 388 ? 3.525 3.451 -33.033 1.00 82.56 388 ASP A N 1
ATOM 3323 C CA . ASP A 1 388 ? 3.378 3.701 -31.595 1.00 82.56 388 ASP A CA 1
ATOM 3324 C C . ASP A 1 388 ? 3.841 2.466 -30.791 1.00 82.56 388 ASP A C 1
ATOM 3326 O O . ASP A 1 388 ? 3.719 1.331 -31.248 1.00 82.56 388 ASP A O 1
ATOM 3330 N N . ILE A 1 389 ? 4.360 2.664 -29.573 1.00 78.31 389 ILE A N 1
ATOM 3331 C CA . ILE A 1 389 ? 4.708 1.562 -28.658 1.00 78.31 389 ILE A CA 1
ATOM 3332 C C . ILE A 1 389 ? 3.491 0.673 -28.360 1.00 78.31 389 ILE A C 1
ATOM 333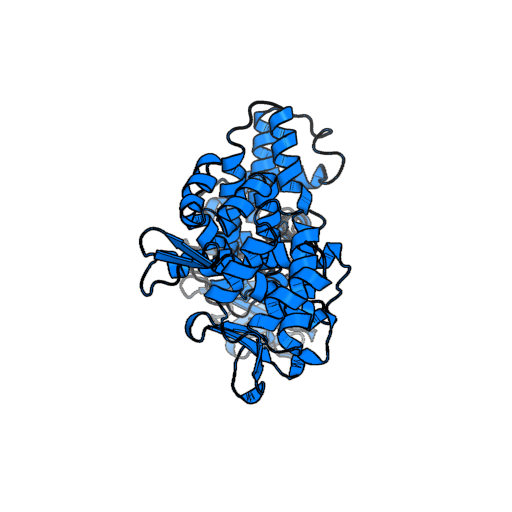4 O O . ILE A 1 389 ? 3.634 -0.537 -28.210 1.00 78.31 389 ILE A O 1
ATOM 3338 N N . LYS A 1 390 ? 2.281 1.248 -28.360 1.00 76.50 390 LYS A N 1
ATOM 3339 C CA . LYS A 1 390 ? 1.025 0.509 -28.157 1.00 76.50 390 LYS A CA 1
ATOM 3340 C C . LYS A 1 390 ? 0.696 -0.466 -29.292 1.00 76.50 390 LYS A C 1
ATOM 3342 O O . LYS A 1 390 ? -0.156 -1.333 -29.117 1.00 76.50 390 LYS A O 1
ATOM 3347 N N . GLU A 1 391 ? 1.327 -0.309 -30.453 1.00 79.19 391 GLU A N 1
ATOM 3348 C CA . GLU A 1 391 ? 1.128 -1.159 -31.634 1.00 79.19 391 GLU A CA 1
ATOM 3349 C C . GLU A 1 391 ? 2.102 -2.346 -31.669 1.00 79.19 391 GLU A C 1
ATOM 3351 O O . GLU A 1 391 ? 2.071 -3.142 -32.609 1.00 79.19 391 GLU A O 1
ATOM 3356 N N . VAL A 1 392 ? 2.971 -2.470 -30.661 1.00 81.19 392 VAL A N 1
ATOM 3357 C CA . VAL A 1 392 ? 3.975 -3.529 -30.582 1.00 81.19 392 VAL A CA 1
ATOM 3358 C C . VAL A 1 392 ? 3.424 -4.736 -29.826 1.00 81.19 392 VAL A C 1
ATOM 3360 O O . VAL A 1 392 ? 3.157 -4.659 -28.629 1.00 81.19 392 VAL A O 1
ATOM 3363 N N . ASP A 1 393 ? 3.355 -5.891 -30.492 1.00 83.75 393 ASP A N 1
ATOM 3364 C CA . ASP A 1 393 ? 3.169 -7.174 -29.806 1.00 83.75 393 ASP A CA 1
ATOM 3365 C C . ASP A 1 393 ? 4.528 -7.837 -29.547 1.00 83.75 393 ASP A C 1
ATOM 3367 O O . ASP A 1 393 ? 5.283 -8.120 -30.483 1.00 83.75 393 ASP A O 1
ATOM 3371 N N . PHE A 1 394 ? 4.822 -8.117 -28.277 1.00 82.81 394 PHE A N 1
ATOM 3372 C CA . PHE A 1 394 ? 6.088 -8.698 -27.829 1.00 82.81 394 PHE A CA 1
ATOM 3373 C C . PHE A 1 394 ? 5.961 -10.170 -27.417 1.00 82.81 394 PHE A C 1
ATOM 3375 O O . PHE A 1 394 ? 5.024 -10.540 -26.706 1.00 82.81 394 PHE A O 1
ATOM 3382 N N . GLU A 1 395 ? 6.956 -10.971 -27.798 1.00 85.69 395 GLU A N 1
ATOM 3383 C CA . GLU A 1 395 ? 7.130 -12.371 -27.408 1.00 85.69 395 GLU A CA 1
ATOM 3384 C C . GLU A 1 395 ? 8.597 -12.654 -27.052 1.00 85.69 395 GLU A C 1
ATOM 3386 O O . GLU A 1 395 ? 9.515 -12.166 -27.717 1.00 85.69 395 GLU A O 1
ATOM 3391 N N . LYS A 1 396 ? 8.823 -13.484 -26.026 1.00 87.00 396 LYS A N 1
ATOM 3392 C CA . LYS A 1 396 ? 10.166 -13.934 -25.632 1.00 87.00 396 LYS A CA 1
ATOM 3393 C C . LYS A 1 396 ? 10.268 -15.446 -25.728 1.00 87.00 396 LYS A C 1
ATOM 3395 O O . LYS A 1 396 ? 9.474 -16.172 -25.127 1.00 87.00 396 LYS A O 1
ATOM 3400 N N . VAL A 1 397 ? 11.286 -15.939 -26.426 1.00 90.38 397 VAL A N 1
ATOM 3401 C CA . VAL A 1 397 ? 11.570 -17.380 -26.528 1.00 90.38 397 VAL A CA 1
ATOM 3402 C C . VAL A 1 397 ? 13.005 -17.675 -26.102 1.00 90.38 397 VAL A C 1
ATOM 3404 O O . VAL A 1 397 ? 13.888 -16.836 -26.254 1.00 90.38 397 VAL A O 1
ATOM 3407 N N . SER A 1 398 ? 13.246 -18.858 -25.543 1.00 92.00 398 SER A N 1
ATOM 3408 C CA . SER A 1 398 ? 14.558 -19.267 -25.031 1.00 92.00 398 SER A CA 1
ATOM 3409 C C . SER A 1 398 ? 14.959 -20.624 -25.585 1.00 92.00 398 SER A C 1
ATOM 3411 O O . SER A 1 398 ? 14.160 -21.558 -25.552 1.00 92.00 398 SER A O 1
ATOM 3413 N N . CYS A 1 399 ? 16.203 -20.746 -26.040 1.00 91.44 399 CYS A N 1
ATOM 3414 C CA . CYS A 1 399 ? 16.879 -22.027 -26.217 1.00 91.44 399 CYS A CA 1
ATOM 3415 C C . CYS A 1 399 ? 17.780 -22.231 -24.997 1.00 91.44 399 CYS A C 1
ATOM 3417 O O . CYS A 1 399 ? 18.783 -21.536 -24.844 1.00 91.44 399 CYS A O 1
ATOM 3419 N N . GLU A 1 400 ? 17.379 -23.122 -24.090 1.00 89.75 400 GLU A N 1
ATOM 3420 C CA . GLU A 1 400 ? 18.108 -23.353 -22.836 1.00 89.75 400 GLU A CA 1
ATOM 3421 C C . GLU A 1 400 ? 19.473 -24.004 -23.099 1.00 89.75 400 GLU A C 1
ATOM 3423 O O . GLU A 1 400 ? 20.452 -23.661 -22.442 1.00 89.75 400 GLU A O 1
ATOM 3428 N N . GLU A 1 401 ? 19.557 -24.890 -24.095 1.00 89.88 401 GLU A N 1
ATOM 3429 C CA . GLU A 1 401 ? 20.772 -25.627 -24.449 1.00 89.88 401 GLU A CA 1
ATOM 3430 C C . GLU A 1 401 ? 21.892 -24.720 -24.960 1.00 89.88 401 GLU A C 1
ATOM 3432 O O . GLU A 1 401 ? 23.057 -24.940 -24.637 1.00 89.88 401 GLU A O 1
ATOM 3437 N N . GLU A 1 402 ? 21.528 -23.686 -25.715 1.00 86.69 402 GLU A N 1
ATOM 3438 C CA . GLU A 1 402 ? 22.459 -22.702 -26.277 1.00 86.69 402 GLU A CA 1
ATOM 3439 C C . GLU A 1 402 ? 22.524 -21.420 -25.431 1.00 86.69 402 GLU A C 1
ATOM 3441 O O . GLU A 1 402 ? 23.198 -20.461 -25.796 1.00 86.69 402 GLU A O 1
ATOM 3446 N N . ASN A 1 403 ? 21.815 -21.383 -24.294 1.00 88.69 403 ASN A N 1
ATOM 3447 C CA . ASN A 1 403 ? 21.739 -20.233 -23.390 1.00 88.69 403 ASN A CA 1
ATOM 3448 C C . ASN A 1 403 ? 21.397 -18.901 -24.102 1.00 88.69 403 ASN A C 1
ATOM 3450 O O . ASN A 1 403 ? 21.842 -17.823 -23.700 1.00 88.69 403 ASN A O 1
ATOM 3454 N N . ILE A 1 404 ? 20.584 -18.969 -25.161 1.00 89.06 404 ILE A N 1
ATOM 3455 C CA . ILE A 1 404 ? 20.177 -17.814 -25.970 1.00 89.06 404 ILE A CA 1
ATOM 3456 C C . ILE A 1 404 ? 18.692 -17.513 -25.780 1.00 89.06 404 ILE A C 1
ATOM 3458 O O . ILE A 1 404 ? 17.829 -18.395 -25.808 1.00 89.06 404 ILE A O 1
ATOM 3462 N N . LYS A 1 405 ? 18.390 -16.229 -25.604 1.00 91.12 405 LYS A N 1
ATOM 3463 C CA . LYS A 1 405 ? 17.043 -15.665 -25.545 1.00 91.12 405 LYS A CA 1
ATOM 3464 C C . LYS A 1 405 ? 16.821 -14.822 -26.787 1.00 91.12 405 LYS A C 1
ATOM 3466 O O . LYS A 1 405 ? 17.665 -13.999 -27.131 1.00 91.12 405 LYS A O 1
ATOM 3471 N N . PHE A 1 406 ? 15.663 -14.990 -27.408 1.00 91.75 406 PHE A N 1
ATOM 3472 C CA . PHE A 1 406 ? 15.219 -14.181 -28.531 1.00 91.75 406 PHE A CA 1
ATOM 3473 C C . PHE A 1 406 ? 14.036 -13.306 -28.118 1.00 91.75 406 PHE A C 1
ATOM 3475 O O . PHE A 1 406 ? 13.074 -13.783 -27.509 1.00 91.75 406 PHE A O 1
ATOM 3482 N N . TYR A 1 407 ? 14.129 -12.030 -28.477 1.00 90.12 407 TYR A N 1
ATOM 3483 C CA . TYR A 1 407 ? 13.150 -10.978 -28.227 1.00 90.12 407 TYR A CA 1
ATOM 3484 C C . TYR A 1 407 ? 12.464 -10.661 -29.549 1.00 90.12 407 TYR A C 1
ATOM 3486 O O . TYR A 1 407 ? 13.114 -10.168 -30.469 1.00 90.12 407 TYR A O 1
ATOM 3494 N N . ILE A 1 408 ? 11.181 -10.988 -29.668 1.00 89.88 408 ILE A N 1
ATOM 3495 C CA . ILE A 1 408 ? 10.427 -10.898 -30.917 1.00 89.88 408 ILE A CA 1
ATOM 3496 C C . ILE A 1 408 ? 9.434 -9.745 -30.796 1.00 89.88 408 ILE A C 1
ATOM 3498 O O . ILE A 1 408 ? 8.579 -9.741 -29.911 1.00 89.88 408 ILE A O 1
ATOM 3502 N N . PHE A 1 409 ? 9.523 -8.787 -31.714 1.00 89.12 409 PHE A N 1
ATOM 3503 C CA . PHE A 1 409 ? 8.643 -7.623 -31.782 1.00 89.12 409 PHE A CA 1
ATOM 3504 C C . PHE A 1 409 ? 7.831 -7.676 -33.074 1.00 89.12 409 PHE A C 1
ATOM 3506 O O . PHE A 1 409 ? 8.400 -7.714 -34.167 1.00 89.12 409 PHE A O 1
ATOM 3513 N N . ASN A 1 410 ? 6.505 -7.661 -32.968 1.00 88.81 410 ASN A N 1
ATOM 3514 C CA . ASN A 1 410 ? 5.612 -7.501 -34.110 1.00 88.81 410 ASN A CA 1
ATOM 3515 C C . ASN A 1 410 ? 5.141 -6.050 -34.163 1.00 88.81 410 ASN A C 1
ATOM 3517 O O . ASN A 1 410 ? 4.504 -5.583 -33.225 1.00 88.81 410 ASN A O 1
ATOM 3521 N N . ILE A 1 411 ? 5.431 -5.358 -35.261 1.00 88.75 411 ILE A N 1
ATOM 3522 C CA . ILE A 1 411 ? 5.069 -3.954 -35.476 1.00 88.75 411 ILE A CA 1
ATOM 3523 C C . ILE A 1 411 ? 4.505 -3.842 -36.890 1.00 88.75 411 ILE A C 1
ATOM 3525 O O . ILE A 1 411 ? 5.171 -4.254 -37.835 1.00 88.75 411 ILE A O 1
ATOM 3529 N N . ASN A 1 412 ? 3.278 -3.342 -37.064 1.00 87.62 412 ASN A N 1
ATOM 3530 C CA . ASN A 1 412 ? 2.651 -3.176 -38.388 1.00 87.62 412 ASN A CA 1
ATOM 3531 C C . ASN A 1 412 ? 2.674 -4.445 -39.279 1.00 87.62 412 ASN A C 1
ATOM 3533 O O . ASN A 1 412 ? 2.845 -4.366 -40.494 1.00 87.62 412 ASN A O 1
ATOM 3537 N N . ASN A 1 413 ? 2.476 -5.630 -38.683 1.00 83.94 413 ASN A N 1
ATOM 3538 C CA . ASN A 1 413 ? 2.592 -6.960 -39.321 1.00 83.94 413 ASN A CA 1
ATOM 3539 C C . ASN A 1 413 ? 4.015 -7.373 -39.757 1.00 83.94 413 ASN A C 1
ATOM 3541 O O . ASN A 1 413 ? 4.188 -8.417 -40.394 1.00 83.94 413 ASN A O 1
ATOM 3545 N N . ASN A 1 414 ? 5.039 -6.603 -39.391 1.00 87.12 414 ASN A N 1
ATOM 3546 C CA . ASN A 1 414 ? 6.441 -6.958 -39.555 1.00 87.12 414 ASN A CA 1
ATOM 3547 C C . ASN A 1 414 ? 7.008 -7.521 -38.248 1.00 87.12 414 ASN A C 1
ATOM 3549 O O . ASN A 1 414 ? 6.857 -6.929 -37.184 1.00 87.12 414 ASN A O 1
ATOM 3553 N N . LYS A 1 415 ? 7.687 -8.668 -38.341 1.00 89.31 415 LYS A N 1
ATOM 3554 C CA . LYS A 1 415 ? 8.445 -9.268 -37.237 1.00 89.31 415 LYS A CA 1
ATOM 3555 C C . LYS A 1 415 ? 9.904 -8.823 -37.248 1.00 89.31 415 LYS A C 1
ATOM 3557 O O . LYS A 1 415 ? 10.569 -8.945 -38.282 1.00 89.31 415 LYS A O 1
ATOM 3562 N N . TYR A 1 416 ? 10.373 -8.385 -36.087 1.00 90.25 416 TYR A N 1
ATOM 3563 C CA . TYR A 1 416 ? 11.753 -8.041 -35.757 1.00 90.25 416 TYR A CA 1
ATOM 3564 C C . TYR A 1 416 ? 12.241 -8.942 -34.627 1.00 90.25 416 TYR A C 1
ATOM 3566 O O . TYR A 1 416 ? 11.445 -9.324 -33.769 1.00 90.25 416 TYR A O 1
ATOM 3574 N N . ILE A 1 417 ? 13.531 -9.282 -34.624 1.00 90.81 417 ILE A N 1
ATOM 3575 C CA . ILE A 1 417 ? 14.124 -10.130 -33.586 1.00 90.81 417 ILE A CA 1
ATOM 3576 C C . ILE A 1 417 ? 15.451 -9.551 -33.114 1.00 90.81 417 ILE A C 1
ATOM 3578 O O . ILE A 1 417 ? 16.280 -9.143 -33.929 1.00 90.81 417 ILE A O 1
ATOM 3582 N N . GLU A 1 418 ? 15.649 -9.588 -31.801 1.00 90.88 418 GLU A N 1
ATOM 3583 C CA . GLU A 1 418 ? 16.940 -9.420 -31.139 1.00 90.88 418 GLU A CA 1
ATOM 3584 C C . GLU A 1 418 ? 17.311 -10.634 -30.288 1.00 90.88 418 GLU A C 1
ATOM 3586 O O . GLU A 1 418 ? 16.466 -11.482 -30.000 1.00 90.88 418 GLU A O 1
ATOM 3591 N N . SER A 1 419 ? 18.569 -10.691 -29.848 1.00 89.88 419 SER A N 1
ATOM 3592 C CA . SER A 1 419 ? 19.028 -11.657 -28.851 1.00 89.88 419 SER A CA 1
ATOM 3593 C C . SER A 1 419 ? 19.644 -10.970 -27.630 1.00 89.88 419 SER A C 1
ATOM 3595 O O . SER A 1 419 ? 19.966 -9.781 -27.676 1.00 89.88 419 SER A O 1
ATOM 3597 N N . ASN A 1 420 ? 19.840 -11.726 -26.549 1.00 85.94 420 ASN A N 1
ATOM 3598 C CA . ASN A 1 420 ? 20.572 -11.279 -25.358 1.00 85.94 420 ASN A CA 1
ATOM 3599 C C . ASN A 1 420 ? 22.097 -11.168 -25.560 1.00 85.94 420 ASN A C 1
ATOM 3601 O O . ASN A 1 420 ? 22.797 -10.837 -24.609 1.00 85.94 420 ASN A O 1
ATOM 3605 N N . TYR A 1 421 ? 22.609 -11.475 -26.751 1.00 83.62 421 TYR A N 1
ATOM 3606 C CA . TYR A 1 421 ? 24.022 -11.389 -27.100 1.00 83.62 421 TYR A CA 1
ATOM 3607 C C . TYR A 1 421 ? 24.263 -10.251 -28.102 1.00 83.62 421 TYR A C 1
ATOM 3609 O O . TYR A 1 421 ? 23.691 -10.257 -29.198 1.00 83.62 421 TYR A O 1
ATOM 3617 N N . ASP A 1 422 ? 25.133 -9.307 -27.742 1.00 71.19 422 ASP A N 1
ATOM 3618 C CA . ASP A 1 422 ? 25.379 -8.073 -28.507 1.00 71.19 422 ASP A CA 1
ATOM 3619 C C . ASP A 1 422 ? 26.099 -8.296 -29.848 1.00 71.19 422 ASP A C 1
ATOM 3621 O O . ASP A 1 422 ? 25.961 -7.501 -30.777 1.00 71.19 422 ASP A O 1
ATOM 3625 N N . ASP A 1 423 ? 26.844 -9.391 -29.986 1.00 78.31 423 ASP A N 1
ATOM 3626 C CA . ASP A 1 423 ? 27.560 -9.804 -31.198 1.00 78.31 423 ASP A CA 1
ATOM 3627 C C . ASP A 1 423 ? 26.720 -10.688 -32.134 1.00 78.31 423 ASP A C 1
ATOM 3629 O O . ASP A 1 423 ? 27.228 -11.216 -33.129 1.00 78.31 423 ASP A O 1
ATOM 3633 N N . THR A 1 424 ? 25.424 -10.834 -31.851 1.00 83.88 424 THR A N 1
ATOM 3634 C CA . THR A 1 424 ? 24.521 -11.606 -32.704 1.00 83.88 424 THR A CA 1
ATOM 3635 C C . THR A 1 424 ? 23.993 -10.768 -33.860 1.00 83.88 424 THR A C 1
ATOM 3637 O O . THR A 1 424 ? 23.353 -9.734 -33.669 1.00 83.88 424 THR A O 1
ATOM 3640 N N . PHE A 1 425 ? 24.158 -11.269 -35.082 1.00 86.44 425 PHE A N 1
ATOM 3641 C CA . PHE A 1 425 ? 23.540 -10.698 -36.274 1.00 86.44 425 PHE A CA 1
ATOM 3642 C C . PHE A 1 425 ? 22.326 -11.523 -36.678 1.00 86.44 425 PHE A C 1
ATOM 3644 O O . PHE A 1 425 ? 22.445 -12.718 -36.944 1.00 86.44 425 PHE A O 1
ATOM 3651 N N . ILE A 1 426 ? 21.162 -10.879 -36.758 1.00 89.81 426 ILE A N 1
ATOM 3652 C CA . ILE A 1 426 ? 19.908 -11.546 -37.105 1.00 89.81 426 ILE A CA 1
ATOM 3653 C C . ILE A 1 426 ? 19.394 -11.014 -38.439 1.00 89.81 426 ILE A C 1
ATOM 3655 O O . ILE A 1 426 ? 19.138 -9.819 -38.592 1.00 89.81 426 ILE A O 1
ATOM 3659 N N . PHE A 1 427 ? 19.219 -11.913 -39.402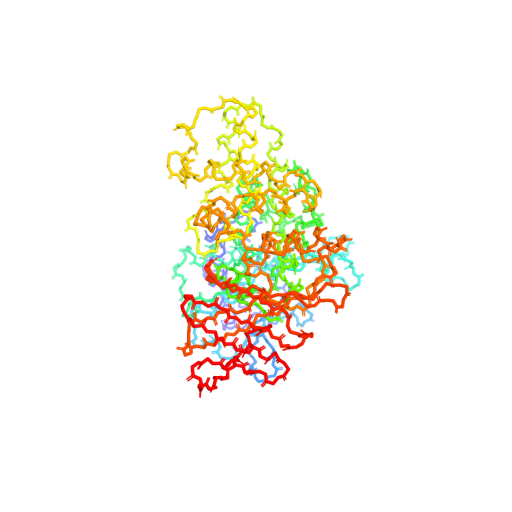 1.00 89.81 427 PHE A N 1
ATOM 3660 C CA . PHE A 1 427 ? 18.724 -11.602 -40.737 1.00 89.81 427 PHE A CA 1
ATOM 3661 C C . PHE A 1 427 ? 17.370 -12.262 -40.952 1.00 89.81 427 PHE A C 1
ATOM 3663 O O . PHE A 1 427 ? 17.212 -13.476 -40.828 1.00 89.81 427 PHE A O 1
ATOM 3670 N N . LYS A 1 428 ? 16.374 -11.455 -41.308 1.00 89.75 428 LYS A N 1
ATOM 3671 C CA . LYS A 1 428 ? 15.041 -11.949 -41.640 1.00 89.75 428 LYS A CA 1
ATOM 3672 C C . LYS A 1 428 ? 15.089 -12.730 -42.957 1.00 89.75 428 LYS A C 1
ATOM 3674 O O . LYS A 1 428 ? 15.446 -12.162 -43.986 1.00 89.75 428 LYS A O 1
ATOM 3679 N N . ILE A 1 429 ? 14.692 -14.003 -42.931 1.00 90.69 429 ILE A N 1
ATOM 3680 C CA . ILE A 1 429 ? 14.501 -14.822 -44.140 1.00 90.69 429 ILE A CA 1
ATOM 3681 C C . ILE A 1 429 ? 13.058 -14.658 -44.617 1.00 90.69 429 ILE A C 1
ATOM 3683 O O . ILE A 1 429 ? 12.799 -14.348 -45.779 1.00 90.69 429 ILE A O 1
ATOM 3687 N N . ASN A 1 430 ? 12.108 -14.833 -43.698 1.00 88.69 430 ASN A N 1
ATOM 3688 C CA . ASN A 1 430 ? 10.689 -14.560 -43.896 1.00 88.69 430 ASN A CA 1
ATOM 3689 C C . ASN A 1 430 ? 10.052 -14.138 -42.558 1.00 88.69 430 ASN A C 1
ATOM 3691 O O . ASN A 1 430 ? 10.757 -13.782 -41.621 1.00 88.69 430 ASN A O 1
ATOM 3695 N N . ASN A 1 431 ? 8.721 -14.095 -42.464 1.00 84.75 431 ASN A N 1
ATOM 3696 C CA . ASN A 1 431 ? 8.063 -13.647 -41.233 1.00 84.75 431 ASN A CA 1
ATOM 3697 C C . ASN A 1 431 ? 8.291 -14.583 -40.038 1.00 84.75 431 ASN A C 1
ATOM 3699 O O . ASN A 1 431 ? 8.298 -14.096 -38.918 1.00 84.75 431 ASN A O 1
ATOM 3703 N N . ASP A 1 432 ? 8.502 -15.880 -40.243 1.00 89.12 432 ASP A N 1
ATOM 3704 C CA . ASP A 1 432 ? 8.637 -16.842 -39.145 1.00 89.12 432 ASP A CA 1
ATOM 3705 C C . ASP A 1 432 ? 10.044 -17.453 -39.040 1.00 89.12 432 ASP A C 1
ATOM 3707 O O . ASP A 1 432 ? 10.299 -18.197 -38.094 1.00 89.12 432 ASP A O 1
ATOM 3711 N N . GLU A 1 433 ? 10.949 -17.137 -39.973 1.00 93.38 433 GLU A N 1
ATOM 3712 C CA . GLU A 1 433 ? 12.306 -17.689 -40.045 1.00 93.38 433 GLU A CA 1
ATOM 3713 C C . GLU A 1 433 ? 13.382 -16.609 -40.143 1.00 93.38 433 GLU A C 1
ATOM 3715 O O . GLU A 1 433 ? 13.303 -15.682 -40.959 1.00 93.38 433 GLU A O 1
ATOM 3720 N N . PHE A 1 434 ? 14.415 -16.773 -39.319 1.00 94.19 434 PHE A N 1
ATOM 3721 C CA . PHE A 1 434 ? 15.496 -15.815 -39.144 1.00 94.19 434 PHE A CA 1
ATOM 3722 C C . PHE A 1 434 ? 16.834 -16.549 -39.095 1.00 94.19 434 PHE A C 1
ATOM 3724 O O . PHE A 1 434 ? 16.982 -17.528 -38.364 1.00 94.19 434 PHE A O 1
ATOM 3731 N N . GLU A 1 435 ? 17.806 -16.072 -39.869 1.00 94.50 435 GLU A N 1
ATOM 3732 C CA . GLU A 1 435 ? 19.197 -16.501 -39.753 1.00 94.50 435 GLU A CA 1
ATOM 3733 C C . GLU A 1 435 ? 19.835 -15.758 -38.576 1.00 94.50 435 GLU A C 1
ATOM 3735 O O . GLU A 1 435 ? 19.808 -14.530 -38.534 1.00 94.50 435 GLU A O 1
ATOM 3740 N N . VAL A 1 436 ? 20.404 -16.498 -37.632 1.00 92.69 436 VAL A N 1
ATOM 3741 C CA . VAL A 1 436 ? 21.067 -15.994 -36.429 1.00 92.69 436 VAL A CA 1
ATOM 3742 C C . VAL A 1 436 ? 22.545 -16.344 -36.539 1.00 92.69 436 VAL A C 1
ATOM 3744 O O . VAL A 1 436 ? 22.897 -17.519 -36.598 1.00 92.69 436 VAL A O 1
ATOM 3747 N N . LYS A 1 437 ? 23.416 -15.336 -36.577 1.00 90.44 437 LYS A N 1
ATOM 3748 C CA . LYS A 1 437 ? 24.872 -15.520 -36.587 1.00 90.44 437 LYS A CA 1
ATOM 3749 C C . LYS A 1 437 ? 25.451 -15.051 -35.270 1.00 90.44 437 LYS A C 1
ATOM 3751 O O . LYS A 1 437 ? 25.256 -13.892 -34.922 1.00 90.44 437 LYS A O 1
ATOM 3756 N N . TYR A 1 438 ? 26.176 -15.928 -34.590 1.00 82.56 438 TYR A N 1
ATOM 3757 C CA . TYR A 1 438 ? 26.862 -15.650 -33.331 1.00 82.56 438 TYR A CA 1
ATOM 3758 C C . TYR A 1 438 ? 28.277 -16.234 -33.413 1.00 82.56 438 TYR A C 1
ATOM 3760 O O . TYR A 1 438 ? 28.457 -17.422 -33.694 1.00 82.56 438 TYR A O 1
ATOM 3768 N N . GLY A 1 439 ? 29.303 -15.393 -33.262 1.00 78.88 439 GLY A N 1
ATOM 3769 C CA . GLY A 1 439 ? 30.690 -15.785 -33.532 1.00 78.88 439 GLY A CA 1
ATOM 3770 C C . GLY A 1 439 ? 30.904 -16.316 -34.963 1.00 78.88 439 GLY A C 1
ATOM 3771 O O . GLY A 1 439 ? 30.625 -15.628 -35.943 1.00 78.88 439 GLY A O 1
ATOM 3772 N N . ASN A 1 440 ? 31.424 -17.545 -35.086 1.00 81.38 440 ASN A N 1
ATOM 3773 C CA . ASN A 1 440 ? 31.646 -18.232 -36.373 1.00 81.38 440 ASN A CA 1
ATOM 3774 C C . ASN A 1 440 ? 30.491 -19.164 -36.776 1.00 81.38 440 ASN A C 1
ATOM 3776 O O . ASN A 1 440 ? 30.601 -19.887 -37.769 1.00 81.38 440 ASN A O 1
ATOM 3780 N N . GLU A 1 441 ? 29.416 -19.194 -35.996 1.00 85.50 441 GLU A N 1
ATOM 3781 C CA . GLU A 1 441 ? 28.313 -20.127 -36.174 1.00 85.50 441 GLU A CA 1
ATOM 3782 C C . GLU A 1 441 ? 27.106 -19.412 -36.790 1.00 85.50 441 GLU A C 1
ATOM 3784 O O . GLU A 1 441 ? 26.870 -18.225 -36.554 1.00 85.50 441 GLU A O 1
ATOM 3789 N N . SER A 1 442 ? 26.351 -20.135 -37.619 1.00 90.06 442 SER A N 1
ATOM 3790 C CA . SER A 1 442 ? 25.085 -19.666 -38.187 1.00 90.06 442 SER A CA 1
ATOM 3791 C C . SER A 1 442 ? 24.010 -20.701 -37.897 1.00 90.06 442 SER A C 1
ATOM 3793 O O . SER A 1 442 ? 24.226 -21.902 -38.098 1.00 90.06 442 SER A O 1
ATOM 3795 N N . GLY A 1 443 ? 22.868 -20.231 -37.416 1.00 91.88 443 GLY A N 1
ATOM 3796 C CA . GLY A 1 443 ? 21.699 -21.040 -37.137 1.00 91.88 443 GLY A CA 1
ATOM 3797 C C . GLY A 1 443 ? 20.415 -20.424 -37.677 1.00 91.88 443 GLY A C 1
ATOM 3798 O O . GLY A 1 443 ? 20.373 -19.255 -38.052 1.00 91.88 443 GLY A O 1
ATOM 3799 N N . ILE A 1 444 ? 19.349 -21.219 -37.726 1.00 95.31 444 ILE A N 1
ATOM 3800 C CA . ILE A 1 444 ? 18.017 -20.799 -38.158 1.00 95.31 444 ILE A CA 1
ATOM 3801 C C . ILE A 1 444 ? 17.059 -20.877 -36.975 1.00 95.31 444 ILE A C 1
ATOM 3803 O O . ILE A 1 444 ? 16.781 -21.957 -36.452 1.00 95.31 444 ILE A O 1
ATOM 3807 N N . LEU A 1 445 ? 16.510 -19.731 -36.581 1.00 94.50 445 LEU A N 1
ATOM 3808 C CA . LEU A 1 445 ? 15.368 -19.661 -35.678 1.00 94.50 445 LEU A CA 1
ATOM 3809 C C . LEU A 1 445 ? 14.082 -19.737 -36.502 1.00 94.50 445 LEU A C 1
ATOM 3811 O O . LEU A 1 445 ? 13.835 -18.878 -37.346 1.00 94.50 445 LEU A O 1
ATOM 3815 N N . ASN A 1 446 ? 13.247 -20.738 -36.229 1.00 93.31 446 ASN A N 1
ATOM 3816 C CA . ASN A 1 446 ? 11.897 -20.850 -36.770 1.00 93.31 446 ASN A CA 1
ATOM 3817 C C . ASN A 1 446 ? 10.884 -20.702 -35.627 1.00 93.31 446 ASN A C 1
ATOM 3819 O O . ASN A 1 446 ? 10.686 -21.629 -34.835 1.00 93.31 446 ASN A O 1
ATOM 3823 N N . ILE A 1 447 ? 10.239 -19.536 -35.552 1.00 88.88 447 ILE A N 1
ATOM 3824 C CA . ILE A 1 447 ? 9.285 -19.200 -34.484 1.00 88.88 447 ILE A CA 1
ATOM 3825 C C . ILE A 1 447 ? 8.049 -20.096 -34.576 1.00 88.88 447 ILE A C 1
ATOM 3827 O O . ILE A 1 447 ? 7.583 -20.627 -33.571 1.00 88.88 447 ILE A O 1
ATOM 3831 N N . LYS A 1 448 ? 7.528 -20.305 -35.790 1.00 89.25 448 LYS A N 1
ATOM 3832 C CA . LYS A 1 448 ? 6.292 -21.066 -36.023 1.00 89.25 448 LYS A CA 1
ATOM 3833 C C . LYS A 1 448 ? 6.401 -22.515 -35.553 1.00 89.25 448 LYS A C 1
ATOM 3835 O O . LYS A 1 448 ? 5.442 -23.064 -35.020 1.00 89.25 448 LYS A O 1
ATOM 3840 N N . ASN A 1 449 ? 7.560 -23.127 -35.769 1.00 88.94 449 ASN A N 1
ATOM 3841 C CA . ASN A 1 449 ? 7.843 -24.499 -35.366 1.00 88.94 449 ASN A CA 1
ATOM 3842 C C . ASN A 1 449 ? 8.445 -24.589 -33.957 1.00 88.94 449 ASN A C 1
ATOM 3844 O O . ASN A 1 449 ? 8.647 -25.701 -33.472 1.00 88.94 449 ASN A O 1
ATOM 3848 N N . GLY A 1 450 ? 8.743 -23.451 -33.317 1.00 91.94 450 GLY A N 1
ATOM 3849 C CA . GLY A 1 450 ? 9.350 -23.394 -31.991 1.00 91.94 450 GLY A CA 1
ATOM 3850 C C . GLY A 1 450 ? 10.725 -24.055 -31.945 1.00 91.94 450 GLY A C 1
ATOM 3851 O O . GLY A 1 450 ? 11.009 -24.808 -31.016 1.00 91.94 450 GLY A O 1
ATOM 3852 N N . THR A 1 451 ? 11.576 -23.830 -32.952 1.00 94.56 451 THR A N 1
ATOM 3853 C CA . THR A 1 451 ? 12.881 -24.507 -33.047 1.00 94.56 451 THR A CA 1
ATOM 3854 C C . THR A 1 451 ? 14.023 -23.570 -33.411 1.00 94.56 451 THR A C 1
ATOM 3856 O O . THR A 1 451 ? 13.838 -22.674 -34.231 1.00 94.56 451 THR A O 1
ATOM 3859 N N . TYR A 1 452 ? 15.211 -23.846 -32.877 1.00 94.44 452 TYR A N 1
ATOM 3860 C CA . TYR A 1 452 ? 16.468 -23.200 -33.249 1.00 94.44 452 TYR A CA 1
ATOM 3861 C C . TYR A 1 452 ? 17.459 -24.259 -33.740 1.00 94.44 452 TYR A C 1
ATOM 3863 O O . TYR A 1 452 ? 17.732 -25.222 -33.028 1.00 94.44 452 TYR A O 1
ATOM 3871 N N . GLU A 1 453 ? 17.945 -24.137 -34.972 1.00 93.50 453 GLU A N 1
ATOM 3872 C CA . GLU A 1 453 ? 18.874 -25.097 -35.574 1.00 93.50 453 GLU A CA 1
ATOM 3873 C C . GLU A 1 453 ? 20.245 -24.463 -35.778 1.00 93.50 453 GLU A C 1
ATOM 3875 O O . GLU A 1 453 ? 20.355 -23.508 -36.532 1.00 93.50 453 GLU A O 1
ATOM 3880 N N . ILE A 1 454 ? 21.288 -24.998 -35.149 1.00 91.44 454 ILE A N 1
ATOM 3881 C CA . ILE A 1 454 ? 22.675 -24.528 -35.268 1.00 91.44 454 ILE A CA 1
ATOM 3882 C C . ILE A 1 454 ? 23.607 -25.742 -35.325 1.00 91.44 454 ILE A C 1
ATOM 3884 O O . ILE A 1 454 ? 23.358 -26.759 -34.677 1.00 91.44 454 ILE A O 1
ATOM 3888 N N . ASN A 1 455 ? 24.667 -25.689 -36.138 1.00 86.12 455 ASN A N 1
ATOM 3889 C CA . ASN A 1 455 ? 25.638 -26.788 -36.273 1.00 86.12 455 ASN A CA 1
ATOM 3890 C C . ASN A 1 455 ? 25.012 -28.169 -36.597 1.00 86.12 455 ASN A C 1
ATOM 3892 O O . ASN A 1 455 ? 25.459 -29.200 -36.089 1.00 86.12 455 ASN A O 1
ATOM 3896 N N . ASN A 1 456 ? 23.969 -28.206 -37.439 1.00 84.06 456 ASN A N 1
ATOM 3897 C CA . ASN A 1 456 ? 23.165 -29.403 -37.758 1.00 84.06 456 ASN A CA 1
ATOM 3898 C C . ASN A 1 456 ? 22.479 -30.061 -36.542 1.00 84.06 456 ASN A C 1
ATOM 3900 O O . ASN A 1 456 ? 22.081 -31.228 -36.603 1.00 84.06 456 ASN A O 1
ATOM 3904 N N . LYS A 1 457 ? 22.355 -29.345 -35.422 1.00 89.81 457 LYS A N 1
ATOM 3905 C CA . LYS A 1 457 ? 21.569 -29.753 -34.259 1.00 89.81 457 LYS A CA 1
ATOM 3906 C C . LYS A 1 457 ? 20.344 -28.871 -34.160 1.00 89.81 457 LYS A C 1
ATOM 3908 O O . LYS A 1 457 ? 20.426 -27.661 -34.335 1.00 89.81 457 LYS A O 1
ATOM 3913 N N . LYS A 1 458 ? 19.213 -29.493 -33.855 1.00 93.00 458 LYS A N 1
ATOM 3914 C CA . LYS A 1 458 ? 17.931 -28.818 -33.708 1.00 93.00 458 LYS A CA 1
ATOM 3915 C C . LYS A 1 458 ? 17.515 -28.829 -32.246 1.00 93.00 458 LYS A C 1
ATOM 3917 O O . LYS A 1 458 ? 17.356 -29.901 -31.664 1.00 93.00 458 LYS A O 1
ATOM 3922 N N . PHE A 1 459 ? 17.303 -27.644 -31.701 1.00 94.00 459 PHE A N 1
ATOM 3923 C CA . PHE A 1 459 ? 16.843 -27.404 -30.343 1.00 94.00 459 PHE A CA 1
ATOM 3924 C C . PHE A 1 459 ? 15.398 -26.923 -30.354 1.00 94.00 459 PHE A C 1
ATOM 3926 O O . PHE A 1 459 ? 14.938 -26.294 -31.314 1.00 94.00 459 PHE A O 1
ATOM 3933 N N . LEU A 1 460 ? 14.670 -27.234 -29.287 1.00 93.69 460 LEU A N 1
ATOM 3934 C CA . LEU A 1 460 ? 13.351 -26.664 -29.055 1.00 93.69 460 LEU A CA 1
ATOM 3935 C C . LEU A 1 460 ? 13.536 -25.302 -28.393 1.00 93.69 460 LEU A C 1
ATOM 3937 O O . LEU A 1 460 ? 14.260 -25.189 -27.410 1.00 93.69 460 LEU A O 1
ATOM 3941 N N . VAL A 1 461 ? 12.863 -24.275 -28.910 1.00 92.44 461 VAL A N 1
ATOM 3942 C CA . VAL A 1 461 ? 12.750 -23.014 -28.181 1.00 92.44 461 VAL A CA 1
ATOM 3943 C C . VAL A 1 461 ? 11.482 -23.031 -27.354 1.00 92.44 461 VAL A C 1
ATOM 3945 O O . VAL A 1 461 ? 10.382 -23.300 -27.840 1.00 92.44 461 VAL A O 1
ATOM 3948 N N . LYS A 1 462 ? 11.641 -22.740 -26.072 1.00 88.69 462 LYS A N 1
ATOM 3949 C CA . LYS A 1 462 ? 10.533 -22.610 -25.147 1.00 88.69 462 LYS A CA 1
ATOM 3950 C C . LYS A 1 462 ? 10.051 -21.173 -25.187 1.00 88.69 462 LYS A C 1
ATOM 3952 O O . LYS A 1 462 ? 10.816 -20.249 -24.904 1.00 88.69 462 LYS A O 1
ATOM 3957 N N . LYS A 1 463 ? 8.775 -20.985 -25.515 1.00 84.81 463 LYS A N 1
ATOM 3958 C CA . LYS A 1 463 ? 8.119 -19.702 -25.290 1.00 84.81 463 LYS A CA 1
ATOM 3959 C C . LYS A 1 463 ? 8.133 -19.414 -23.796 1.00 84.81 463 LYS A C 1
ATOM 3961 O O . LYS A 1 463 ? 7.638 -20.220 -23.008 1.00 84.81 463 LYS A O 1
ATOM 3966 N N . LEU A 1 464 ? 8.752 -18.302 -23.424 1.00 75.19 464 LEU A N 1
ATOM 3967 C CA . LEU A 1 464 ? 8.739 -17.825 -22.052 1.00 75.19 464 LEU A CA 1
ATOM 3968 C C . LEU A 1 464 ? 7.430 -17.086 -21.785 1.00 75.19 464 LEU A C 1
ATOM 3970 O O . LEU A 1 464 ? 6.846 -17.315 -20.729 1.00 75.19 464 LEU A O 1
ATOM 3974 N N . TYR A 1 465 ? 6.969 -16.262 -22.736 1.00 70.31 465 TYR A N 1
ATOM 3975 C CA . TYR A 1 465 ? 5.659 -15.601 -22.725 1.00 70.31 465 TYR A CA 1
ATOM 3976 C C . TYR A 1 465 ? 5.352 -14.875 -24.039 1.00 70.31 465 TYR A C 1
ATOM 3978 O O . TYR A 1 465 ? 6.297 -14.591 -24.814 1.00 70.31 465 TYR A O 1
#

Foldseek 3Di:
DDLVVQLVVCVVQEDPVQSNLVSVLLVLVCVLQVCPQHDSVLLVVLLCQQQSHGEDEDAPPPDDDQWASPSVVNYIYHYPVCPVVVLSSNLVVSLRSLQSQLWDADPNWIDRQLATPDPPDPSNLLCVLLLSLCSNLSSVSSCVVVVRDRPPVPPDLNPVSSVLVVLVCLLQPPSVSVNCRRPNSVCVCVSLVVLVADSSLQSLLSVLSRNCVVVQVCLVVLHQDPDQVSLVSNVSSVVSSVVSLVVSLPDDDDPVSLQSSCCSVLVCCPDPRPCCLAAVLVPLVVNLVNCVVHVPDPVPNPPPSADPVSNVLSVVSNVLVVDLDLLSSLVVLLVQCVVDVVSSCVSCVSHLQVLCVSQCPDPPDRNSSRDSVPSNVCNVVCVVLVHHSNQWDWWWKDQVVVRKIKIWIQHPNAIDIDIPDPQWDWADPDRQWIWIDDDPKIWIGGNVQQWIAIPNDITGIGTPD

Radius of gyration: 28.22 Å; chains: 1; bounding box: 62×56×84 Å

pLDDT: mean 84.04, std 11.95, range [44.22, 98.0]

Secondary structure (DSSP, 8-state):
--HHHHHHHHHTTS-HHHHHHHHHHHHHHHHHHTTSS--HHHHHHHHHHH-TT-EEEE-GGG-S-SEEEETTTTEEEEETTGGG-HHHHHHHHHHHHHHHHTEEEETTEEEETTEE-STT-HHHHHHHHHHHHHHHHHHHHHHHHHT---TTS---TTHHHHHHHHHHHTTTTHHHHHHHHHH-GGGHHHHHHHTT--HHHHHHHHHHHTT-HHHHHHHHTTPPPS-HHHHHHHHHHHHHHHHHHHHHH----SHHHHHHHHHHHTTTTTSS--GGGTSHHHHHHHHHHHHHHHT--TT-SSTTSS-HHHHHHHHHHHHHHT---HHHHHHHHHHHHHH-HHHHHHHHTT-HHHHHHHH-SS-S-GGGGG-TTHHHHHHHHHHHHT--GGG-EEEEEEETTTTEEEEEEEETTEEEEEES-TT-EEEESSSSEEEEEETTEEEEEETTTTEEEETTEEEEPEE--